Protein AF-0000000076676521 (afdb_homodimer)

Sequence (396 aa):
MEYSNSKPRSLLILFATIFLIISSCRADPDPLQDFCVANLQATDITVDGFPCKPTSSVVSDDFFFSGLSAPGNTNNMFGSNITQANVANFPGLNTLGLSMNRVDLVPGGVNPLHSHPRATELGFILQGEVLVGFVSTANAFYSKTVKAGESFVIRGAGSLPVQRRDGECGGDHGVRQPAAGRRVGAVHAVRVDAGDPEMEYSNSKPRSLLILFATIFLIISSCRADPDPLQDFCVANLQATDITVDGFPCKPTSSVVSDDFFFSGLSAPGNTNNMFGSNITQANVANFPGLNTLGLSMNRVDLVPGGVNPLHSHPRATELGFILQGEVLVGFVSTANAFYSKTVKAGESFVIRGAGSLPVQRRDGECGGDHGVRQPAAGRRVGAVHAVRVDAGDPE

Radius of gyration: 33.85 Å; Cα contacts (8 Å, |Δi|>4): 825; chains: 2; bounding box: 49×158×134 Å

pLDDT: mean 70.62, std 22.83, range [26.89, 97.0]

Organism: Ananas comosus (NCBI:txid4615)

InterPro domains:
  IPR001929 Germin [cd02241] (28-154)
  IPR006045 Cupin 1 [PF00190] (67-154)
  IPR006045 Cupin 1 [SM00835] (66-191)
  IPR011051 RmlC-like cupin domain superfamily [SSF51182] (28-154)
  IPR014710 RmlC-like jelly roll fold [G3DSA:2.60.120.10] (27-168)
  IPR019780 Germin, manganese binding site [PS00725] (109-122)

Secondary structure (DSSP, 8-state):
---------------------------------S---B-TT-S--BTTBPPBPPGGG--GGGGEE-TTSSPPP--STTSEEEEEE-TTT-GGGTTTTEEEEEEEE-TT-EE-----TTEEEEEEEEESEEEEEEE-TT--EEEEEEETT-EEEE--TT-EEEEE-------------------EEEEEEEEE-TT---/---------------------------------S---B-TT-S--BTTBPPBPPGGG--GGGGEE-TTSSPPP--STTSEEEEEE-TTT-GGGTTTTEEEEEEEE-TT-EE-----TTEEEEEEEEESEEEEEEE-TT--EEEEEEETT-EEEE--SS-EEEEE-------------------EEEEEEEEEPTT---

Foldseek 3Di:
DCPPPDDPDPPPPPPPPPPPPPPPPPVPPPPPDPAFFADLPDPCADPQWHGGDDPVPDDPVLQDDCQQVDADDLPDPQQKDKDKADCNRRRRCTPVQKIKIKMKHFAFHKDFWDADQFKKKKKAKQAAKKKKWKAAPVRDIDIDIDHHGDMDMDGRNGITMMIGHHHDPPDDDDDDDPPPRDIIMMMIMMGGPPPRDD/DPPPDDDDDPPPPPPPPPPPPPPPPPVPPPPPPPAFFADLVDPPADPQWHGGDDPVPDDPVLQDDCQQVDADDLPDPQQKDKDWADCNRRRRCTPVQKIKIKMKHFAFHKDFWDADQFKKKKKAKQAAKKKKWKAAPVRDIDIDIDHHGDMDMDGRNGITMMIGHHHDPPDDDDDDDPPPRDIIMMMIMMGGPPPRDD

Nearest PDB structures (foldseek):
  2ete-assembly1_A  TM=8.880E-01  e=3.440E-17  Hordeum vulgare
  2et7-assembly1_A  TM=8.934E-01  e=5.717E-17  Hordeum vulgare
  2et1-assembly1_A  TM=8.924E-01  e=5.717E-17  Hordeum vulgare
  6orm-assembly1_A  TM=8.742E-01  e=4.360E-16  Thevetia peruviana
  5fli-assembly1_L  TM=8.099E-01  e=3.247E-07  Streptomyces sp. FLA

Structure (mmCIF, N/CA/C/O backbone):
data_AF-0000000076676521-model_v1
#
loop_
_entity.id
_entity.type
_entity.pdbx_description
1 polymer 'Germin-like protein 3-8'
#
loop_
_atom_site.group_PDB
_atom_site.id
_atom_site.type_symbol
_atom_site.label_atom_id
_atom_site.label_alt_id
_atom_site.label_comp_id
_atom_site.label_asym_id
_atom_site.label_entity_id
_atom_site.label_seq_id
_atom_site.pdbx_PDB_ins_code
_atom_site.Cartn_x
_atom_site.Cartn_y
_atom_site.Cartn_z
_atom_site.occupancy
_atom_site.B_iso_or_equiv
_atom_site.auth_seq_id
_atom_site.auth_comp_id
_atom_site.auth_asym_id
_atom_site.auth_atom_id
_atom_site.pdbx_PDB_model_num
ATOM 1 N N . MET A 1 1 ? -9.367 108.312 -18.391 1 30.14 1 MET A N 1
ATOM 2 C CA . MET A 1 1 ? -8.562 107.188 -17.828 1 30.14 1 MET A CA 1
ATOM 3 C C . MET A 1 1 ? -9.422 106 -17.531 1 30.14 1 MET A C 1
ATOM 5 O O . MET A 1 1 ? -10.359 106.062 -16.734 1 30.14 1 MET A O 1
ATOM 9 N N . GLU A 1 2 ? -9.578 105 -18.516 1 33.34 2 GLU A N 1
ATOM 10 C CA . GLU A 1 2 ? -10.336 103.812 -18.891 1 33.34 2 GLU A CA 1
ATOM 11 C C . GLU A 1 2 ? -9.984 102.625 -18 1 33.34 2 GLU A C 1
ATOM 13 O O . GLU A 1 2 ? -8.922 102.062 -18.141 1 33.34 2 GLU A O 1
ATOM 18 N N . TYR A 1 3 ? -10 102.75 -16.719 1 34.28 3 TYR A N 1
ATOM 19 C CA . TYR A 1 3 ? -9.523 101.625 -15.938 1 34.28 3 TYR A CA 1
ATOM 20 C C . TYR A 1 3 ? -10.414 100.438 -16.141 1 34.28 3 TYR A C 1
ATOM 22 O O . TYR A 1 3 ? -11.602 100.438 -15.828 1 34.28 3 TYR A O 1
ATOM 30 N N . SER A 1 4 ? -10.203 99.562 -17.234 1 36.09 4 SER A N 1
ATOM 31 C CA . SER A 1 4 ? -10.742 98.312 -17.672 1 36.09 4 SER A CA 1
ATOM 32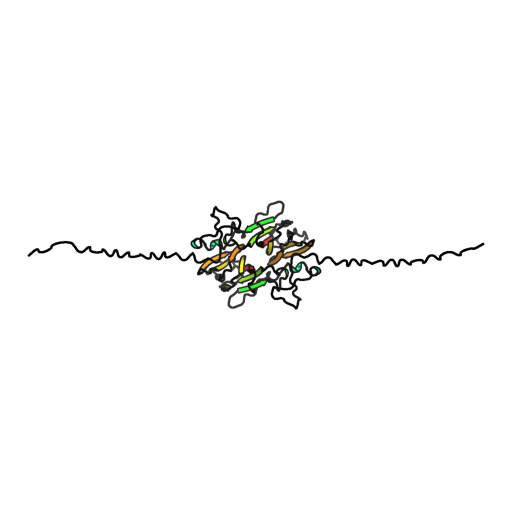 C C . SER A 1 4 ? -10.539 97.188 -16.609 1 36.09 4 SER A C 1
ATOM 34 O O . SER A 1 4 ? -9.398 96.938 -16.219 1 36.09 4 SER A O 1
ATOM 36 N N . ASN A 1 5 ? -11.367 97.188 -15.555 1 36.03 5 ASN A N 1
ATOM 37 C CA . ASN A 1 5 ? -11.43 96.188 -14.5 1 36.03 5 ASN A CA 1
ATOM 38 C C . ASN A 1 5 ? -11.484 94.75 -15.078 1 36.03 5 ASN A C 1
ATOM 40 O O . ASN A 1 5 ? -12.445 94.375 -15.758 1 36.03 5 ASN A O 1
ATOM 44 N N . SER A 1 6 ? -10.344 94.125 -15.352 1 35.88 6 SER A N 1
ATOM 45 C CA . SER A 1 6 ? -10.016 92.812 -15.852 1 35.88 6 SER A CA 1
ATOM 46 C C . SER A 1 6 ? -10.805 91.75 -15.109 1 35.88 6 SER A C 1
ATOM 48 O O . SER A 1 6 ? -11.344 92 -14.031 1 35.88 6 SER A O 1
ATOM 50 N N . LYS A 1 7 ? -10.586 90.375 -15.406 1 37.25 7 LYS A N 1
ATOM 51 C CA . LYS A 1 7 ? -11.039 89 -15.727 1 37.25 7 LYS A CA 1
ATOM 52 C C . LYS A 1 7 ? -11.102 88.125 -14.477 1 37.25 7 LYS A C 1
ATOM 54 O O . LYS A 1 7 ? -10.078 87.875 -13.836 1 37.25 7 LYS A O 1
ATOM 59 N N . PRO A 1 8 ? -12.141 88.25 -13.555 1 39 8 PRO A N 1
ATOM 60 C CA . PRO A 1 8 ? -11.906 87.25 -12.5 1 39 8 PRO A CA 1
ATOM 61 C C . PRO A 1 8 ? -11.672 85.875 -13.039 1 39 8 PRO A C 1
ATOM 63 O O . PRO A 1 8 ? -12.18 85.5 -14.109 1 39 8 PRO A O 1
ATOM 66 N N . ARG A 1 9 ? -10.516 85.188 -12.789 1 35.47 9 ARG A N 1
ATOM 67 C CA . ARG A 1 9 ? -9.977 83.875 -12.992 1 35.47 9 ARG A CA 1
ATOM 68 C C . ARG A 1 9 ? -10.922 82.812 -12.438 1 35.47 9 ARG A C 1
ATOM 70 O O . ARG A 1 9 ? -11.305 82.812 -11.266 1 35.47 9 ARG A O 1
ATOM 77 N N . SER A 1 10 ? -11.875 82.25 -13.281 1 41.12 10 SER A N 1
ATOM 78 C CA . SER A 1 10 ? -12.641 81.062 -13.047 1 41.12 10 SER A CA 1
ATOM 79 C C . SER A 1 10 ? -11.766 79.938 -12.453 1 41.12 10 SER A C 1
ATOM 81 O O . SER A 1 10 ? -10.758 79.562 -13.047 1 41.12 10 SER A O 1
ATOM 83 N N . LEU A 1 11 ? -11.578 79.938 -11.125 1 38.28 11 LEU A N 1
ATOM 84 C CA . LEU A 1 11 ? -10.953 78.812 -10.414 1 38.28 11 LEU A CA 1
ATOM 85 C C . LEU A 1 11 ? -11.594 77.5 -10.828 1 38.28 11 LEU A C 1
ATOM 87 O O . LEU A 1 11 ? -12.781 77.25 -10.578 1 38.28 11 LEU A O 1
ATOM 91 N N . LEU A 1 12 ? -11.281 77 -12 1 36.78 12 LEU A N 1
ATOM 92 C CA . LEU A 1 12 ? -11.609 75.625 -12.367 1 36.78 12 LEU A CA 1
ATOM 93 C C . LEU A 1 12 ? -11.203 74.625 -11.266 1 36.78 12 LEU A C 1
ATOM 95 O O . LEU A 1 12 ? -10.031 74.562 -10.875 1 36.78 12 LEU A O 1
ATOM 99 N N . ILE A 1 13 ? -12.102 74.5 -10.289 1 38.94 13 ILE A N 1
ATOM 100 C CA . ILE A 1 13 ? -11.953 73.438 -9.297 1 38.94 13 ILE A CA 1
ATOM 101 C C . ILE A 1 13 ? -11.68 72.062 -10 1 38.94 13 ILE A C 1
ATOM 103 O O . ILE A 1 13 ? -12.492 71.625 -10.797 1 38.94 13 ILE A O 1
ATOM 107 N N . LEU A 1 14 ? -10.43 71.812 -10.359 1 37.5 14 LEU A N 1
ATOM 108 C CA . LEU A 1 14 ? -10 70.5 -10.758 1 37.5 14 LEU A CA 1
ATOM 109 C C . LEU A 1 14 ? -10.43 69.438 -9.727 1 37.5 14 LEU A C 1
ATOM 111 O O . LEU A 1 14 ? -10.008 69.5 -8.57 1 37.5 14 LEU A O 1
ATOM 115 N N . PHE A 1 15 ? -11.75 69.188 -9.797 1 39.19 15 PHE A N 1
ATOM 116 C CA . PHE A 1 15 ? -12.148 68 -9.055 1 39.19 15 PHE A CA 1
ATOM 117 C C . PHE A 1 15 ? -11.211 66.812 -9.344 1 39.19 15 PHE A C 1
ATOM 119 O O . PHE A 1 15 ? -11.125 66.375 -10.484 1 39.19 15 PHE A O 1
ATOM 126 N N . ALA A 1 16 ? -10.039 66.812 -8.727 1 37.28 16 ALA A N 1
ATOM 127 C CA . ALA A 1 16 ? -9.195 65.625 -8.758 1 37.28 16 ALA A CA 1
ATOM 128 C C . ALA A 1 16 ? -9.977 64.438 -8.352 1 37.28 16 ALA A C 1
ATOM 130 O O . ALA A 1 16 ? -10.406 64.312 -7.199 1 37.28 16 ALA A O 1
ATOM 131 N N . THR A 1 17 ? -10.844 63.875 -9.258 1 41.84 17 THR A N 1
ATOM 132 C CA . THR A 1 17 ? -11.375 62.531 -9.016 1 41.84 17 THR A CA 1
ATOM 133 C C . THR A 1 17 ? -10.25 61.594 -8.641 1 41.84 17 THR A C 1
ATOM 135 O O . THR A 1 17 ? -9.352 61.312 -9.445 1 41.84 17 THR A O 1
ATOM 138 N N . ILE A 1 18 ? -9.797 61.656 -7.422 1 40.28 18 ILE A N 1
ATOM 139 C CA . ILE A 1 18 ? -8.938 60.562 -6.957 1 40.28 18 ILE A CA 1
ATOM 140 C C . ILE A 1 18 ? -9.609 59.219 -7.227 1 40.28 18 ILE A C 1
ATOM 142 O O . ILE A 1 18 ? -10.664 58.938 -6.664 1 40.28 18 ILE A O 1
ATOM 146 N N . PHE A 1 19 ? -9.531 58.781 -8.508 1 38.88 19 PHE A N 1
ATOM 147 C CA . PHE A 1 19 ? -9.844 57.375 -8.742 1 38.88 19 PHE A CA 1
ATOM 148 C C . PHE A 1 19 ? -9.109 56.5 -7.75 1 38.88 19 PHE A C 1
ATOM 150 O O . PHE A 1 19 ? -7.879 56.375 -7.801 1 38.88 19 PHE A O 1
ATOM 157 N N . LEU A 1 20 ? -9.617 56.5 -6.539 1 36.62 20 LEU A N 1
ATOM 158 C CA . LEU A 1 20 ? -9.172 55.406 -5.676 1 36.62 20 LEU A CA 1
ATOM 159 C C . LEU A 1 20 ? -9.203 54.094 -6.426 1 36.62 20 LEU A C 1
ATOM 161 O O . LEU A 1 20 ? -10.273 53.594 -6.797 1 36.62 20 LEU A O 1
ATOM 165 N N . ILE A 1 21 ? -8.203 53.844 -7.242 1 39.69 21 ILE A N 1
ATOM 166 C CA . ILE A 1 21 ? -7.961 52.469 -7.672 1 39.69 21 ILE A CA 1
ATOM 167 C C . ILE A 1 21 ? -8.031 51.531 -6.465 1 39.69 21 ILE A C 1
ATOM 169 O O . ILE A 1 21 ? -7.16 51.562 -5.598 1 39.69 21 ILE A O 1
ATOM 173 N N . ILE A 1 22 ? -9.219 51.406 -5.879 1 37.47 22 ILE A N 1
ATOM 174 C CA . ILE A 1 22 ? -9.312 50.219 -5.035 1 37.47 22 ILE A CA 1
ATOM 175 C C . ILE A 1 22 ? -8.719 49.031 -5.766 1 37.47 22 ILE A C 1
ATOM 177 O O . ILE A 1 22 ? -9.258 48.594 -6.785 1 37.47 22 ILE A O 1
ATOM 181 N N . SER A 1 23 ? -7.414 48.969 -5.898 1 34.75 23 SER A N 1
ATOM 182 C CA . SER A 1 23 ? -6.883 47.656 -6.203 1 34.75 23 SER A CA 1
ATOM 183 C C . SER A 1 23 ? -7.602 46.562 -5.402 1 34.75 23 SER A C 1
ATOM 185 O O . SER A 1 23 ? -7.57 46.562 -4.172 1 34.75 23 SER A O 1
ATOM 187 N N . SER A 1 24 ? -8.758 46.188 -5.832 1 34.31 24 SER A N 1
ATOM 188 C CA . SER A 1 24 ? -9.18 44.875 -5.293 1 34.31 24 SER A CA 1
ATOM 189 C C . SER A 1 24 ? -7.98 43.969 -5.078 1 34.31 24 SER A C 1
ATOM 191 O O . SER A 1 24 ? -7.277 43.625 -6.027 1 34.31 24 SER A O 1
ATOM 193 N N . CYS A 1 25 ? -7.191 44.219 -4.094 1 34.88 25 CYS A N 1
ATOM 194 C CA . CYS A 1 25 ? -6.398 43.062 -3.672 1 34.88 25 CYS A CA 1
ATOM 195 C C . CYS A 1 25 ? -7.152 41.75 -3.92 1 34.88 25 CYS A C 1
ATOM 197 O O . CYS A 1 25 ? -8.016 41.375 -3.129 1 34.88 25 CYS A O 1
ATOM 199 N N . ARG A 1 26 ? -7.594 41.594 -5.156 1 33.78 26 ARG A N 1
ATOM 200 C CA . ARG A 1 26 ? -7.949 40.219 -5.363 1 33.78 26 ARG A CA 1
ATOM 201 C C . ARG A 1 26 ? -7.031 39.281 -4.562 1 33.78 26 ARG A C 1
ATOM 203 O O . ARG A 1 26 ? -5.809 39.344 -4.703 1 33.78 26 ARG A O 1
ATOM 210 N N . ALA A 1 27 ? -7.387 39.031 -3.268 1 36.19 27 ALA A N 1
ATOM 211 C CA . ALA A 1 27 ? -6.82 37.844 -2.65 1 36.19 27 ALA A CA 1
ATOM 212 C C . ALA A 1 27 ? -6.391 36.812 -3.709 1 36.19 27 ALA A C 1
ATOM 214 O O . ALA A 1 27 ? -7.137 36.531 -4.652 1 36.19 27 ALA A O 1
ATOM 215 N N . ASP A 1 28 ? -5.164 36.844 -4.012 1 36.25 28 ASP A N 1
ATOM 216 C CA . ASP A 1 28 ? -4.578 35.812 -4.863 1 36.25 28 ASP A CA 1
ATOM 217 C C . ASP A 1 28 ? -5.328 34.5 -4.719 1 36.25 28 ASP A C 1
ATOM 219 O O . ASP A 1 28 ? -5.762 34.156 -3.619 1 36.25 28 ASP A O 1
ATOM 223 N N . PRO A 1 29 ? -6.098 34.031 -5.742 1 39.97 29 PRO A N 1
ATOM 224 C CA . PRO A 1 29 ? -6.707 32.719 -5.555 1 39.97 29 PRO A CA 1
ATOM 225 C C . PRO A 1 29 ? -5.895 31.828 -4.625 1 39.97 29 PRO A C 1
ATOM 227 O O . PRO A 1 29 ? -4.688 32.031 -4.457 1 39.97 29 PRO A O 1
ATOM 230 N N . ASP A 1 30 ? -6.465 31.344 -3.557 1 41.88 30 ASP A N 1
ATOM 231 C CA . ASP A 1 30 ? -5.809 30.375 -2.684 1 41.88 30 ASP A CA 1
ATOM 232 C C . ASP A 1 30 ? -4.668 29.672 -3.41 1 41.88 30 ASP A C 1
ATOM 234 O O . ASP A 1 30 ? -4.801 29.297 -4.582 1 41.88 30 ASP A O 1
ATOM 238 N N . PRO A 1 31 ? -3.465 29.953 -3.129 1 45.88 31 PRO A N 1
ATOM 239 C CA . PRO A 1 31 ? -2.418 29.188 -3.809 1 45.88 31 PRO A CA 1
ATOM 240 C C . PRO A 1 31 ? -2.861 27.781 -4.164 1 45.88 31 PRO A C 1
ATOM 242 O O . PRO A 1 31 ? -3.617 27.156 -3.414 1 45.88 31 PRO A O 1
ATOM 245 N N . LEU A 1 32 ? -3.18 27.453 -5.387 1 53.28 32 LEU A N 1
ATOM 246 C CA . LEU A 1 32 ? -3.656 26.203 -5.961 1 53.28 32 LEU A CA 1
ATOM 247 C C . LEU A 1 32 ? -2.988 25.016 -5.285 1 53.28 32 LEU A C 1
ATOM 249 O O . LEU A 1 32 ? -1.759 24.906 -5.266 1 53.28 32 LEU A O 1
ATOM 253 N N . GLN A 1 33 ? -3.445 24.719 -4.125 1 61 33 GLN A N 1
ATOM 254 C CA . GLN A 1 33 ? -2.977 23.484 -3.504 1 61 33 GLN A CA 1
ATOM 255 C C . GLN A 1 33 ? -3.008 22.328 -4.496 1 61 33 GLN A C 1
ATOM 257 O O . GLN A 1 33 ? -3.979 22.156 -5.238 1 61 33 GLN A O 1
ATOM 262 N N . ASP A 1 34 ? -1.955 21.75 -4.633 1 73.31 34 ASP A N 1
ATOM 263 C CA . ASP A 1 34 ? -1.72 20.719 -5.629 1 73.31 34 ASP A CA 1
ATOM 264 C C . ASP A 1 34 ? -2.455 19.422 -5.258 1 73.31 34 ASP A C 1
ATOM 266 O O . ASP A 1 34 ? -2.395 18.438 -5.992 1 73.31 34 ASP A O 1
ATOM 270 N N . PHE A 1 35 ? -3.17 19.562 -4.02 1 81.75 35 PHE A N 1
ATOM 271 C CA . PHE A 1 35 ? -3.953 18.359 -3.729 1 81.75 35 PHE A CA 1
ATOM 272 C C . PHE A 1 35 ? -5.363 18.734 -3.285 1 81.75 35 PHE A C 1
ATOM 274 O O . PHE A 1 35 ? -5.605 19.859 -2.854 1 81.75 35 PHE A O 1
ATOM 281 N N . CYS A 1 36 ? -6.301 17.812 -3.479 1 88 36 CYS A N 1
ATOM 282 C CA . CYS A 1 36 ? -7.699 17.969 -3.092 1 88 36 CYS A CA 1
ATOM 283 C C . CYS A 1 36 ? -8.062 17.016 -1.967 1 88 36 CYS A C 1
ATOM 285 O O . CYS A 1 36 ? -8.242 15.812 -2.201 1 88 36 CYS A O 1
ATOM 287 N N . VAL A 1 37 ? -8.109 17.547 -0.756 1 92.56 37 VAL A N 1
ATOM 288 C CA . VAL A 1 37 ? -8.594 16.766 0.378 1 92.56 37 VAL A CA 1
ATOM 289 C C . VAL A 1 37 ? -10.117 16.766 0.395 1 92.56 37 VAL A C 1
ATOM 291 O O . VAL A 1 37 ? -10.75 17.797 0.17 1 92.56 37 VAL A O 1
ATOM 294 N N . ALA A 1 38 ? -10.695 15.703 0.704 1 93.25 38 ALA A N 1
ATOM 295 C CA . ALA A 1 38 ? -12.148 15.555 0.626 1 93.25 38 ALA A CA 1
ATOM 296 C C . ALA A 1 38 ? -12.844 16.391 1.7 1 93.25 38 ALA A C 1
ATOM 298 O O . ALA A 1 38 ? -12.445 16.359 2.869 1 93.25 38 ALA A O 1
ATOM 299 N N . ASN A 1 39 ? -13.773 17.156 1.296 1 92.44 39 ASN A N 1
ATOM 300 C CA . ASN A 1 39 ? -14.695 17.781 2.234 1 92.44 39 ASN A CA 1
ATOM 301 C C . ASN A 1 39 ? -15.844 16.844 2.6 1 92.44 39 ASN A C 1
ATOM 303 O O . ASN A 1 39 ? -16.844 16.781 1.884 1 92.44 39 ASN A O 1
ATOM 307 N N . LEU A 1 40 ? -15.711 16.188 3.736 1 89.06 40 LEU A N 1
ATOM 308 C CA . LEU A 1 40 ? -16.672 15.156 4.121 1 89.06 40 LEU A CA 1
ATOM 309 C C . LEU A 1 40 ? -17.969 15.773 4.637 1 89.06 40 LEU A C 1
ATOM 311 O O . LEU A 1 40 ? -18.969 15.07 4.789 1 89.06 40 LEU A O 1
ATOM 315 N N . GLN A 1 41 ? -17.969 17.016 4.891 1 85.06 41 GLN A N 1
ATOM 316 C CA . GLN A 1 41 ? -19.156 17.703 5.387 1 85.06 41 GLN A CA 1
ATOM 317 C C . GLN A 1 41 ? -19.969 18.281 4.238 1 85.06 41 GLN A C 1
ATOM 319 O O . GLN A 1 41 ? -21.078 18.781 4.449 1 85.06 41 GLN A O 1
ATOM 324 N N . ALA A 1 42 ? -19.312 18.203 3.064 1 78.69 42 ALA A N 1
ATOM 325 C CA . ALA A 1 42 ? -20.016 18.797 1.92 1 78.69 42 ALA A CA 1
ATOM 326 C C . ALA A 1 42 ? -21.281 18.016 1.587 1 78.69 42 ALA A C 1
ATOM 328 O O . ALA A 1 42 ? -21.312 16.781 1.705 1 78.69 42 ALA A O 1
ATOM 329 N N . THR A 1 43 ? -22.406 18.594 1.55 1 68.06 43 THR A N 1
ATOM 330 C CA . THR A 1 43 ? -23.703 18 1.246 1 68.06 43 THR A CA 1
ATOM 331 C C . THR A 1 43 ? -23.875 17.812 -0.258 1 68.06 43 THR A C 1
ATOM 333 O O . THR A 1 43 ? -24.75 17.078 -0.701 1 68.06 43 THR A O 1
ATOM 336 N N . ASP A 1 44 ? -23.141 18.531 -1.062 1 59.69 44 ASP A N 1
ATOM 337 C CA . ASP A 1 44 ? -23.281 18.422 -2.512 1 59.69 44 ASP A CA 1
ATOM 338 C C . ASP A 1 44 ? -22.328 17.375 -3.076 1 59.69 44 ASP A C 1
ATOM 340 O O . ASP A 1 44 ? -21.141 17.641 -3.275 1 59.69 44 ASP A O 1
ATOM 344 N N . ILE A 1 45 ? -22.438 16.172 -2.734 1 58.31 45 ILE A N 1
ATOM 345 C CA . ILE A 1 45 ? -21.547 15.125 -3.225 1 58.31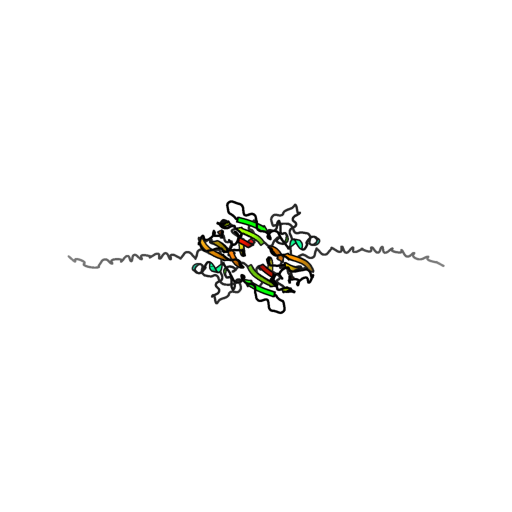 45 ILE A CA 1
ATOM 346 C C . ILE A 1 45 ? -21.594 15.078 -4.75 1 58.31 45 ILE A C 1
ATOM 348 O O . ILE A 1 45 ? -22.672 15.156 -5.344 1 58.31 45 ILE A O 1
ATOM 352 N N . THR A 1 46 ? -20.562 15.523 -5.352 1 56.16 46 THR A N 1
ATOM 353 C CA . THR A 1 46 ? -20.562 15.445 -6.805 1 56.16 46 THR A CA 1
ATOM 354 C C . THR A 1 46 ? -20.172 14.039 -7.266 1 56.16 46 THR A C 1
ATOM 356 O O . THR A 1 46 ? -19.672 13.242 -6.48 1 56.16 46 THR A O 1
ATOM 359 N N . VAL A 1 47 ? -20.469 13.625 -8.438 1 51.78 47 VAL A N 1
ATOM 360 C CA . VAL A 1 47 ? -20.344 12.352 -9.148 1 51.78 47 VAL A CA 1
ATOM 361 C C . VAL A 1 47 ? -18.922 11.828 -9.031 1 51.78 47 VAL A C 1
ATOM 363 O O . VAL A 1 47 ? -18.703 10.625 -8.93 1 51.78 47 VAL A O 1
ATOM 366 N N . ASP A 1 48 ? -17.844 12.789 -9.141 1 57.22 48 ASP A N 1
ATOM 367 C CA . ASP A 1 48 ? -16.484 12.297 -9.383 1 57.22 48 ASP A CA 1
ATOM 368 C C . ASP A 1 48 ? -15.672 12.281 -8.086 1 57.22 48 ASP A C 1
ATOM 370 O O . ASP A 1 48 ? -14.445 12.125 -8.117 1 57.22 48 ASP A O 1
ATOM 374 N N . GLY A 1 49 ? -16.328 12.359 -6.957 1 6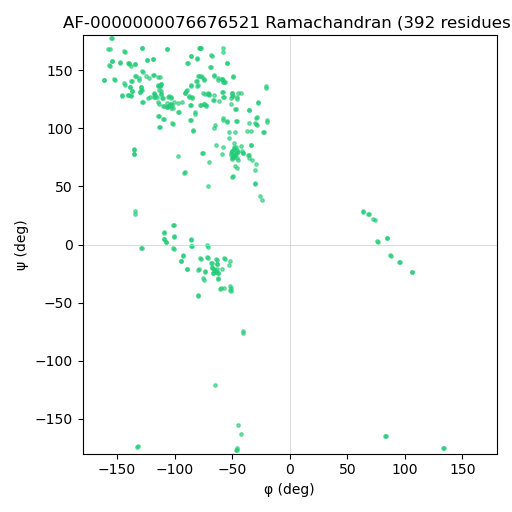7.69 49 GLY A N 1
ATOM 375 C CA . GLY A 1 49 ? -15.625 12.398 -5.684 1 67.69 49 GLY A CA 1
ATOM 376 C C . GLY A 1 49 ? -16.156 13.469 -4.746 1 67.69 49 GLY A C 1
ATOM 377 O O . GLY A 1 49 ? -17.203 14.062 -5 1 67.69 49 GLY A O 1
ATOM 378 N N . PHE A 1 50 ? -15.438 13.562 -3.625 1 84 50 PHE A N 1
ATOM 379 C CA . PHE A 1 50 ? -15.797 14.602 -2.662 1 84 50 PHE A CA 1
ATOM 380 C C . PHE A 1 50 ? -15.234 15.953 -3.092 1 84 50 PHE A C 1
ATOM 382 O O . PHE A 1 50 ? -14.164 16.016 -3.709 1 84 50 PHE A O 1
ATOM 389 N N . PRO A 1 51 ? -16.047 16.906 -2.957 1 88.19 51 PRO A N 1
ATOM 390 C CA . PRO A 1 51 ? -15.438 18.234 -3.15 1 88.19 51 PRO A CA 1
ATOM 391 C C . PRO A 1 51 ? -14.234 18.453 -2.244 1 88.19 51 PRO A C 1
ATOM 393 O O . PRO A 1 51 ? -14.094 17.797 -1.209 1 88.19 51 PRO A O 1
ATOM 396 N N . CYS A 1 52 ? -13.422 19.375 -2.773 1 89.38 52 CYS A N 1
ATOM 397 C CA . CYS A 1 52 ? -12.219 19.672 -2.008 1 89.38 52 CYS A CA 1
ATOM 398 C C . CYS A 1 52 ? -12.539 20.547 -0.805 1 89.38 52 CYS A C 1
ATOM 400 O O . CYS A 1 52 ? -13.344 21.484 -0.902 1 89.38 52 CYS A O 1
ATOM 402 N N . LYS A 1 53 ? -11.836 20.297 0.255 1 89.94 53 LYS A N 1
ATOM 403 C CA . LYS A 1 53 ? -11.781 21.234 1.376 1 89.94 53 LYS A CA 1
ATOM 404 C C . LYS A 1 53 ? -11.102 22.547 0.975 1 89.94 53 LYS A C 1
ATOM 406 O O . LYS A 1 53 ? -10.18 22.547 0.16 1 89.94 53 LYS A O 1
ATOM 411 N N . PRO A 1 54 ? -11.688 23.672 1.635 1 87.38 54 PRO A N 1
ATOM 412 C CA . PRO A 1 54 ? -10.844 24.844 1.509 1 87.38 54 PRO A CA 1
ATOM 413 C C . PRO A 1 54 ? -9.43 24.625 2.049 1 87.38 54 PRO A C 1
ATOM 415 O O . PRO A 1 54 ? -9.25 23.922 3.051 1 87.38 54 PRO A O 1
ATOM 418 N N . THR A 1 55 ? -8.484 25.156 1.329 1 85.62 55 THR A N 1
ATOM 419 C CA . THR A 1 55 ? -7.082 24.953 1.695 1 85.62 55 THR A CA 1
ATOM 420 C C . THR A 1 55 ? -6.855 25.297 3.164 1 85.62 55 THR A C 1
ATOM 422 O O . THR A 1 55 ? -6.059 24.656 3.842 1 85.62 55 THR A O 1
ATOM 425 N N . SER A 1 56 ? -7.52 26.312 3.65 1 88.38 56 SER A N 1
ATOM 426 C CA . SER A 1 56 ? -7.34 26.781 5.023 1 88.38 56 SER A CA 1
ATOM 427 C C . SER A 1 56 ? -7.863 25.75 6.027 1 88.38 56 SER A C 1
ATOM 429 O O . SER A 1 56 ? -7.523 25.812 7.211 1 88.38 56 SER A O 1
ATOM 431 N N . SER A 1 57 ? -8.633 24.844 5.559 1 92.12 57 SER A N 1
ATOM 432 C CA . SER A 1 57 ? -9.25 23.891 6.469 1 92.12 57 SER A CA 1
ATOM 433 C C . SER A 1 57 ? -8.508 22.562 6.449 1 92.12 57 SER A C 1
ATOM 435 O O . SER A 1 57 ? -8.852 21.641 7.199 1 92.12 57 SER A O 1
ATOM 437 N N . VAL A 1 58 ? -7.543 22.422 5.641 1 93.25 58 VAL A N 1
ATOM 438 C CA . VAL A 1 58 ? -6.758 21.203 5.57 1 93.25 58 VAL A CA 1
ATOM 439 C C . VAL A 1 58 ? -5.832 21.109 6.781 1 93.25 58 VAL A C 1
ATOM 441 O O . VAL A 1 58 ? -5.145 22.078 7.121 1 93.25 58 VAL A O 1
ATOM 444 N N . VAL A 1 59 ? -5.863 19.984 7.438 1 94.75 59 VAL A N 1
ATOM 445 C CA . VAL A 1 59 ? -5.031 19.766 8.617 1 94.75 59 VAL A CA 1
ATOM 446 C C . VAL A 1 59 ? -4.242 18.469 8.469 1 94.75 59 VAL A C 1
ATOM 448 O O . VAL A 1 59 ? -4.559 17.641 7.621 1 94.75 59 VAL A O 1
ATOM 451 N N . SER A 1 60 ? -3.285 18.25 9.344 1 95.31 60 SER A N 1
ATOM 452 C CA . SER A 1 60 ? -2.41 17.094 9.289 1 95.31 60 SER A CA 1
ATOM 453 C C . SER A 1 60 ? -3.211 15.797 9.398 1 95.31 60 SER A C 1
ATOM 455 O O . SER A 1 60 ? -2.908 14.812 8.711 1 95.31 60 SER A O 1
ATOM 457 N N . ASP A 1 61 ? -4.207 15.797 10.195 1 96.94 61 ASP A N 1
ATOM 458 C CA . ASP A 1 61 ? -4.961 14.57 10.453 1 96.94 61 ASP A CA 1
ATOM 459 C C . ASP A 1 61 ? -5.637 14.062 9.188 1 96.94 61 ASP A C 1
ATOM 461 O O . ASP A 1 61 ? -6.023 12.898 9.109 1 96.94 61 ASP A O 1
ATOM 465 N N . ASP A 1 62 ? -5.75 14.906 8.211 1 96.75 62 ASP A N 1
ATOM 466 C CA . ASP A 1 62 ? -6.375 14.516 6.945 1 96.75 62 ASP A CA 1
ATOM 467 C C . ASP A 1 62 ? -5.523 13.484 6.207 1 96.75 62 ASP A C 1
ATOM 469 O O . ASP A 1 62 ? -6.016 12.789 5.324 1 96.75 62 ASP A O 1
ATOM 473 N N . PHE A 1 63 ? -4.281 13.43 6.562 1 94.94 63 PHE A N 1
ATOM 474 C CA . PHE A 1 63 ? -3.342 12.625 5.793 1 94.94 63 PHE A CA 1
ATOM 475 C C . PHE A 1 63 ? -2.91 11.391 6.586 1 94.94 63 PHE A C 1
ATOM 477 O O . PHE A 1 63 ? -2.023 10.648 6.156 1 94.94 63 PHE A O 1
ATOM 484 N N . PHE A 1 64 ? -3.494 11.195 7.727 1 95.75 64 PHE A N 1
ATOM 485 C CA . PHE A 1 64 ? -3.176 10.078 8.602 1 95.75 64 PHE A CA 1
ATOM 486 C C . PHE A 1 64 ? -4.441 9.328 9 1 95.75 64 PHE A C 1
ATOM 488 O O . PHE A 1 64 ? -5.52 9.914 9.086 1 95.75 64 PHE A O 1
ATOM 495 N N . PHE A 1 65 ? -4.328 8.039 9.227 1 96.62 65 PHE A N 1
ATOM 496 C CA . PHE A 1 65 ? -5.48 7.191 9.516 1 96.62 65 PHE A CA 1
ATOM 497 C C . PHE A 1 65 ? -5.109 6.082 10.492 1 96.62 65 PHE A C 1
ATOM 499 O O . PHE A 1 65 ? -4.145 5.348 10.266 1 96.62 65 PHE A O 1
ATOM 506 N N . SER A 1 66 ? -5.848 5.941 11.531 1 96.44 66 SER A N 1
ATOM 507 C CA . SER A 1 66 ? -5.523 4.969 12.57 1 96.44 66 SER A CA 1
ATOM 508 C C . SER A 1 66 ? -6.477 3.779 12.539 1 96.44 66 SER A C 1
ATOM 510 O O . SER A 1 66 ? -6.348 2.852 13.336 1 96.44 66 SER A O 1
ATOM 512 N N . GLY A 1 67 ? -7.395 3.75 11.602 1 95.81 67 GLY A N 1
ATOM 513 C CA . GLY A 1 67 ? -8.477 2.777 11.617 1 95.81 67 GLY A CA 1
ATOM 514 C C . GLY A 1 67 ? -8.016 1.369 11.297 1 95.81 67 GLY A C 1
ATOM 515 O O . GLY A 1 67 ? -8.75 0.404 11.516 1 95.81 67 GLY A O 1
ATOM 516 N N . LEU A 1 68 ? -6.824 1.223 10.828 1 94.19 68 LEU A N 1
ATOM 517 C CA . LEU A 1 68 ? -6.344 -0.094 10.422 1 94.19 68 LEU A CA 1
ATOM 518 C C . LEU A 1 68 ? -5.461 -0.704 11.508 1 94.19 68 LEU A C 1
ATOM 520 O O . LEU A 1 68 ? -4.863 -1.763 11.305 1 94.19 68 LEU A O 1
ATOM 524 N N . SER A 1 69 ? -5.348 -0.101 12.656 1 92.38 69 SER A N 1
ATOM 525 C CA . SER A 1 69 ? -4.363 -0.456 13.672 1 92.38 69 SER A CA 1
ATOM 526 C C . SER A 1 69 ? -4.746 -1.745 14.391 1 92.38 69 SER A C 1
ATOM 528 O O . SER A 1 69 ? -3.877 -2.494 14.844 1 92.38 69 SER A O 1
ATOM 530 N N . ALA A 1 70 ? -6.039 -1.968 14.477 1 90.31 70 ALA A N 1
ATOM 531 C CA . ALA A 1 70 ? -6.5 -3.137 15.219 1 90.31 70 ALA A CA 1
ATOM 532 C C . ALA A 1 70 ? -7.148 -4.16 14.289 1 90.31 70 ALA A C 1
ATOM 534 O O . ALA A 1 70 ? -7.797 -3.791 13.305 1 90.31 70 ALA A O 1
ATOM 535 N N . PRO A 1 71 ? -6.891 -5.453 14.664 1 89.44 71 PRO A N 1
ATOM 536 C CA . PRO A 1 71 ? -7.602 -6.461 13.875 1 89.44 71 PRO A CA 1
ATOM 537 C C . PRO A 1 71 ? -9.117 -6.293 13.93 1 89.44 71 PRO A C 1
ATOM 539 O O . PRO A 1 71 ? -9.664 -5.902 14.961 1 89.44 71 PRO A O 1
ATOM 542 N N . GLY A 1 72 ? -9.734 -6.535 12.812 1 90.62 72 GLY A N 1
ATOM 543 C CA . GLY A 1 72 ? -11.188 -6.496 12.758 1 90.62 72 GLY A CA 1
ATOM 544 C C . GLY A 1 72 ? -11.836 -7.73 13.359 1 90.62 72 GLY A C 1
ATOM 545 O O . GLY A 1 72 ? -11.164 -8.719 13.648 1 90.62 72 GLY A O 1
ATOM 546 N N . ASN A 1 73 ? -13.117 -7.617 13.523 1 91.75 73 ASN A N 1
ATOM 547 C CA . ASN A 1 73 ? -13.898 -8.727 14.062 1 91.75 73 ASN A CA 1
ATOM 548 C C . ASN A 1 73 ? -14.055 -9.852 13.039 1 91.75 73 ASN A C 1
ATOM 550 O O . ASN A 1 73 ? -14.68 -9.664 11.992 1 91.75 73 ASN A O 1
ATOM 554 N N . THR A 1 74 ? -13.547 -11.023 13.414 1 89.56 74 THR A N 1
ATOM 555 C CA . THR A 1 74 ? -13.555 -12.133 12.461 1 89.56 74 THR A CA 1
ATOM 556 C C . THR A 1 74 ? -14.562 -13.195 12.891 1 89.56 74 THR A C 1
ATOM 558 O O . THR A 1 74 ? -14.516 -14.336 12.414 1 89.56 74 THR A O 1
ATOM 561 N N . ASN A 1 75 ? -15.359 -12.844 13.859 1 91.69 75 ASN A N 1
ATOM 562 C CA . ASN A 1 75 ? -16.391 -13.781 14.312 1 91.69 75 ASN A CA 1
ATOM 563 C C . ASN A 1 75 ? -17.547 -13.836 13.336 1 91.69 75 ASN A C 1
ATOM 565 O O . ASN A 1 75 ? -18.594 -13.227 13.57 1 91.69 75 ASN A O 1
ATOM 569 N N . ASN A 1 76 ? -17.469 -14.516 12.258 1 90.38 76 ASN A N 1
ATOM 570 C CA . ASN A 1 76 ? -18.469 -14.719 11.211 1 90.38 76 ASN A CA 1
ATOM 571 C C . ASN A 1 76 ? -18.219 -16.016 10.445 1 90.38 76 ASN A C 1
ATOM 573 O O . ASN A 1 76 ? -17.281 -16.75 10.75 1 90.38 76 ASN A O 1
ATOM 577 N N . MET A 1 77 ? -19.031 -16.359 9.523 1 89.44 77 MET A N 1
ATOM 578 C CA . MET A 1 77 ? -19 -17.656 8.844 1 89.44 77 MET A CA 1
ATOM 579 C C . MET A 1 77 ? -17.734 -17.797 8.016 1 89.44 77 MET A C 1
ATOM 581 O O . MET A 1 77 ? -17.266 -18.906 7.762 1 89.44 77 MET A O 1
ATOM 585 N N . PHE A 1 78 ? -17.078 -16.766 7.566 1 88.69 78 PHE A N 1
ATOM 586 C CA . PHE A 1 78 ? -15.906 -16.812 6.695 1 88.69 78 PHE A CA 1
ATOM 587 C C . PHE A 1 78 ? -14.625 -16.75 7.516 1 88.69 78 PHE A C 1
ATOM 589 O O . PHE A 1 78 ? -13.539 -17.047 6.996 1 88.69 78 PHE A O 1
ATOM 596 N N . GLY A 1 79 ? -14.727 -16.375 8.844 1 89.44 79 GLY A N 1
ATOM 597 C CA . GLY A 1 79 ? -13.531 -16.234 9.656 1 89.44 79 GLY A CA 1
ATOM 598 C C . GLY A 1 79 ? -12.602 -15.133 9.172 1 89.44 79 GLY A C 1
ATOM 599 O O . GLY A 1 79 ? -11.383 -15.273 9.25 1 89.44 79 GLY A O 1
ATOM 600 N N . SER A 1 80 ? -13.211 -14.109 8.508 1 88.75 80 SER A N 1
ATOM 601 C CA . SER A 1 80 ? -12.398 -13.039 7.934 1 88.75 80 SER A CA 1
ATOM 602 C C . SER A 1 80 ? -13.062 -11.68 8.133 1 88.75 80 SER A C 1
ATOM 604 O O . SER A 1 80 ? -14.258 -11.594 8.438 1 88.75 80 SER A O 1
ATOM 606 N N . ASN A 1 81 ? -12.273 -10.68 8.125 1 91.25 81 ASN A N 1
ATOM 607 C CA . ASN A 1 81 ? -12.742 -9.297 8.156 1 91.25 81 ASN A CA 1
ATOM 608 C C . ASN A 1 81 ? -11.867 -8.391 7.293 1 91.25 81 ASN A C 1
ATOM 610 O O . ASN A 1 81 ? -10.648 -8.531 7.285 1 91.25 81 ASN A O 1
ATOM 614 N N . ILE A 1 82 ? -12.508 -7.531 6.57 1 90.75 82 ILE A N 1
ATOM 615 C CA . ILE A 1 82 ? -11.812 -6.496 5.812 1 90.75 82 ILE A CA 1
ATOM 616 C C . ILE A 1 82 ? -12.148 -5.121 6.387 1 90.75 82 ILE A C 1
ATOM 618 O O . ILE A 1 82 ? -13.312 -4.703 6.375 1 90.75 82 ILE A O 1
ATOM 622 N N . THR A 1 83 ? -11.211 -4.488 7 1 92.12 83 THR A N 1
ATOM 623 C CA . THR A 1 83 ? -11.328 -3.098 7.43 1 92.12 83 THR A CA 1
ATOM 624 C C . THR A 1 83 ? -10.812 -2.152 6.348 1 92.12 83 THR A C 1
ATOM 626 O O . THR A 1 83 ? -9.695 -2.316 5.852 1 92.12 83 THR A O 1
ATOM 629 N N . GLN A 1 84 ? -11.609 -1.114 6.008 1 92.75 84 GLN A N 1
ATOM 630 C CA . GLN A 1 84 ? -11.281 -0.313 4.832 1 92.75 84 GLN A CA 1
ATOM 631 C C . GLN A 1 84 ? -10.875 1.104 5.227 1 92.75 84 GLN A C 1
ATOM 633 O O . GLN A 1 84 ? -11.461 1.69 6.141 1 92.75 84 GLN A O 1
ATOM 638 N N . ALA A 1 85 ? -9.859 1.559 4.617 1 93.06 85 ALA A N 1
ATOM 639 C CA . ALA A 1 85 ? -9.508 2.977 4.559 1 93.06 85 ALA A CA 1
ATOM 640 C C . ALA A 1 85 ? -9.727 3.535 3.154 1 93.06 85 ALA A C 1
ATOM 642 O O . ALA A 1 85 ? -9 3.182 2.221 1 93.06 85 ALA A O 1
ATOM 643 N N . ASN A 1 86 ? -10.742 4.348 2.959 1 90.62 86 ASN A N 1
ATOM 644 C CA . ASN A 1 86 ? -11.047 5.004 1.692 1 90.62 86 ASN A CA 1
ATOM 645 C C . ASN A 1 86 ? -11.32 6.492 1.884 1 90.62 86 ASN A C 1
ATOM 647 O O . ASN A 1 86 ? -11.164 7.02 2.984 1 90.62 86 ASN A O 1
ATOM 651 N N . VAL A 1 87 ? -11.719 7.117 0.847 1 90.19 87 VAL A N 1
ATOM 652 C CA . VAL A 1 87 ? -11.836 8.57 0.864 1 90.19 87 VAL A CA 1
ATOM 653 C C . VAL A 1 87 ? -12.867 8.992 1.909 1 90.19 87 VAL A C 1
ATOM 655 O O . VAL A 1 87 ? -12.75 10.07 2.504 1 90.19 87 VAL A O 1
ATOM 658 N N . ALA A 1 88 ? -13.812 8.18 2.281 1 91.62 88 ALA A N 1
ATOM 659 C CA . ALA A 1 88 ? -14.898 8.523 3.203 1 91.62 88 ALA A CA 1
ATOM 660 C C . ALA A 1 88 ? -14.383 8.617 4.637 1 91.62 88 ALA A C 1
ATOM 662 O O . ALA A 1 88 ? -14.992 9.281 5.477 1 91.62 88 ALA A O 1
ATOM 663 N N . ASN A 1 89 ? -13.312 7.996 5.004 1 94.56 89 ASN A N 1
ATOM 664 C CA . ASN A 1 89 ? -12.781 8.039 6.363 1 94.56 89 ASN A CA 1
ATOM 665 C C . ASN A 1 89 ? -11.305 8.422 6.379 1 94.56 89 ASN A C 1
ATOM 667 O O . ASN A 1 89 ? -10.711 8.57 7.449 1 94.56 89 ASN A O 1
ATOM 671 N N . PHE A 1 90 ? -10.773 8.57 5.305 1 95.19 90 PHE A N 1
ATOM 672 C CA . PHE A 1 90 ? -9.406 9 5.074 1 95.19 90 PHE A CA 1
ATOM 673 C C . PHE A 1 90 ? -9.344 10.047 3.963 1 95.19 90 PHE A C 1
ATOM 675 O O . PHE A 1 90 ? -8.891 9.758 2.854 1 95.19 90 PHE A O 1
ATOM 682 N N . PRO A 1 91 ? -9.68 11.25 4.25 1 95.12 91 PRO A N 1
ATOM 683 C CA . PRO A 1 91 ? -9.969 12.258 3.232 1 95.12 91 PRO A CA 1
ATOM 684 C C . PRO A 1 91 ? -8.758 12.602 2.373 1 95.12 91 PRO A C 1
ATOM 686 O O . PRO A 1 91 ? -8.906 13.047 1.232 1 95.12 91 PRO A O 1
ATOM 689 N N . GLY A 1 92 ? -7.559 12.375 2.863 1 93.06 92 GLY A N 1
ATOM 690 C CA . GLY A 1 92 ? -6.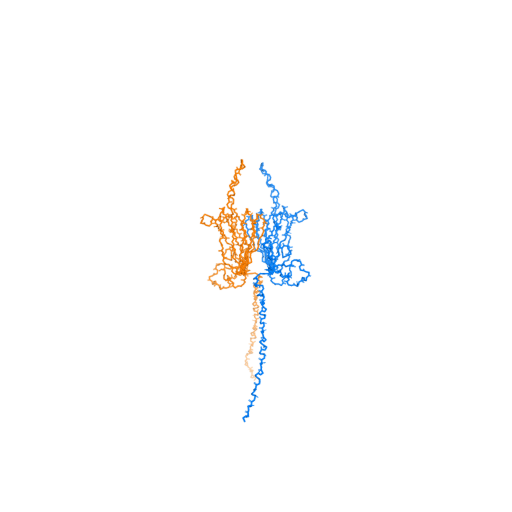352 12.641 2.096 1 93.06 92 GLY A CA 1
ATOM 691 C C . GLY A 1 92 ? -6.234 11.781 0.852 1 93.06 92 GLY A C 1
ATOM 692 O O . GLY A 1 92 ? -5.43 12.078 -0.035 1 93.06 92 GLY A O 1
ATOM 693 N N . LEU A 1 93 ? -7.043 10.758 0.74 1 90.62 93 LEU A N 1
ATOM 694 C CA . LEU A 1 93 ? -6.988 9.844 -0.394 1 90.62 93 LEU A CA 1
ATOM 695 C C . LEU A 1 93 ? -7.812 10.375 -1.562 1 90.62 93 LEU A C 1
ATOM 697 O O . LEU A 1 93 ? -7.812 9.789 -2.645 1 90.62 93 LEU A O 1
ATOM 701 N N . ASN A 1 94 ? -8.438 11.516 -1.364 1 89.62 94 ASN A N 1
ATOM 702 C CA . ASN A 1 94 ? -9.352 12.031 -2.379 1 89.62 94 ASN A CA 1
ATOM 703 C C . ASN A 1 94 ? -8.648 12.227 -3.719 1 89.62 94 ASN A C 1
ATOM 705 O O . ASN A 1 94 ? -7.508 12.695 -3.764 1 89.62 94 ASN A O 1
ATOM 709 N N . THR A 1 95 ? -9.281 11.711 -4.809 1 83.44 95 THR A N 1
ATOM 710 C CA . THR A 1 95 ? -8.922 11.891 -6.211 1 83.44 95 THR A CA 1
ATOM 711 C C . THR A 1 95 ? -7.715 11.023 -6.57 1 83.44 95 THR A C 1
ATOM 713 O O . THR A 1 95 ? -7.184 11.125 -7.676 1 83.44 95 THR A O 1
ATOM 716 N N . LEU A 1 96 ? -7.164 10.211 -5.699 1 81.75 96 LEU A N 1
ATOM 717 C CA . LEU A 1 96 ? -5.965 9.43 -5.977 1 81.75 96 LEU A CA 1
ATOM 718 C C . LEU A 1 96 ? -6.32 8.078 -6.586 1 81.75 96 LEU A C 1
ATOM 720 O O . LEU A 1 96 ? -5.461 7.406 -7.156 1 81.75 96 LEU A O 1
ATOM 724 N N . GLY A 1 97 ? -7.566 7.656 -6.371 1 81.44 97 GLY A N 1
ATOM 725 C CA . GLY A 1 97 ? -7.926 6.309 -6.785 1 81.44 97 GLY A CA 1
ATOM 726 C C . GLY A 1 97 ? -7.238 5.23 -5.969 1 81.44 97 GLY A C 1
ATOM 727 O O . GLY A 1 97 ? -6.922 4.16 -6.488 1 81.44 97 GLY A O 1
ATOM 728 N N . LEU A 1 98 ? -6.891 5.551 -4.801 1 84.62 98 LEU A N 1
ATOM 729 C CA . LEU A 1 98 ? -6.199 4.629 -3.908 1 84.62 98 LEU A CA 1
ATOM 730 C C . LEU A 1 98 ? -7.027 4.355 -2.656 1 84.62 98 LEU A C 1
ATOM 732 O O . LEU A 1 98 ? -7.77 5.23 -2.197 1 84.62 98 LEU A O 1
ATOM 736 N N . SER A 1 99 ? -6.961 3.242 -2.156 1 87.5 99 SER A N 1
ATOM 737 C CA . SER A 1 99 ? -7.488 2.844 -0.857 1 87.5 99 SER A CA 1
ATOM 738 C C . SER A 1 99 ? -6.578 1.827 -0.178 1 87.5 99 SER A C 1
ATOM 740 O O . SER A 1 99 ? -5.625 1.336 -0.787 1 87.5 99 SER A O 1
ATOM 742 N N . MET A 1 100 ? -6.797 1.616 1.069 1 89.94 100 MET A N 1
ATOM 743 C CA . MET A 1 100 ? -6.074 0.619 1.851 1 89.94 100 MET A CA 1
ATOM 744 C C . MET A 1 100 ? -7.035 -0.253 2.65 1 89.94 100 MET A C 1
ATOM 746 O O . MET A 1 100 ? -8.039 0.237 3.162 1 89.94 100 MET A O 1
ATOM 750 N N . ASN A 1 101 ? -6.648 -1.475 2.723 1 90.38 101 ASN A N 1
ATOM 751 C CA . ASN A 1 101 ? -7.453 -2.404 3.508 1 90.38 101 ASN A CA 1
ATOM 752 C C . ASN A 1 101 ? -6.586 -3.279 4.406 1 90.38 101 ASN A C 1
ATOM 754 O O . ASN A 1 101 ? -5.469 -3.645 4.035 1 90.38 101 ASN A O 1
ATOM 758 N N . ARG A 1 102 ? -7.148 -3.539 5.535 1 90.19 102 ARG A N 1
ATOM 759 C CA . ARG A 1 102 ? -6.594 -4.582 6.391 1 90.19 102 ARG A CA 1
ATOM 760 C C . ARG A 1 102 ? -7.453 -5.84 6.355 1 90.19 102 ARG A C 1
ATOM 762 O O . ARG A 1 102 ? -8.672 -5.77 6.516 1 90.19 102 ARG A O 1
ATOM 769 N N . VAL A 1 103 ? -6.855 -6.918 6.102 1 89.81 103 VAL A N 1
ATOM 770 C CA . VAL A 1 103 ? -7.547 -8.203 6.078 1 89.81 103 VAL A CA 1
ATOM 771 C C . VAL A 1 103 ? -7.098 -9.055 7.262 1 89.81 103 VAL A C 1
ATOM 773 O O . VAL A 1 103 ? -5.898 -9.266 7.461 1 89.81 103 VAL A O 1
ATOM 776 N N . ASP A 1 104 ? -8.023 -9.492 7.984 1 89.19 104 ASP A N 1
ATOM 777 C CA . ASP A 1 104 ? -7.777 -10.383 9.117 1 89.19 104 ASP A CA 1
ATOM 778 C C . ASP A 1 104 ? -8.469 -11.734 8.914 1 89.19 104 ASP A C 1
ATOM 780 O O . ASP A 1 104 ? -9.656 -11.781 8.578 1 89.19 104 ASP A O 1
ATOM 784 N N . LEU A 1 105 ? -7.711 -12.781 9.109 1 89.5 105 LEU A N 1
ATOM 785 C CA . LEU A 1 105 ? -8.203 -14.148 8.945 1 89.5 105 LEU A CA 1
ATOM 786 C C . LEU A 1 105 ? -7.875 -14.992 10.18 1 89.5 105 LEU A C 1
ATOM 788 O O . LEU A 1 105 ? -6.75 -14.953 10.68 1 89.5 105 LEU A O 1
ATOM 792 N N . VAL A 1 106 ? -8.82 -15.727 10.688 1 85.31 106 VAL A N 1
ATOM 793 C CA . VAL A 1 106 ? -8.555 -16.766 11.68 1 85.31 106 VAL A CA 1
ATOM 794 C C . VAL A 1 106 ? -8.172 -18.062 10.977 1 85.31 106 VAL A C 1
ATOM 796 O O . VAL A 1 106 ? -8.305 -18.188 9.758 1 85.31 106 VAL A O 1
ATOM 799 N N . PRO A 1 107 ? -7.562 -18.969 11.695 1 83.56 107 PRO A N 1
ATOM 800 C CA . PRO A 1 107 ? -7.316 -20.25 11.047 1 83.56 107 PRO A CA 1
ATOM 801 C C . PRO A 1 107 ? -8.57 -20.828 10.383 1 83.56 107 PRO A C 1
ATOM 803 O O . PRO A 1 107 ? -9.633 -20.875 10.992 1 83.56 107 PRO A O 1
ATOM 806 N N . GLY A 1 108 ? -8.398 -21.156 9.141 1 83.31 108 GLY A N 1
ATOM 807 C CA . GLY A 1 108 ? -9.523 -21.625 8.359 1 83.31 108 GLY A CA 1
ATOM 808 C C . GLY A 1 108 ? -10.312 -20.516 7.699 1 83.31 108 GLY A C 1
ATOM 809 O O . GLY A 1 108 ? -11.203 -20.766 6.887 1 83.31 108 GLY A O 1
ATOM 810 N N . GLY A 1 109 ? -9.992 -19.328 8.055 1 85.69 109 GLY A N 1
ATOM 811 C CA . GLY A 1 109 ? -10.695 -18.188 7.492 1 85.69 109 GLY A CA 1
ATOM 812 C C . GLY A 1 109 ? -10.398 -17.969 6.02 1 85.69 109 GLY A C 1
ATOM 813 O O . GLY A 1 109 ? -9.344 -18.359 5.531 1 85.69 109 GLY A O 1
ATOM 814 N N . VAL A 1 110 ? -11.414 -17.344 5.332 1 86.12 110 VAL A N 1
ATOM 815 C CA . VAL A 1 110 ? -11.258 -17.125 3.896 1 86.12 110 VAL A CA 1
ATOM 816 C C . VAL A 1 110 ? -11.805 -15.758 3.516 1 86.12 110 VAL A C 1
ATOM 818 O O . VAL A 1 110 ? -12.859 -15.344 4.008 1 86.12 110 VAL A O 1
ATOM 821 N N . ASN A 1 111 ? -11.055 -15.016 2.857 1 83.12 111 ASN A N 1
ATOM 822 C CA . ASN A 1 111 ? -11.586 -13.93 2.035 1 83.12 111 ASN A CA 1
ATOM 823 C C . ASN A 1 111 ? -11.984 -14.422 0.646 1 83.12 111 ASN A C 1
ATOM 825 O O . ASN A 1 111 ? -11.117 -14.711 -0.184 1 83.12 111 ASN A O 1
ATOM 829 N N . PRO A 1 112 ? -13.219 -14.484 0.465 1 76 112 PRO A N 1
ATOM 830 C CA . PRO A 1 112 ? -13.656 -15.188 -0.745 1 76 112 PRO A CA 1
ATOM 831 C C . PRO A 1 112 ? -13.297 -14.438 -2.023 1 76 112 PRO A C 1
ATOM 833 O O . PRO A 1 112 ? -13.016 -13.234 -1.981 1 76 112 PRO A O 1
ATOM 836 N N . LEU A 1 113 ? -13.391 -15.281 -3.006 1 71.81 113 LEU A N 1
ATOM 837 C CA . LEU A 1 113 ? -13.188 -14.727 -4.34 1 71.81 113 LEU A CA 1
ATOM 838 C C . LEU A 1 113 ? -14.18 -13.602 -4.617 1 71.81 113 LEU A C 1
ATOM 840 O O . LEU A 1 113 ? -15.359 -13.703 -4.27 1 71.81 113 LEU A O 1
ATOM 844 N N . HIS A 1 114 ? -13.664 -12.477 -5.008 1 70.56 114 HIS A N 1
ATOM 845 C CA . HIS A 1 114 ? -14.516 -11.344 -5.359 1 70.56 114 HIS A CA 1
ATOM 846 C C . HIS A 1 114 ? -14.008 -10.633 -6.609 1 70.56 114 HIS A C 1
ATOM 848 O O . HIS A 1 114 ? -12.914 -10.938 -7.094 1 70.56 114 HIS A O 1
ATOM 854 N N . SER A 1 115 ? -14.938 -10 -7.285 1 63.56 115 SER A N 1
ATOM 855 C CA . SER A 1 115 ? -14.578 -9.367 -8.547 1 63.56 115 SER A CA 1
ATOM 856 C C . SER A 1 115 ? -14.297 -7.875 -8.367 1 63.56 115 SER A C 1
ATOM 858 O O . SER A 1 115 ? -14.992 -7.203 -7.594 1 63.56 115 SER A O 1
ATOM 860 N N . HIS A 1 116 ? -13.141 -7.488 -8.719 1 64.5 116 HIS A N 1
ATOM 861 C CA . HIS A 1 116 ? -12.891 -6.062 -8.883 1 64.5 116 HIS A CA 1
ATOM 862 C C . HIS A 1 116 ? -12.102 -5.789 -10.164 1 64.5 116 HIS A C 1
ATOM 864 O O . HIS A 1 116 ? -10.867 -5.77 -10.148 1 64.5 116 HIS A O 1
ATOM 870 N N . PRO A 1 117 ? -12.797 -5.738 -11.328 1 58.12 117 PRO A N 1
ATOM 871 C CA . PRO A 1 117 ? -12.172 -5.77 -12.648 1 58.12 117 PRO A CA 1
ATOM 872 C C . PRO A 1 117 ? -11.156 -4.648 -12.852 1 58.12 117 PRO A C 1
ATOM 874 O O . PRO A 1 117 ? -10.266 -4.766 -13.695 1 58.12 117 PRO A O 1
ATOM 877 N N . ARG A 1 118 ? -11.109 -3.666 -11.977 1 65.62 118 ARG A N 1
ATOM 878 C CA . ARG A 1 118 ? -10.188 -2.6 -12.352 1 65.62 118 ARG A CA 1
ATOM 879 C C . ARG A 1 118 ? -9.328 -2.182 -11.156 1 65.62 118 ARG A C 1
ATOM 881 O O . ARG A 1 118 ? -8.859 -1.043 -11.094 1 65.62 118 ARG A O 1
ATOM 888 N N . ALA A 1 119 ? -9.211 -3.182 -10.406 1 75.81 119 ALA A N 1
ATOM 889 C CA . ALA A 1 119 ? -8.438 -2.797 -9.227 1 75.81 119 ALA A CA 1
ATOM 890 C C . ALA A 1 119 ? -7.199 -3.678 -9.07 1 75.81 119 ALA A C 1
ATOM 892 O O . ALA A 1 119 ? -7.266 -4.891 -9.281 1 75.81 119 ALA A O 1
ATOM 893 N N . THR A 1 120 ? -6.09 -3.059 -8.977 1 83.56 120 THR A N 1
ATOM 894 C CA . THR A 1 120 ? -4.859 -3.754 -8.609 1 83.56 120 THR A CA 1
ATOM 895 C C . THR A 1 120 ? -4.676 -3.771 -7.094 1 83.56 120 THR A C 1
ATOM 897 O O . THR A 1 120 ? -4.906 -2.764 -6.426 1 83.56 120 THR A O 1
ATOM 900 N N . GLU A 1 121 ? -4.371 -4.883 -6.582 1 86.69 121 GLU A N 1
ATOM 901 C CA . GLU A 1 121 ? -4.102 -5.016 -5.152 1 86.69 121 GLU A CA 1
ATOM 902 C C . GLU A 1 121 ? -2.625 -5.293 -4.895 1 86.69 121 GLU A C 1
ATOM 904 O O . GLU A 1 121 ? -2.061 -6.238 -5.449 1 86.69 121 GLU A O 1
ATOM 909 N N . LEU A 1 122 ? -2.041 -4.453 -4.223 1 90.56 122 LEU A N 1
ATOM 910 C CA . LEU A 1 122 ? -0.688 -4.648 -3.711 1 90.56 122 LEU A CA 1
ATOM 911 C C . LEU A 1 122 ? -0.707 -4.91 -2.207 1 90.56 122 LEU A C 1
ATOM 913 O O . LEU A 1 122 ? -1.118 -4.047 -1.429 1 90.56 122 LEU A O 1
ATOM 917 N N . GLY A 1 123 ? -0.23 -6.105 -1.82 1 90.75 123 GLY A N 1
ATOM 918 C CA . GLY A 1 123 ? -0.417 -6.508 -0.435 1 90.75 123 GLY A CA 1
ATOM 919 C C . GLY A 1 123 ? 0.884 -6.848 0.268 1 90.75 123 GLY A C 1
ATOM 920 O O . GLY A 1 123 ? 1.894 -7.125 -0.383 1 90.75 123 GLY A O 1
ATOM 921 N N . PHE A 1 124 ? 0.847 -6.789 1.556 1 90.88 124 PHE A N 1
ATOM 922 C CA . PHE A 1 124 ? 1.915 -7.113 2.494 1 90.88 124 PHE A CA 1
ATOM 923 C C . PHE A 1 124 ? 1.37 -7.895 3.684 1 90.88 124 PHE A C 1
ATOM 925 O O . PHE A 1 124 ? 0.398 -7.473 4.316 1 90.88 124 PHE A O 1
ATOM 932 N N . ILE A 1 125 ? 2 -9.016 3.973 1 88.19 125 ILE A N 1
ATOM 933 C CA . ILE A 1 125 ? 1.531 -9.844 5.078 1 88.19 125 ILE A CA 1
ATOM 934 C C . ILE A 1 125 ? 2.156 -9.359 6.387 1 88.19 125 ILE A C 1
ATOM 936 O O . ILE A 1 125 ? 3.381 -9.336 6.523 1 88.19 125 ILE A O 1
ATOM 940 N N . LEU A 1 126 ? 1.271 -8.961 7.301 1 87.75 126 LEU A N 1
ATOM 941 C CA . LEU A 1 126 ? 1.72 -8.414 8.578 1 87.75 126 LEU A CA 1
ATOM 942 C C . LEU A 1 126 ? 2.127 -9.531 9.531 1 87.75 126 LEU A C 1
ATOM 944 O O . LEU A 1 126 ? 3.121 -9.406 10.25 1 87.75 126 LEU A O 1
ATOM 948 N N . GLN A 1 127 ? 1.307 -10.523 9.531 1 85.38 127 GLN A N 1
ATOM 949 C CA . GLN A 1 127 ? 1.481 -11.625 10.477 1 85.38 127 GLN A CA 1
ATOM 950 C C . GLN A 1 127 ? 0.911 -12.922 9.914 1 85.38 127 GLN A C 1
ATOM 952 O O . GLN A 1 127 ? -0.131 -12.922 9.258 1 85.38 127 GLN A O 1
ATOM 957 N N . GLY A 1 128 ? 1.648 -14.008 10.219 1 83.88 128 GLY A N 1
ATOM 958 C CA . GLY A 1 128 ? 1.156 -15.32 9.852 1 83.88 128 GLY A CA 1
ATOM 959 C C . GLY A 1 128 ? 1.453 -15.688 8.406 1 83.88 128 GLY A C 1
ATOM 960 O O . GLY A 1 128 ? 2.43 -15.211 7.828 1 83.88 128 GLY A O 1
ATOM 961 N N . GLU A 1 129 ? 0.729 -16.734 8 1 85.25 129 GLU A N 1
ATOM 962 C CA . GLU A 1 129 ? 0.856 -17.281 6.656 1 85.25 129 GLU A CA 1
ATOM 963 C C . GLU A 1 129 ? -0.508 -17.422 5.984 1 85.25 129 GLU A C 1
ATOM 965 O O . GLU A 1 129 ? -1.476 -17.844 6.621 1 85.25 129 GLU A O 1
ATOM 970 N N . VAL A 1 130 ? -0.551 -17.016 4.75 1 86.38 130 VAL A N 1
ATOM 971 C CA . VAL A 1 130 ? -1.819 -17 4.027 1 86.38 130 VAL A CA 1
ATOM 972 C C . VAL A 1 130 ? -1.603 -17.5 2.598 1 86.38 130 VAL A C 1
ATOM 974 O O . VAL A 1 130 ? -0.616 -17.125 1.952 1 86.38 130 VAL A O 1
ATOM 977 N N . LEU A 1 131 ? -2.506 -18.344 2.201 1 88.25 131 LEU A N 1
ATOM 978 C CA . LEU A 1 131 ? -2.553 -18.656 0.778 1 88.25 131 LEU A CA 1
ATOM 979 C C . LEU A 1 131 ? -3.227 -17.531 -0.006 1 88.25 131 LEU A C 1
ATOM 981 O O . LEU A 1 131 ? -4.383 -17.203 0.254 1 88.25 131 LEU A O 1
ATOM 985 N N . VAL A 1 132 ? -2.5 -16.969 -0.923 1 89.62 132 VAL A N 1
ATOM 986 C CA . VAL A 1 132 ? -3.023 -15.922 -1.798 1 89.62 132 VAL A CA 1
ATOM 987 C C . VAL A 1 132 ? -3.053 -16.422 -3.24 1 89.62 132 VAL A C 1
ATOM 989 O O . VAL A 1 132 ? -2.102 -17.047 -3.705 1 89.62 132 VAL A O 1
ATOM 992 N N . GLY A 1 133 ? -4.145 -16.125 -3.922 1 87.5 133 GLY A N 1
ATOM 993 C CA . GLY A 1 133 ? -4.227 -16.516 -5.32 1 87.5 133 GLY A CA 1
ATOM 994 C C . GLY A 1 133 ? -5.223 -15.695 -6.113 1 87.5 133 GLY A C 1
ATOM 995 O O . GLY A 1 133 ? -5.984 -14.914 -5.539 1 87.5 133 GLY A O 1
ATOM 996 N N . PHE A 1 134 ? -5.156 -15.859 -7.441 1 86.56 134 PHE A N 1
ATOM 997 C CA . PHE A 1 134 ? -6.137 -15.242 -8.336 1 86.56 134 PHE A CA 1
ATOM 998 C C . PHE A 1 134 ? -6.211 -16 -9.656 1 86.56 134 PHE A C 1
ATOM 1000 O O . PHE A 1 134 ? -5.27 -16.703 -10.031 1 86.56 134 PHE A O 1
ATOM 1007 N N . VAL A 1 135 ? -7.34 -15.883 -10.25 1 84.62 135 VAL A N 1
ATOM 1008 C CA . VAL A 1 135 ? -7.562 -16.469 -11.57 1 84.62 135 VAL A CA 1
ATOM 1009 C C . VAL A 1 135 ? -7.516 -15.367 -12.633 1 84.62 135 VAL A C 1
ATOM 1011 O O . VAL A 1 135 ? -8.195 -14.344 -12.508 1 84.62 135 VAL A O 1
ATOM 1014 N N . SER A 1 136 ? -6.68 -15.609 -13.602 1 82.06 136 SER A N 1
ATOM 1015 C CA . SER A 1 136 ? -6.582 -14.617 -14.672 1 82.06 136 SER A CA 1
ATOM 1016 C C . SER A 1 136 ? -7.746 -14.742 -15.648 1 82.06 136 SER A C 1
ATOM 1018 O O . SER A 1 136 ? -8.516 -15.703 -15.586 1 82.06 136 SER A O 1
ATOM 1020 N N . THR A 1 137 ? -7.84 -13.734 -16.516 1 77.69 137 THR A N 1
ATOM 1021 C CA . THR A 1 137 ? -8.898 -13.758 -17.531 1 77.69 137 THR A CA 1
ATOM 1022 C C . THR A 1 137 ? -8.688 -14.906 -18.5 1 77.69 137 THR A C 1
ATOM 1024 O O . THR A 1 137 ? -9.625 -15.336 -19.172 1 77.69 137 THR A O 1
ATOM 1027 N N . ALA A 1 138 ? -7.484 -15.438 -18.641 1 78.69 138 ALA A N 1
ATOM 1028 C CA . ALA A 1 138 ? -7.176 -16.594 -19.469 1 78.69 138 ALA A CA 1
ATOM 1029 C C . ALA A 1 138 ? -7.414 -17.891 -18.703 1 78.69 138 ALA A C 1
ATOM 1031 O O . ALA A 1 138 ? -7.004 -18.969 -19.156 1 78.69 138 ALA A O 1
ATOM 1032 N N . ASN A 1 139 ? -7.938 -17.703 -17.5 1 82.06 139 ASN A N 1
ATOM 1033 C CA . ASN A 1 139 ? -8.32 -18.828 -16.656 1 82.06 139 ASN A CA 1
ATOM 1034 C C . ASN A 1 139 ? -7.105 -19.547 -16.094 1 82.06 139 ASN A C 1
ATOM 1036 O O . ASN A 1 139 ? -7.152 -20.75 -15.836 1 82.06 139 ASN A O 1
ATOM 1040 N N . ALA A 1 140 ? -6.043 -18.906 -16.047 1 87.06 140 ALA A N 1
ATOM 1041 C CA . ALA A 1 140 ? -4.879 -19.422 -15.336 1 87.06 140 ALA A CA 1
ATOM 1042 C C . ALA A 1 140 ? -4.938 -19.062 -13.852 1 87.06 140 ALA A C 1
ATOM 1044 O O . ALA A 1 140 ? -5.344 -17.953 -13.484 1 87.06 140 ALA A O 1
ATOM 1045 N N . PHE A 1 141 ? -4.594 -20.062 -13.008 1 88.56 141 PHE A N 1
ATOM 1046 C CA . PHE A 1 141 ? -4.598 -19.859 -11.562 1 88.56 141 PHE A CA 1
ATOM 1047 C C . PHE A 1 141 ? -3.178 -19.656 -11.039 1 88.56 141 PHE A C 1
ATOM 1049 O O . PHE A 1 141 ? -2.318 -20.516 -11.227 1 88.56 141 PHE A O 1
ATOM 1056 N N . TYR A 1 142 ? -2.924 -18.547 -10.453 1 91.69 142 TYR A N 1
ATOM 1057 C CA . TYR A 1 142 ? -1.658 -18.234 -9.805 1 91.69 142 TYR A CA 1
ATOM 1058 C C . TYR A 1 142 ? -1.83 -18.141 -8.297 1 91.69 142 TYR A C 1
ATOM 1060 O O . TYR A 1 142 ? -2.75 -17.484 -7.809 1 91.69 142 TYR A O 1
ATOM 1068 N N . SER A 1 143 ? -0.992 -18.828 -7.562 1 92 143 SER A N 1
ATOM 1069 C CA . SER A 1 143 ? -1.132 -18.812 -6.109 1 92 143 SER A CA 1
ATOM 1070 C C . SER A 1 143 ? 0.195 -19.109 -5.422 1 92 143 SER A C 1
ATOM 1072 O O . SER A 1 143 ? 1.094 -19.703 -6.023 1 92 143 SER A O 1
ATOM 1074 N N . LYS A 1 144 ? 0.277 -18.703 -4.246 1 93.88 144 LYS A N 1
ATOM 1075 C CA . LYS A 1 144 ? 1.418 -18.969 -3.371 1 93.88 144 LYS A CA 1
ATOM 1076 C C . LYS A 1 144 ? 1.05 -18.766 -1.906 1 93.88 144 LYS A C 1
ATOM 1078 O O . LYS A 1 144 ? 0.229 -17.906 -1.586 1 93.88 144 LYS A O 1
ATOM 1083 N N . THR A 1 145 ? 1.571 -19.609 -1.072 1 90.81 145 THR A N 1
ATOM 1084 C CA . THR A 1 145 ? 1.525 -19.312 0.356 1 90.81 145 THR A CA 1
ATOM 1085 C C . THR A 1 145 ? 2.531 -18.234 0.719 1 90.81 145 THR A C 1
ATOM 1087 O O . THR A 1 145 ? 3.727 -18.375 0.452 1 90.81 145 THR A O 1
ATOM 1090 N N . VAL A 1 146 ? 2.055 -17.203 1.241 1 91.38 146 VAL A N 1
ATOM 1091 C CA . VAL A 1 146 ? 2.859 -16.031 1.549 1 91.38 146 VAL A CA 1
ATOM 1092 C C . VAL A 1 146 ? 2.973 -15.859 3.062 1 91.38 146 VAL A C 1
ATOM 1094 O O . VAL A 1 146 ? 1.99 -16.031 3.787 1 91.38 146 VAL A O 1
ATOM 1097 N N . LYS A 1 147 ? 4.168 -15.516 3.518 1 89.56 147 LYS A N 1
ATOM 1098 C CA . LYS A 1 147 ? 4.445 -15.391 4.945 1 89.56 147 LYS A CA 1
ATOM 1099 C C . LYS A 1 147 ? 4.582 -13.93 5.352 1 89.56 147 LYS A C 1
ATOM 1101 O O . LYS A 1 147 ? 4.672 -13.047 4.496 1 89.56 147 LYS A O 1
ATOM 1106 N N . ALA A 1 148 ? 4.586 -13.773 6.727 1 88.31 148 ALA A N 1
ATOM 1107 C CA . ALA A 1 148 ? 4.754 -12.422 7.262 1 88.31 148 ALA A CA 1
ATOM 1108 C C . ALA A 1 148 ? 5.953 -11.727 6.633 1 88.31 148 ALA A C 1
ATOM 1110 O O . ALA A 1 148 ? 7.035 -12.32 6.523 1 88.31 148 ALA A O 1
ATOM 1111 N N . GLY A 1 149 ? 5.73 -10.484 6.145 1 90.81 149 GLY A N 1
ATOM 1112 C CA . GLY A 1 149 ? 6.809 -9.703 5.555 1 90.81 149 GLY A CA 1
ATOM 1113 C C . GLY A 1 149 ? 6.875 -9.828 4.047 1 90.81 149 GLY A C 1
ATOM 1114 O O . GLY A 1 149 ? 7.562 -9.047 3.385 1 90.81 149 GLY A O 1
ATOM 1115 N N . GLU A 1 150 ? 6.227 -10.781 3.496 1 93 150 GLU A N 1
ATOM 1116 C CA . GLU A 1 150 ? 6.23 -10.945 2.045 1 93 150 GLU A CA 1
ATOM 1117 C C . GLU A 1 150 ? 5.102 -10.156 1.396 1 93 150 GLU A C 1
ATOM 1119 O O . GLU A 1 150 ? 4.129 -9.781 2.061 1 93 150 GLU A O 1
ATOM 1124 N N . SER A 1 151 ? 5.328 -9.844 0.09 1 94.5 151 SER A N 1
ATOM 1125 C CA . SER A 1 151 ? 4.395 -9.008 -0.659 1 94.5 151 SER A CA 1
ATOM 1126 C C . SER A 1 151 ? 3.814 -9.766 -1.852 1 94.5 151 SER A C 1
ATOM 1128 O O . SER A 1 151 ? 4.367 -10.781 -2.275 1 94.5 151 SER A O 1
ATOM 1130 N N . PHE A 1 152 ? 2.689 -9.297 -2.348 1 92.81 152 PHE A N 1
ATOM 1131 C CA . PHE A 1 152 ? 2.057 -9.852 -3.537 1 92.81 152 PHE A CA 1
ATOM 1132 C C . PHE A 1 152 ? 1.335 -8.766 -4.328 1 92.81 152 PHE A C 1
ATOM 1134 O O . PHE A 1 152 ? 1.032 -7.699 -3.791 1 92.81 152 PHE A O 1
ATOM 1141 N N . VAL A 1 153 ? 1.137 -9 -5.586 1 92.31 153 VAL A N 1
ATOM 1142 C CA . VAL A 1 153 ? 0.337 -8.117 -6.434 1 92.31 153 VAL A CA 1
ATOM 1143 C C . VAL A 1 153 ? -0.722 -8.938 -7.172 1 92.31 153 VAL A C 1
ATOM 1145 O O . VAL A 1 153 ? -0.421 -9.992 -7.738 1 92.31 153 VAL A O 1
ATOM 1148 N N . ILE A 1 154 ? -1.901 -8.57 -6.977 1 88.06 154 ILE A N 1
ATOM 1149 C CA . ILE A 1 154 ? -3.012 -9.133 -7.738 1 88.06 154 ILE A CA 1
ATOM 1150 C C . ILE A 1 154 ? -3.498 -8.125 -8.773 1 88.06 154 ILE A C 1
ATOM 1152 O O . ILE A 1 154 ? -3.93 -7.023 -8.422 1 88.06 154 ILE A O 1
ATOM 1156 N N . ARG A 1 155 ? -3.406 -8.531 -9.914 1 80.19 155 ARG A N 1
ATOM 1157 C CA . ARG A 1 155 ? -3.727 -7.637 -11.023 1 80.19 155 ARG A CA 1
ATOM 1158 C C . ARG A 1 155 ? -5.223 -7.645 -11.32 1 80.19 155 ARG A C 1
ATOM 1160 O O . ARG A 1 155 ? -5.867 -8.695 -11.25 1 80.19 155 ARG A O 1
ATOM 1167 N N . GLY A 1 156 ? -5.98 -6.586 -11.383 1 66.88 156 GLY A N 1
ATOM 1168 C CA . GLY A 1 156 ? -7.418 -6.414 -11.531 1 66.88 156 GLY A CA 1
ATOM 1169 C C . GLY A 1 156 ? -7.953 -6.961 -12.836 1 66.88 156 GLY A C 1
ATOM 1170 O O . GLY A 1 156 ? -9.117 -7.371 -12.914 1 66.88 156 GLY A O 1
ATOM 1171 N N . ALA A 1 157 ? -7.25 -6.992 -13.883 1 59.03 157 ALA A N 1
ATOM 1172 C CA . ALA A 1 157 ? -7.828 -7.25 -15.195 1 59.03 157 ALA A CA 1
ATOM 1173 C C . ALA A 1 157 ? -8.727 -8.484 -15.172 1 59.03 157 ALA A C 1
ATOM 1175 O O . ALA A 1 157 ? -8.5 -9.438 -15.914 1 59.03 157 ALA A O 1
ATOM 1176 N N . GLY A 1 158 ? -9.75 -8.281 -14.227 1 57.62 158 GLY A N 1
ATOM 1177 C CA . GLY A 1 158 ? -10.688 -9.391 -14.227 1 57.62 158 GLY A CA 1
ATOM 1178 C C . GLY A 1 158 ? -10.242 -10.547 -13.352 1 57.62 158 GLY A C 1
ATOM 1179 O O . GLY A 1 158 ? -10.891 -11.594 -13.32 1 57.62 158 GLY A O 1
ATOM 1180 N N . SER A 1 159 ? -9.195 -10.367 -12.656 1 64.62 159 SER A N 1
ATOM 1181 C CA . SER A 1 159 ? -8.727 -11.438 -11.781 1 64.62 159 SER A CA 1
ATOM 1182 C C . SER A 1 159 ? -9.609 -11.562 -10.539 1 64.62 159 SER A C 1
ATOM 1184 O O . SER A 1 159 ? -10.227 -10.586 -10.109 1 64.62 159 SER A O 1
ATOM 1186 N N . LEU A 1 160 ? -9.805 -12.797 -10.156 1 64.38 160 LEU A N 1
ATOM 1187 C CA . LEU A 1 160 ? -10.555 -13.133 -8.953 1 64.38 160 LEU A CA 1
ATOM 1188 C C . LEU A 1 160 ? -9.617 -13.508 -7.812 1 64.38 160 LEU A C 1
ATOM 1190 O O . LEU A 1 160 ? -9.078 -14.617 -7.781 1 64.38 160 LEU A O 1
ATOM 1194 N N . PRO A 1 161 ? -9.453 -12.586 -6.863 1 73.94 161 PRO A N 1
ATOM 1195 C CA . PRO A 1 161 ? -8.523 -12.852 -5.758 1 73.94 161 PRO A CA 1
ATOM 1196 C C . PRO A 1 161 ? -9.133 -13.758 -4.688 1 73.94 161 PRO A C 1
ATOM 1198 O O . PRO A 1 161 ? -10.359 -13.805 -4.539 1 73.94 161 PRO A O 1
ATOM 1201 N N . VAL A 1 162 ? -8.359 -14.578 -4.109 1 74.12 162 VAL A N 1
ATOM 1202 C CA . VAL A 1 162 ? -8.742 -15.375 -2.945 1 74.12 162 VAL A CA 1
ATOM 1203 C C . VAL A 1 162 ? -7.594 -15.383 -1.933 1 74.12 162 VAL A C 1
ATOM 1205 O O . VAL A 1 162 ? -6.422 -15.359 -2.312 1 74.12 162 VAL A O 1
ATOM 1208 N N . GLN A 1 163 ? -7.965 -15.297 -0.704 1 77.62 163 GLN A N 1
ATOM 1209 C CA . GLN A 1 163 ? -7.027 -15.484 0.398 1 77.62 163 GLN A CA 1
ATOM 1210 C C . GLN A 1 163 ? -7.57 -16.469 1.423 1 77.62 163 GLN A C 1
ATOM 1212 O O . GLN A 1 163 ? -8.75 -16.422 1.771 1 77.62 163 GLN A O 1
ATOM 1217 N N . ARG A 1 164 ? -6.699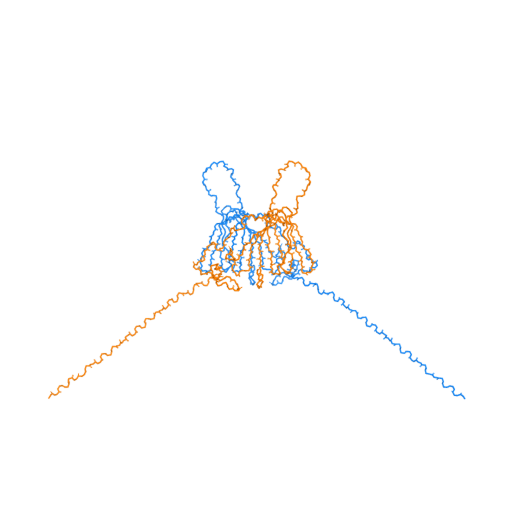 -17.453 1.798 1 76.25 164 ARG A N 1
ATOM 1218 C CA . ARG A 1 164 ? -7.121 -18.469 2.762 1 76.25 164 ARG A CA 1
ATOM 1219 C C . ARG A 1 164 ? -6.02 -18.734 3.779 1 76.25 164 ARG A C 1
ATOM 1221 O O . ARG A 1 164 ? -4.84 -18.812 3.424 1 76.25 164 ARG A O 1
ATOM 1228 N N . ARG A 1 165 ? -6.438 -18.734 4.996 1 78.56 165 ARG A N 1
ATOM 1229 C CA . ARG A 1 165 ? -5.516 -19.219 6.023 1 78.56 165 ARG A CA 1
ATOM 1230 C C . ARG A 1 165 ? -5.766 -20.688 6.352 1 78.56 165 ARG A C 1
ATOM 1232 O O . ARG A 1 165 ? -6.867 -21.062 6.762 1 78.56 165 ARG A O 1
ATOM 1239 N N . ASP A 1 166 ? -4.664 -21.547 5.965 1 67.69 166 ASP A N 1
ATOM 1240 C CA . ASP A 1 166 ? -4.816 -22.984 6.23 1 67.69 166 ASP A CA 1
ATOM 1241 C C . ASP A 1 166 ? -4.949 -23.25 7.73 1 67.69 166 ASP A C 1
ATOM 1243 O O . ASP A 1 166 ? -4.418 -22.5 8.547 1 67.69 166 ASP A O 1
ATOM 1247 N N . GLY A 1 167 ? -5.773 -24.172 8.117 1 53.31 167 GLY A N 1
ATOM 1248 C CA . GLY A 1 167 ? -5.98 -24.594 9.492 1 53.31 167 GLY A CA 1
ATOM 1249 C C . GLY A 1 167 ? -4.711 -25.078 10.164 1 53.31 167 GLY A C 1
ATOM 1250 O O . GLY A 1 167 ? -3.676 -25.234 9.516 1 53.31 167 GLY A O 1
ATOM 1251 N N . GLU A 1 168 ? -4.598 -25.328 11.523 1 43.38 168 GLU A N 1
ATOM 1252 C CA . GLU A 1 168 ? -3.561 -25.969 12.32 1 43.38 168 GLU A CA 1
ATOM 1253 C C . GLU A 1 168 ? -3.119 -27.281 11.672 1 43.38 168 GLU A C 1
ATOM 1255 O O . GLU A 1 168 ? -3.951 -28.062 11.195 1 43.38 168 GLU A O 1
ATOM 1260 N N . CYS A 1 169 ? -1.955 -27.344 11.078 1 36.16 169 CYS A N 1
ATOM 1261 C CA . CYS A 1 169 ? -1.425 -28.703 10.945 1 36.16 169 CYS A CA 1
ATOM 1262 C C . CYS A 1 169 ? -1.542 -29.469 12.258 1 36.16 169 CYS A C 1
ATOM 1264 O O . CYS A 1 169 ? -1.232 -28.922 13.328 1 36.16 169 CYS A O 1
ATOM 1266 N N . GLY A 1 170 ? -2.293 -30.641 12.555 1 31.72 170 GLY A N 1
ATOM 1267 C CA . GLY A 1 170 ? -2.318 -31.609 13.633 1 31.72 170 GLY A CA 1
ATOM 1268 C C . GLY A 1 170 ? -0.954 -32.188 13.93 1 31.72 170 GLY A C 1
ATOM 1269 O O . GLY A 1 170 ? -0.854 -33.281 14.523 1 31.72 170 GLY A O 1
ATOM 1270 N N . GLY A 1 171 ? 0.308 -32.312 13.453 1 30.84 171 GLY A N 1
ATOM 1271 C CA . GLY A 1 171 ? 1.237 -33.219 14.094 1 30.84 171 GLY A CA 1
ATOM 1272 C C . GLY A 1 171 ? 1.319 -33.062 15.594 1 30.84 171 GLY A C 1
ATOM 1273 O O . GLY A 1 171 ? 0.961 -31.984 16.109 1 30.84 171 GLY A O 1
ATOM 1274 N N . ASP A 1 172 ? 1.529 -34.344 16.547 1 27.95 172 ASP A N 1
ATOM 1275 C CA . ASP A 1 172 ? 1.705 -34.75 17.938 1 27.95 172 ASP A CA 1
ATOM 1276 C C . ASP A 1 172 ? 2.627 -33.812 18.688 1 27.95 172 ASP A C 1
ATOM 1278 O O . ASP A 1 172 ? 2.602 -33.75 19.922 1 27.95 172 ASP A O 1
ATOM 1282 N N . HIS A 1 173 ? 4.012 -33.875 18.438 1 28.78 173 HIS A N 1
ATOM 1283 C CA . HIS A 1 173 ? 4.887 -33.906 19.609 1 28.78 173 HIS A CA 1
ATOM 1284 C C . HIS A 1 173 ? 4.48 -32.875 20.641 1 28.78 173 HIS A C 1
ATOM 1286 O O . HIS A 1 173 ? 3.766 -31.906 20.297 1 28.78 173 HIS A O 1
ATOM 1292 N N . GLY A 1 174 ? 5.438 -32.75 21.906 1 27.97 174 GLY A N 1
ATOM 1293 C CA . GLY A 1 174 ? 5.457 -32.156 23.25 1 27.97 174 GLY A CA 1
ATOM 1294 C C . GLY A 1 174 ? 4.898 -30.766 23.312 1 27.97 174 GLY A C 1
ATOM 1295 O O . GLY A 1 174 ? 4.656 -30.141 22.266 1 27.97 174 GLY A O 1
ATOM 1296 N N . VAL A 1 175 ? 5.344 -30.062 24.625 1 26.89 175 VAL A N 1
ATOM 1297 C CA . VAL A 1 175 ? 4.824 -29.016 25.5 1 26.89 175 VAL A CA 1
ATOM 1298 C C . VAL A 1 175 ? 4.652 -27.719 24.719 1 26.89 175 VAL A C 1
ATOM 1300 O O . VAL A 1 175 ? 4.355 -26.672 25.297 1 26.89 175 VAL A O 1
ATOM 1303 N N . ARG A 1 176 ? 5.375 -27.641 23.625 1 27.81 176 ARG A N 1
ATOM 1304 C CA . ARG A 1 176 ? 5.621 -26.203 23.562 1 27.81 176 ARG A CA 1
ATOM 1305 C C . ARG A 1 176 ? 4.312 -25.422 23.422 1 27.81 176 ARG A C 1
ATOM 1307 O O . ARG A 1 176 ? 3.332 -25.938 22.891 1 27.81 176 ARG A O 1
ATOM 1314 N N . GLN A 1 177 ? 4.082 -24.516 24.344 1 27.62 177 GLN A N 1
ATOM 1315 C CA . GLN A 1 177 ? 2.975 -23.594 24.578 1 27.62 177 GLN A CA 1
ATOM 1316 C C . GLN A 1 177 ? 2.318 -23.188 23.266 1 27.62 177 GLN A C 1
ATOM 1318 O O . GLN A 1 177 ? 3.004 -22.797 22.312 1 27.62 177 GLN A O 1
ATOM 1323 N N . PRO A 1 178 ? 1.092 -23.766 22.984 1 29.98 178 PRO A N 1
ATOM 1324 C CA . PRO A 1 178 ? 0.185 -23.547 21.859 1 29.98 178 PRO A CA 1
ATOM 1325 C C . PRO A 1 178 ? 0.272 -22.125 21.281 1 29.98 178 PRO A C 1
ATOM 1327 O O . PRO A 1 178 ? 0.053 -21.156 22.016 1 29.98 178 PRO A O 1
ATOM 1330 N N . ALA A 1 179 ? 1.291 -21.859 20.703 1 30.94 179 ALA A N 1
ATOM 1331 C CA . ALA A 1 179 ? 1.419 -20.469 20.25 1 30.94 179 ALA A CA 1
ATOM 1332 C C . ALA A 1 179 ? 0.063 -19.906 19.844 1 30.94 179 ALA A C 1
ATOM 1334 O O . ALA A 1 179 ? -0.711 -20.562 19.141 1 30.94 179 ALA A O 1
ATOM 1335 N N . ALA A 1 180 ? -0.725 -19.188 20.531 1 31.72 180 ALA A N 1
ATOM 1336 C CA . ALA A 1 180 ? -2.047 -18.594 20.391 1 31.72 180 ALA A CA 1
ATOM 1337 C C . ALA A 1 180 ? -2.451 -18.484 18.938 1 31.72 180 ALA A C 1
ATOM 1339 O O . ALA A 1 180 ? -1.595 -18.453 18.047 1 31.72 180 ALA A O 1
ATOM 1340 N N . GLY A 1 181 ? -3.807 -18.828 18.453 1 40.28 181 GLY A N 1
ATOM 1341 C CA . GLY A 1 181 ? -4.723 -18.719 17.328 1 40.28 181 GLY A CA 1
ATOM 1342 C C . GLY A 1 181 ? -4.41 -17.547 16.422 1 40.28 181 GLY A C 1
ATOM 1343 O O . GLY A 1 181 ? -5.062 -16.516 16.5 1 40.28 181 GLY A O 1
ATOM 1344 N N . ARG A 1 182 ? -3.307 -17.188 16.141 1 49.38 182 ARG A N 1
ATOM 1345 C CA . ARG A 1 182 ? -2.791 -15.875 15.758 1 49.38 182 ARG A CA 1
ATOM 1346 C C . ARG A 1 182 ? -3.357 -15.43 14.414 1 49.38 182 ARG A C 1
ATOM 1348 O O . ARG A 1 182 ? -3.348 -16.203 13.445 1 49.38 182 ARG A O 1
ATOM 1355 N N . ARG A 1 183 ? -4.32 -14.609 14.375 1 52.38 183 ARG A N 1
ATOM 1356 C CA . ARG A 1 183 ? -4.918 -13.836 13.289 1 52.38 183 ARG A CA 1
ATOM 1357 C C . ARG A 1 183 ? -3.859 -13.383 12.289 1 52.38 183 ARG A C 1
ATOM 1359 O O . ARG A 1 183 ? -2.729 -13.078 12.672 1 52.38 183 ARG A O 1
ATOM 1366 N N . VAL A 1 184 ? -4.07 -13.969 11.047 1 60.25 184 VAL A N 1
ATOM 1367 C CA . VAL A 1 184 ? -3.264 -13.367 9.992 1 60.25 184 VAL A CA 1
ATOM 1368 C C . VAL A 1 184 ? -3.779 -11.961 9.68 1 60.25 184 VAL A C 1
ATOM 1370 O O . VAL A 1 184 ? -4.992 -11.734 9.672 1 60.25 184 VAL A O 1
ATOM 1373 N N . GLY A 1 185 ? -2.854 -11.047 9.656 1 63.72 185 GLY A N 1
ATOM 1374 C CA . GLY A 1 185 ? -3.148 -9.703 9.188 1 63.72 185 GLY A CA 1
ATOM 1375 C C . GLY A 1 185 ? -2.371 -9.32 7.945 1 63.72 185 GLY A C 1
ATOM 1376 O O . GLY A 1 185 ? -1.219 -9.727 7.777 1 63.72 185 GLY A O 1
ATOM 1377 N N . ALA A 1 186 ? -3.141 -8.805 6.883 1 65.06 186 ALA A N 1
ATOM 1378 C CA . ALA A 1 186 ? -2.516 -8.25 5.688 1 65.06 186 ALA A CA 1
ATOM 1379 C C . ALA A 1 186 ? -3.006 -6.824 5.426 1 65.06 186 ALA A C 1
ATOM 1381 O O . ALA A 1 186 ? -4.121 -6.465 5.812 1 65.06 186 ALA A O 1
ATOM 1382 N N . VAL A 1 187 ? -2.088 -6.059 4.93 1 70.88 187 VAL A N 1
ATOM 1383 C CA . VAL A 1 187 ? -2.506 -4.746 4.449 1 70.88 187 VAL A CA 1
ATOM 1384 C C . VAL A 1 187 ? -2.336 -4.668 2.936 1 70.88 187 VAL A C 1
ATOM 1386 O O . VAL A 1 187 ? -1.36 -5.188 2.387 1 70.88 187 VAL A O 1
ATOM 1389 N N . HIS A 1 188 ? -3.389 -4.16 2.314 1 78.56 188 HIS A N 1
ATOM 1390 C CA . HIS A 1 188 ? -3.445 -4.023 0.864 1 78.56 188 HIS A CA 1
ATOM 1391 C C . HIS A 1 188 ? -3.572 -2.561 0.452 1 78.56 188 HIS A C 1
ATOM 1393 O O . HIS A 1 188 ? -4.441 -1.843 0.954 1 78.56 188 HIS A O 1
ATOM 1399 N N . ALA A 1 189 ? -2.693 -2.176 -0.391 1 80.38 189 ALA A N 1
ATOM 1400 C CA . ALA A 1 189 ? -3.01 -0.979 -1.168 1 80.38 189 ALA A CA 1
ATOM 1401 C C . ALA A 1 189 ? -3.781 -1.337 -2.436 1 80.38 189 ALA A C 1
ATOM 1403 O O . ALA A 1 189 ? -3.418 -2.277 -3.146 1 80.38 189 ALA A O 1
ATOM 1404 N N . VAL A 1 190 ? -4.898 -0.677 -2.604 1 72.06 190 VAL A N 1
ATOM 1405 C CA . VAL A 1 190 ? -5.742 -0.951 -3.76 1 72.06 190 VAL A CA 1
ATOM 1406 C C . VAL A 1 190 ? -5.785 0.274 -4.672 1 72.06 190 VAL A C 1
ATOM 1408 O O . VAL A 1 190 ? -6.039 1.39 -4.211 1 72.06 190 VAL A O 1
ATOM 1411 N N . ARG A 1 191 ? -5.414 0.083 -5.855 1 73.62 191 ARG A N 1
ATOM 1412 C CA . ARG A 1 191 ? -5.527 1.14 -6.855 1 73.62 191 ARG A CA 1
ATOM 1413 C C . ARG A 1 191 ? -6.668 0.855 -7.828 1 73.62 191 ARG 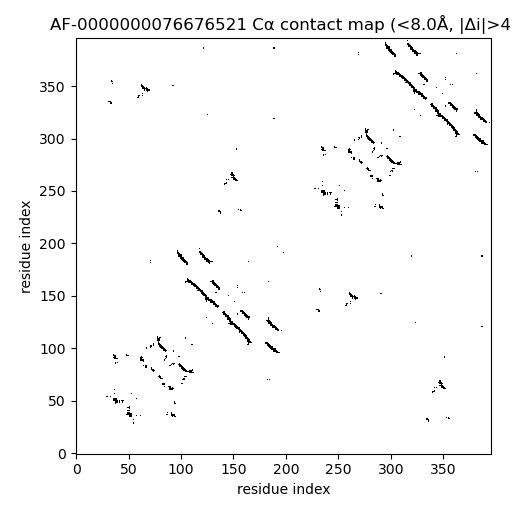A C 1
ATOM 1415 O O . ARG A 1 191 ? -6.73 -0.225 -8.414 1 73.62 191 ARG A O 1
ATOM 1422 N N . VAL A 1 192 ? -7.523 1.779 -7.848 1 59.06 192 VAL A N 1
ATOM 1423 C CA . VAL A 1 192 ? -8.625 1.653 -8.805 1 59.06 192 VAL A CA 1
ATOM 1424 C C . VAL A 1 192 ? -8.375 2.562 -10 1 59.06 192 VAL A C 1
ATOM 1426 O O . VAL A 1 192 ? -7.938 3.705 -9.844 1 59.06 192 VAL A O 1
ATOM 1429 N N . ASP A 1 193 ? -8.25 1.9 -11.125 1 54.38 193 ASP A N 1
ATOM 1430 C CA . ASP A 1 193 ? -8.102 2.697 -12.336 1 54.38 193 ASP A CA 1
ATOM 1431 C C . ASP A 1 193 ? -9.289 3.639 -12.523 1 54.38 193 ASP A C 1
ATOM 1433 O O . ASP A 1 193 ? -10.391 3.352 -12.062 1 54.38 193 ASP A O 1
ATOM 1437 N N . ALA A 1 194 ? -8.953 4.789 -12.977 1 48.16 194 ALA A N 1
ATOM 1438 C CA . ALA A 1 194 ? -9.977 5.797 -13.266 1 48.16 194 ALA A CA 1
ATOM 1439 C C . ALA A 1 194 ? -11.156 5.184 -14.008 1 48.16 194 ALA A C 1
ATOM 1441 O O . ALA A 1 194 ? -10.984 4.312 -14.859 1 48.16 194 ALA A O 1
ATOM 1442 N N . GLY A 1 195 ? -12.453 5.465 -13.5 1 41.97 195 GLY A N 1
ATOM 1443 C CA . GLY A 1 195 ? -13.711 5.078 -14.102 1 41.97 195 GLY A CA 1
ATOM 1444 C C . GLY A 1 195 ? -14.406 3.945 -13.367 1 41.97 195 GLY A C 1
ATOM 1445 O O . GLY A 1 195 ? -15.516 3.549 -13.734 1 41.97 195 GLY A O 1
ATOM 1446 N N . ASP A 1 196 ? -13.688 3.203 -12.672 1 40.28 196 ASP A N 1
ATOM 1447 C CA . ASP A 1 196 ? -14.391 2.111 -12.008 1 40.28 196 ASP A CA 1
ATOM 1448 C C . ASP A 1 196 ? -15.055 2.588 -10.719 1 40.28 196 ASP A C 1
ATOM 1450 O O . ASP A 1 196 ? -14.438 3.303 -9.93 1 40.28 196 ASP A O 1
ATOM 1454 N N . PRO A 1 197 ? -16.359 2.6 -10.703 1 39.16 197 PRO A N 1
ATOM 1455 C CA . PRO A 1 197 ? -17.062 2.961 -9.469 1 39.16 197 PRO A CA 1
ATOM 1456 C C . PRO A 1 197 ? -16.641 2.113 -8.273 1 39.16 197 PRO A C 1
ATOM 1458 O O . PRO A 1 197 ? -16.312 0.933 -8.43 1 39.16 197 PRO A O 1
ATOM 1461 N N . GLU A 1 198 ? -15.883 2.559 -7.297 1 37.69 198 GLU A N 1
ATOM 1462 C CA . GLU A 1 198 ? -15.688 1.798 -6.066 1 37.69 198 GLU A CA 1
ATOM 1463 C C . GLU A 1 198 ? -17 1.174 -5.586 1 37.69 198 GLU A C 1
ATOM 1465 O O . GLU A 1 198 ? -18.078 1.728 -5.809 1 37.69 198 GLU A O 1
ATOM 1470 N N . MET B 1 1 ? -11.398 -50.625 -97.625 1 31.61 1 MET B N 1
ATOM 1471 C CA . MET B 1 1 ? -11.945 -50.625 -96.25 1 31.61 1 MET B CA 1
ATOM 1472 C C . MET B 1 1 ? -10.922 -50.125 -95.25 1 31.61 1 MET B C 1
ATOM 1474 O O . MET B 1 1 ? -10.016 -50.875 -94.875 1 31.61 1 MET B O 1
ATOM 1478 N N . GLU B 1 2 ? -10.477 -48.875 -95.375 1 32.88 2 GLU B N 1
ATOM 1479 C CA . GLU B 1 2 ? -9.43 -48.031 -94.812 1 32.88 2 GLU B CA 1
ATOM 1480 C C . GLU B 1 2 ? -9.703 -47.688 -93.375 1 32.88 2 GLU B C 1
ATOM 1482 O O . GLU B 1 2 ? -10.68 -47 -93.062 1 32.88 2 GLU B O 1
ATOM 1487 N N . TYR B 1 3 ? -9.57 -48.719 -92.5 1 38.12 3 TYR B N 1
ATOM 1488 C CA . TYR B 1 3 ? -9.758 -48.656 -91.062 1 38.12 3 TYR B CA 1
ATOM 1489 C C . TYR B 1 3 ? -8.812 -47.625 -90.438 1 38.12 3 TYR B C 1
ATOM 1491 O O . TYR B 1 3 ? -7.59 -47.75 -90.562 1 38.12 3 TYR B O 1
ATOM 1499 N N . SER B 1 4 ? -9.203 -46.281 -90.438 1 36.88 4 SER B N 1
ATOM 1500 C CA . SER B 1 4 ? -8.578 -45.094 -89.875 1 36.88 4 SER B CA 1
ATOM 1501 C C . SER B 1 4 ? -8.266 -45.312 -88.375 1 36.88 4 SER B C 1
ATOM 1503 O O . SER B 1 4 ? 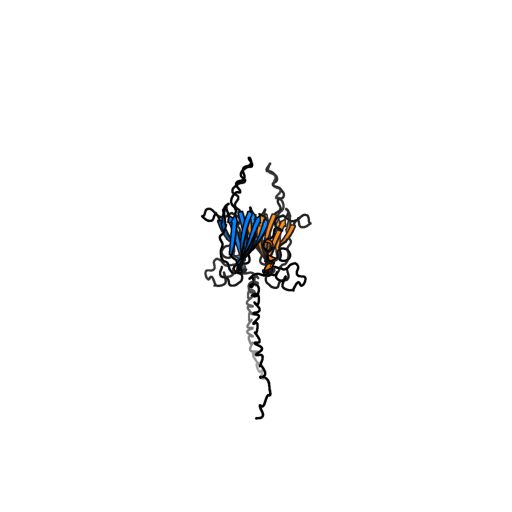-9.164 -45.562 -87.562 1 36.88 4 SER B O 1
ATOM 1505 N N . ASN B 1 5 ? -7.086 -45.688 -88 1 32.22 5 ASN B N 1
ATOM 1506 C CA . ASN B 1 5 ? -6.406 -46.062 -86.75 1 32.22 5 ASN B CA 1
ATOM 1507 C C . ASN B 1 5 ? -6.5 -44.938 -85.688 1 32.22 5 ASN B C 1
ATOM 1509 O O . ASN B 1 5 ? -6.18 -45.156 -84.5 1 32.22 5 ASN B O 1
ATOM 1513 N N . SER B 1 6 ? -6.418 -43.625 -86.125 1 33.91 6 SER B N 1
ATOM 1514 C CA . SER B 1 6 ? -5.406 -42.906 -85.375 1 33.91 6 SER B CA 1
ATOM 1515 C C . SER B 1 6 ? -5.797 -42.781 -83.875 1 33.91 6 SER B C 1
ATOM 1517 O O . SER B 1 6 ? -5.008 -43.125 -83 1 33.91 6 SER B O 1
ATOM 1519 N N . LYS B 1 7 ? -5.934 -41.438 -83.25 1 36.97 7 LYS B N 1
ATOM 1520 C CA . LYS B 1 7 ? -5.168 -40.75 -82.188 1 36.97 7 LYS B CA 1
ATOM 1521 C C . LYS B 1 7 ? -5.801 -40.969 -80.812 1 36.97 7 LYS B C 1
ATOM 1523 O O . LYS B 1 7 ? -7.023 -40.906 -80.688 1 36.97 7 LYS B O 1
ATOM 1528 N N . PRO B 1 8 ? -4.938 -41.531 -79.938 1 40.06 8 PRO B N 1
ATOM 1529 C CA . PRO B 1 8 ? -5.281 -41.812 -78.562 1 40.06 8 PRO B CA 1
ATOM 1530 C C . PRO B 1 8 ? -5.879 -40.625 -77.812 1 40.06 8 PRO B C 1
ATOM 1532 O O . PRO B 1 8 ? -5.641 -39.469 -78.188 1 40.06 8 PRO B O 1
ATOM 1535 N N . ARG B 1 9 ? -7.07 -40.781 -77.188 1 36.44 9 ARG B N 1
ATOM 1536 C CA . ARG B 1 9 ? -7.832 -39.938 -76.312 1 36.44 9 ARG B CA 1
ATOM 1537 C C . ARG B 1 9 ? -6.93 -39.344 -75.188 1 36.44 9 ARG B C 1
ATOM 1539 O O . ARG B 1 9 ? -6.164 -40.094 -74.562 1 36.44 9 ARG B O 1
ATOM 1546 N N . SER B 1 10 ? -6.422 -38.062 -75.375 1 40.56 10 SER B N 1
ATOM 1547 C CA . SER B 1 10 ? -5.789 -37.219 -74.375 1 40.56 10 SER B CA 1
ATOM 1548 C C . SER B 1 10 ? -6.504 -37.281 -73.062 1 40.56 10 SER B C 1
ATOM 1550 O O . SER B 1 10 ? -7.688 -36.969 -72.938 1 40.56 10 SER B O 1
ATOM 1552 N N . LEU B 1 11 ? -6.219 -38.344 -72.312 1 39.28 11 LEU B N 1
ATOM 1553 C CA . LEU B 1 11 ? -6.648 -38.406 -70.875 1 39.28 11 LEU B CA 1
ATOM 1554 C C . LEU B 1 11 ? -6.344 -37.125 -70.188 1 39.28 11 LEU B C 1
ATOM 1556 O O . LEU B 1 11 ? -5.18 -36.719 -70.062 1 39.28 11 LEU B O 1
ATOM 1560 N N . LEU B 1 12 ? -7.191 -36.094 -70.375 1 37.22 12 LEU B N 1
ATOM 1561 C CA . LEU B 1 12 ? -7.117 -34.875 -69.5 1 37.22 12 LEU B CA 1
ATOM 1562 C C . LEU B 1 12 ? -7.027 -35.25 -68.062 1 37.22 12 LEU B C 1
ATOM 1564 O O . LEU B 1 12 ? -7.922 -35.906 -67.5 1 37.22 12 LEU B O 1
ATOM 1568 N N . ILE B 1 13 ? -5.789 -35.531 -67.625 1 39.47 13 ILE B N 1
ATOM 1569 C CA . ILE B 1 13 ? -5.484 -35.656 -66.188 1 39.47 13 ILE B CA 1
ATOM 1570 C C . ILE B 1 13 ? -6.059 -34.469 -65.438 1 39.47 13 ILE B C 1
ATOM 1572 O O . ILE B 1 13 ? -5.711 -33.312 -65.688 1 39.47 13 ILE B O 1
ATOM 1576 N N . LEU B 1 14 ? -7.355 -34.562 -65.125 1 38.84 14 LEU B N 1
ATOM 1577 C CA . LEU B 1 14 ? -7.895 -33.625 -64.125 1 38.84 14 LEU B CA 1
ATOM 1578 C C . LEU B 1 14 ? -7.023 -33.562 -62.875 1 38.84 14 LEU B C 1
ATOM 1580 O O . LEU B 1 14 ? -6.887 -34.594 -62.156 1 38.84 14 LEU B O 1
ATOM 1584 N N . PHE B 1 15 ? -5.895 -32.875 -63.031 1 39.38 15 PHE B N 1
ATOM 1585 C CA . PHE B 1 15 ? -5.145 -32.594 -61.812 1 39.38 15 PHE B CA 1
ATOM 1586 C C . PHE B 1 15 ? -6.059 -32 -60.75 1 39.38 15 PHE B C 1
ATOM 1588 O O . PHE B 1 15 ? -6.637 -30.922 -60.938 1 39.38 15 PHE B O 1
ATOM 1595 N N . ALA B 1 16 ? -6.82 -32.875 -60.062 1 39 16 ALA B N 1
ATOM 1596 C CA . ALA B 1 16 ? -7.508 -32.438 -58.844 1 39 16 ALA B CA 1
ATOM 1597 C C . ALA B 1 16 ? -6.555 -31.688 -57.906 1 39 16 ALA B C 1
ATOM 1599 O O . ALA B 1 16 ? -5.617 -32.281 -57.375 1 39 16 ALA B O 1
ATOM 1600 N N . THR B 1 17 ? -6.246 -30.422 -58.219 1 41.59 17 THR B N 1
ATOM 1601 C CA . THR B 1 17 ? -5.559 -29.609 -57.25 1 41.59 17 THR B CA 1
ATOM 1602 C C . THR B 1 17 ? -6.266 -29.688 -55.875 1 41.59 17 THR B C 1
ATOM 1604 O O . THR B 1 17 ? -7.41 -29.25 -55.75 1 41.59 17 THR B O 1
ATOM 1607 N N . ILE B 1 18 ? -6.098 -30.781 -55.188 1 41.94 18 ILE B N 1
ATOM 1608 C CA . ILE B 1 18 ? -6.516 -30.75 -53.812 1 41.94 18 ILE B CA 1
ATOM 1609 C C . ILE B 1 18 ? -5.922 -29.516 -53.125 1 41.94 18 ILE B C 1
ATOM 1611 O O . ILE B 1 18 ? -4.703 -29.406 -52.969 1 41.94 18 ILE B O 1
ATOM 1615 N N . PHE B 1 19 ? -6.574 -28.375 -53.344 1 39.22 19 PHE B N 1
ATOM 1616 C CA . PHE B 1 19 ? -6.254 -27.25 -52.469 1 39.22 19 PHE B CA 1
ATOM 1617 C C . PHE B 1 19 ? -6.312 -27.656 -51 1 39.22 19 PHE B C 1
ATOM 1619 O O . PHE B 1 19 ? -7.391 -27.922 -50.469 1 39.22 19 PHE B O 1
ATOM 1626 N N . LEU B 1 20 ? -5.285 -28.391 -50.594 1 37.72 20 LEU B N 1
ATOM 1627 C CA . LEU B 1 20 ? -5.117 -28.5 -49.156 1 37.72 20 LEU B CA 1
ATOM 1628 C C . LEU B 1 20 ? -5.262 -27.125 -48.5 1 37.72 20 LEU B C 1
ATOM 1630 O O . LEU B 1 20 ? -4.434 -26.234 -48.719 1 37.72 20 LEU B O 1
ATOM 1634 N N . ILE B 1 21 ? -6.488 -26.688 -48.281 1 40.84 21 ILE B N 1
ATOM 1635 C CA . ILE B 1 21 ? -6.695 -25.594 -47.344 1 40.84 21 ILE B CA 1
ATOM 1636 C C . ILE B 1 21 ? -5.922 -25.891 -46.062 1 40.84 21 ILE B C 1
ATOM 1638 O O . ILE B 1 21 ? -6.277 -26.781 -45.312 1 40.84 21 ILE B O 1
ATOM 1642 N N . ILE B 1 22 ? -4.59 -25.875 -46.156 1 38.19 22 ILE B N 1
ATOM 1643 C CA . ILE B 1 22 ? -3.918 -25.75 -44.875 1 38.19 22 ILE B CA 1
ATOM 1644 C C . ILE B 1 22 ? -4.59 -24.656 -44.062 1 38.19 22 ILE B C 1
ATOM 1646 O O . ILE B 1 22 ? -4.543 -23.484 -44.406 1 38.19 22 ILE B O 1
ATOM 1650 N N . SER B 1 23 ? -5.77 -24.938 -43.531 1 35.44 23 SER B N 1
ATOM 1651 C CA . SER B 1 23 ? -6.156 -24.062 -42.406 1 35.44 23 SER B CA 1
ATOM 1652 C C . SER B 1 23 ? -4.973 -23.781 -41.5 1 35.44 23 SER B C 1
ATOM 1654 O O . SER B 1 23 ? -4.422 -24.703 -40.875 1 35.44 23 SER B O 1
ATOM 1656 N N . SER B 1 24 ? -4.121 -22.891 -41.875 1 34.78 24 SER B N 1
ATOM 1657 C CA . SER B 1 24 ? -3.277 -22.391 -40.812 1 34.78 24 SER B CA 1
ATOM 1658 C C . SER B 1 24 ? -4.047 -22.297 -39.5 1 34.78 24 SER B C 1
ATOM 1660 O O . SER B 1 24 ? -5.039 -21.562 -39.406 1 34.78 24 SER B O 1
ATOM 1662 N N . CYS B 1 25 ? -4.332 -23.375 -38.844 1 35.22 25 CYS B N 1
ATOM 1663 C CA . CYS B 1 25 ? -4.605 -23.188 -37.438 1 35.22 25 CYS B CA 1
ATOM 1664 C C . CYS B 1 25 ? -3.814 -22 -36.875 1 35.22 25 CYS B C 1
ATOM 1666 O O . CYS B 1 25 ? -2.631 -22.125 -36.562 1 35.22 25 CYS B O 1
ATOM 1668 N N . ARG B 1 26 ? -3.967 -20.875 -37.562 1 33.88 26 ARG B N 1
ATOM 1669 C CA . ARG B 1 26 ? -3.477 -19.766 -36.781 1 33.88 26 ARG B CA 1
ATOM 1670 C C . ARG B 1 26 ? -3.725 -20.016 -35.281 1 33.88 26 ARG B C 1
ATOM 1672 O O . ARG B 1 26 ? -4.863 -20.234 -34.875 1 33.88 26 ARG B O 1
ATOM 1679 N N . ALA B 1 27 ? -2.789 -20.75 -34.562 1 36.22 27 ALA B N 1
ATOM 1680 C CA . ALA B 1 27 ? -2.764 -20.609 -33.125 1 36.22 27 ALA B CA 1
ATOM 1681 C C . ALA B 1 27 ? -3.398 -19.281 -32.688 1 36.22 27 ALA B C 1
ATOM 1683 O O . ALA B 1 27 ? -3.107 -18.234 -33.281 1 36.22 27 ALA B O 1
ATOM 1684 N N . ASP B 1 28 ? -4.605 -19.359 -32.344 1 36.41 28 ASP B N 1
ATOM 1685 C CA . ASP B 1 28 ? -5.281 -18.219 -31.75 1 36.41 28 ASP B CA 1
ATOM 1686 C C . ASP B 1 28 ? -4.293 -17.344 -30.984 1 36.41 28 ASP B C 1
ATOM 1688 O O . ASP B 1 28 ? -3.359 -17.844 -30.359 1 36.41 28 ASP B O 1
ATOM 1692 N N . PRO B 1 29 ? -3.967 -16.109 -31.5 1 39.97 29 PRO B N 1
ATOM 1693 C CA . PRO B 1 29 ? -3.074 -15.289 -30.672 1 39.97 29 PRO B CA 1
ATOM 1694 C C . PRO B 1 29 ? -3.203 -15.602 -29.172 1 39.97 29 PRO B C 1
ATOM 1696 O O . PRO B 1 29 ? -4.234 -16.109 -28.734 1 39.97 29 PRO B O 1
ATOM 1699 N N . ASP B 1 30 ? -2.145 -15.984 -28.516 1 42.03 30 ASP B N 1
ATOM 1700 C CA . ASP B 1 30 ? -2.135 -16.172 -27.078 1 42.03 30 ASP B CA 1
ATOM 1701 C C . ASP B 1 30 ? -3.285 -15.422 -26.406 1 42.03 30 ASP B C 1
ATOM 1703 O O . ASP B 1 30 ? -3.58 -14.281 -26.781 1 42.03 30 ASP B O 1
ATOM 1707 N N . PRO B 1 31 ? -4.285 -16.062 -25.984 1 45.88 31 PRO B N 1
ATOM 1708 C CA . PRO B 1 31 ? -5.324 -15.289 -25.297 1 45.88 31 PRO B CA 1
ATOM 1709 C C . PRO B 1 31 ? -4.781 -14.047 -24.609 1 45.88 31 PRO B C 1
ATOM 1711 O O . PRO B 1 31 ? -3.662 -14.07 -24.078 1 45.88 31 PRO B O 1
ATOM 1714 N N . LEU B 1 32 ? -4.941 -12.859 -25.125 1 53.16 32 LEU B N 1
ATOM 1715 C CA . LEU B 1 32 ? -4.496 -11.547 -24.656 1 53.16 32 LEU B CA 1
ATOM 1716 C C . LEU B 1 32 ? -4.543 -11.461 -23.141 1 53.16 32 LEU B C 1
ATOM 1718 O O . LEU B 1 32 ? -5.59 -11.68 -22.531 1 53.16 32 LEU B O 1
ATOM 1722 N N . GLN B 1 33 ? -3.574 -12.055 -22.547 1 61.03 33 GLN B N 1
ATOM 1723 C CA . GLN B 1 33 ? -3.461 -11.875 -21.094 1 61.03 33 GLN B CA 1
ATOM 1724 C C . GLN B 1 33 ? -3.629 -10.406 -20.719 1 61.03 33 GLN B C 1
ATOM 1726 O O . GLN B 1 33 ? -3.086 -9.516 -21.375 1 61.03 33 GLN B O 1
ATOM 1731 N N . ASP B 1 34 ? -4.469 -10.195 -19.875 1 73.06 34 ASP B N 1
ATOM 1732 C CA . ASP B 1 34 ? -4.891 -8.867 -19.453 1 73.06 34 ASP B CA 1
ATOM 1733 C C . ASP B 1 34 ? -3.797 -8.18 -18.641 1 73.06 34 ASP B C 1
ATOM 1735 O O . ASP B 1 34 ? -3.951 -7.023 -18.234 1 73.06 34 ASP B O 1
ATOM 1739 N N . PHE B 1 35 ? -2.645 -9.023 -18.453 1 81.69 35 PHE B N 1
ATOM 1740 C CA . PHE B 1 35 ? -1.568 -8.328 -17.766 1 81.69 35 PHE B CA 1
ATOM 1741 C C . PHE B 1 35 ? -0.229 -8.578 -18.453 1 81.69 35 PHE B C 1
ATOM 1743 O O . PHE B 1 35 ? -0.08 -9.555 -19.188 1 81.69 35 PHE B O 1
ATOM 1750 N N . CYS B 1 36 ? 0.69 -7.668 -18.266 1 88.12 36 CYS B N 1
ATOM 1751 C CA . CYS B 1 36 ? 2.043 -7.75 -18.812 1 88.12 36 CYS B CA 1
ATOM 1752 C C . CYS B 1 36 ? 3.068 -7.902 -17.703 1 88.12 36 CYS B C 1
ATOM 1754 O O . CYS B 1 36 ? 3.391 -6.938 -17 1 88.12 36 CYS B O 1
ATOM 1756 N N . VAL B 1 37 ? 3.527 -9.133 -17.516 1 92.62 37 VAL B N 1
ATOM 1757 C CA . VAL B 1 37 ? 4.617 -9.383 -16.578 1 92.62 37 VAL B CA 1
ATOM 1758 C C . VAL B 1 37 ? 5.953 -9.062 -17.25 1 92.62 37 VAL B C 1
ATOM 1760 O O . VAL B 1 37 ? 6.176 -9.406 -18.406 1 92.62 37 VAL B O 1
ATOM 1763 N N . ALA B 1 38 ? 6.832 -8.492 -16.562 1 93.31 38 ALA B N 1
ATOM 1764 C CA . ALA B 1 38 ? 8.094 -8.023 -17.141 1 93.31 38 ALA B CA 1
ATOM 1765 C C . ALA B 1 38 ? 8.984 -9.203 -17.531 1 93.31 38 ALA B C 1
ATOM 1767 O O . ALA B 1 38 ? 9.164 -10.141 -16.75 1 93.31 38 ALA B O 1
ATOM 1768 N N . ASN B 1 39 ? 9.453 -9.172 -18.719 1 92.56 39 ASN B N 1
ATOM 1769 C CA . ASN B 1 39 ? 10.531 -10.062 -19.125 1 92.56 39 ASN B CA 1
ATOM 1770 C C . ASN B 1 39 ? 11.898 -9.492 -18.75 1 92.56 39 ASN B C 1
ATOM 1772 O O . ASN B 1 39 ? 12.477 -8.695 -19.5 1 92.56 39 ASN B O 1
ATOM 1776 N N . LEU B 1 40 ? 12.43 -9.969 -17.641 1 89.12 40 LEU B N 1
ATOM 1777 C CA . LEU B 1 40 ? 13.656 -9.398 -17.094 1 89.12 40 LEU B CA 1
ATOM 1778 C C . LEU B 1 40 ? 14.875 -9.883 -17.859 1 89.12 40 LEU B C 1
ATOM 1780 O O . LEU B 1 40 ? 15.969 -9.336 -17.703 1 89.12 40 LEU B O 1
ATOM 1784 N N . GLN B 1 41 ? 14.719 -10.844 -18.672 1 85.12 41 GLN B N 1
ATOM 1785 C CA . GLN B 1 41 ? 15.82 -11.383 -19.469 1 85.12 41 GLN B CA 1
ATOM 1786 C C . GLN B 1 41 ? 15.898 -10.703 -20.828 1 85.12 41 GLN B C 1
ATOM 1788 O O . GLN B 1 41 ? 16.844 -10.93 -21.594 1 85.12 41 GLN B O 1
ATOM 1793 N N . ALA B 1 42 ? 14.828 -9.922 -21.062 1 78.69 42 ALA B N 1
ATOM 1794 C CA . ALA B 1 42 ? 14.805 -9.273 -22.375 1 78.69 42 ALA B CA 1
ATOM 1795 C C . ALA B 1 42 ? 15.93 -8.258 -22.516 1 78.69 42 ALA B C 1
ATOM 1797 O O . ALA B 1 42 ? 16.281 -7.582 -21.547 1 78.69 42 ALA B O 1
ATOM 1798 N N . THR B 1 43 ? 16.734 -8.344 -23.469 1 68.19 43 THR B N 1
ATOM 1799 C CA . THR B 1 43 ? 17.875 -7.465 -23.734 1 68.19 43 THR B CA 1
ATOM 1800 C C . THR B 1 43 ? 17.391 -6.168 -24.391 1 68.19 43 THR B C 1
ATOM 1802 O O . THR B 1 43 ? 18.141 -5.184 -24.438 1 68.19 43 THR B O 1
ATOM 1805 N N . ASP B 1 44 ? 16.25 -6.16 -25 1 59.84 44 ASP B N 1
ATOM 1806 C CA . ASP B 1 44 ? 15.758 -4.961 -25.672 1 59.84 44 ASP B CA 1
ATOM 1807 C C . ASP B 1 44 ? 14.906 -4.113 -24.75 1 59.84 44 ASP B C 1
ATOM 1809 O O . ASP B 1 44 ? 13.719 -4.387 -24.562 1 59.84 44 ASP B O 1
ATOM 1813 N N . ILE B 1 45 ? 15.414 -3.621 -23.703 1 58.94 45 ILE B N 1
ATOM 1814 C CA . ILE B 1 45 ? 14.641 -2.803 -22.781 1 58.94 45 ILE B CA 1
ATOM 1815 C C . ILE B 1 45 ? 14.062 -1.595 -23.516 1 58.94 45 ILE B C 1
ATOM 1817 O O . ILE B 1 45 ? 14.75 -0.964 -24.312 1 58.94 45 ILE B O 1
ATOM 1821 N N . THR B 1 46 ? 12.781 -1.621 -23.703 1 56.53 46 THR B N 1
ATOM 1822 C CA . THR B 1 46 ? 12.18 -0.458 -24.344 1 56.53 46 THR B CA 1
ATOM 1823 C C . THR B 1 46 ? 11.961 0.665 -23.344 1 56.53 46 THR B C 1
ATOM 1825 O O . THR B 1 46 ? 12.023 0.441 -22.125 1 56.53 46 THR B O 1
ATOM 1828 N N . VAL B 1 47 ? 11.797 1.862 -23.719 1 52.06 47 VAL B N 1
ATOM 1829 C CA . VAL B 1 47 ? 11.648 3.148 -23.047 1 52.06 47 VAL B CA 1
ATOM 1830 C C . VAL B 1 47 ? 10.547 3.061 -22 1 52.06 47 VAL B C 1
ATOM 1832 O O . VAL B 1 47 ? 10.625 3.699 -20.938 1 52.06 47 VAL B O 1
ATOM 1835 N N . ASP B 1 48 ? 9.375 2.293 -22.328 1 57.22 48 ASP B N 1
ATOM 1836 C CA . ASP B 1 48 ? 8.18 2.453 -21.5 1 57.22 48 ASP B CA 1
ATOM 1837 C C . ASP B 1 48 ? 8.039 1.301 -20.516 1 57.22 48 ASP B C 1
ATOM 1839 O O . ASP B 1 48 ? 6.977 1.116 -19.922 1 57.22 48 ASP B O 1
ATOM 1843 N N . GLY B 1 49 ? 9.094 0.573 -20.312 1 68.06 49 GLY B N 1
ATOM 1844 C CA . GLY B 1 49 ? 9.031 -0.565 -19.406 1 68.06 49 GLY B CA 1
ATOM 1845 C C . GLY B 1 49 ? 9.656 -1.82 -19.969 1 68.06 49 GLY B C 1
ATOM 1846 O O . GLY B 1 49 ? 10.328 -1.767 -21 1 68.06 49 GLY B O 1
ATOM 1847 N N . PHE B 1 50 ? 9.516 -2.871 -19.203 1 84.19 50 PHE B N 1
ATOM 1848 C CA . PHE B 1 50 ? 10.016 -4.16 -19.656 1 84.19 50 PHE B CA 1
ATOM 1849 C C . PHE B 1 50 ? 9.039 -4.812 -20.625 1 84.19 50 PHE B C 1
ATOM 1851 O O . PHE B 1 50 ? 7.824 -4.633 -20.5 1 84.19 50 PHE B O 1
ATOM 1858 N N . PRO B 1 51 ? 9.602 -5.332 -21.641 1 88.19 51 PRO B N 1
ATOM 1859 C CA . PRO B 1 51 ? 8.695 -6.148 -22.453 1 88.19 51 PRO B CA 1
ATOM 1860 C C . PRO B 1 51 ? 7.996 -7.238 -21.641 1 88.19 51 PRO B C 1
ATOM 1862 O O . PRO B 1 51 ? 8.484 -7.633 -20.578 1 88.19 51 PRO B O 1
ATOM 1865 N N . CYS B 1 52 ? 6.859 -7.598 -22.234 1 89.44 52 CYS B N 1
ATOM 1866 C CA . CYS B 1 52 ? 6.082 -8.625 -21.531 1 89.44 52 CYS B CA 1
ATOM 1867 C C . CYS B 1 52 ? 6.699 -10 -21.734 1 89.44 52 CYS B C 1
ATOM 1869 O O . CYS B 1 52 ? 7.16 -10.328 -22.828 1 89.44 52 CYS B O 1
ATOM 1871 N N . LYS B 1 53 ? 6.613 -10.789 -20.719 1 90.06 53 LYS B N 1
ATOM 1872 C CA . LYS B 1 53 ? 6.863 -12.219 -20.844 1 90.06 53 LYS B CA 1
ATOM 1873 C C . LYS B 1 53 ? 5.805 -12.891 -21.734 1 90.06 53 LYS B C 1
ATOM 1875 O O . LYS B 1 53 ? 4.641 -12.477 -21.719 1 90.06 53 LYS B O 1
ATOM 1880 N N . PRO B 1 54 ? 6.344 -13.953 -22.5 1 87.25 54 PRO B N 1
ATOM 1881 C CA . PRO B 1 54 ? 5.285 -14.789 -23.062 1 87.25 54 PRO B CA 1
ATOM 1882 C C . PRO B 1 54 ? 4.348 -15.359 -22.016 1 87.25 54 PRO B C 1
ATOM 1884 O O . PRO B 1 54 ? 4.785 -15.711 -20.906 1 87.25 54 PRO B O 1
ATOM 1887 N N . THR B 1 55 ? 3.09 -15.367 -22.344 1 85.56 55 THR B N 1
ATOM 1888 C CA . THR B 1 55 ? 2.082 -15.82 -21.391 1 85.56 55 THR B CA 1
ATOM 1889 C C . THR B 1 55 ? 2.451 -17.188 -20.828 1 85.56 55 THR B C 1
ATOM 1891 O O . THR B 1 55 ? 2.201 -17.453 -19.641 1 85.56 55 THR B O 1
ATOM 1894 N N . SER B 1 56 ? 3.029 -18.031 -21.625 1 88.38 56 SER B N 1
ATOM 1895 C CA . SER B 1 56 ? 3.375 -19.375 -21.219 1 88.38 56 SER B CA 1
ATOM 1896 C C . SER B 1 56 ? 4.5 -19.375 -20.188 1 88.38 56 SER B C 1
ATOM 1898 O O . SER B 1 56 ? 4.711 -20.375 -19.484 1 88.38 56 SER B O 1
ATOM 1900 N N . SER B 1 57 ? 5.16 -18.297 -20.078 1 92.19 57 SER B N 1
ATOM 1901 C CA . SER B 1 57 ? 6.309 -18.25 -19.188 1 92.19 57 SER B CA 1
ATOM 1902 C C . SER B 1 57 ? 5.953 -17.562 -17.875 1 92.19 57 SER B C 1
ATOM 1904 O O . SER B 1 57 ? 6.781 -17.469 -16.969 1 92.19 57 SER B O 1
ATOM 1906 N N . VAL B 1 58 ? 4.777 -17.094 -17.75 1 93.25 58 VAL B N 1
ATOM 1907 C CA . VAL B 1 58 ? 4.34 -16.438 -16.516 1 93.25 58 VAL B CA 1
ATOM 1908 C C . VAL B 1 58 ? 4.086 -17.5 -15.445 1 93.25 58 VAL B C 1
ATOM 1910 O O . VAL B 1 58 ? 3.422 -18.5 -15.695 1 93.25 58 VAL B O 1
ATOM 1913 N N . VAL B 1 59 ? 4.66 -17.281 -14.281 1 94.75 59 VAL B N 1
ATOM 1914 C CA . VAL B 1 59 ? 4.504 -18.219 -13.18 1 94.75 59 VAL B CA 1
ATOM 1915 C C . VAL B 1 59 ? 4.039 -17.469 -11.93 1 94.75 59 VAL B C 1
ATOM 1917 O O . VAL B 1 59 ? 4.125 -16.234 -11.867 1 94.75 59 VAL B O 1
ATOM 1920 N N . SER B 1 60 ? 3.639 -18.188 -10.922 1 95.38 60 SER B N 1
ATOM 1921 C CA . SER B 1 60 ? 3.113 -17.609 -9.688 1 95.38 60 SER B CA 1
ATOM 1922 C C . SER B 1 60 ? 4.141 -16.703 -9.016 1 95.38 60 SER B C 1
ATOM 1924 O O . SER B 1 60 ? 3.795 -15.656 -8.484 1 95.38 60 SER B O 1
ATOM 1926 N N . ASP B 1 61 ? 5.363 -17.078 -9.062 1 97 61 ASP B N 1
ATOM 1927 C CA . ASP B 1 61 ? 6.406 -16.344 -8.352 1 97 61 ASP B CA 1
ATOM 1928 C C . ASP B 1 61 ? 6.547 -14.93 -8.898 1 97 61 ASP B C 1
ATOM 1930 O O . ASP B 1 61 ? 7.105 -14.055 -8.234 1 97 61 ASP B O 1
ATOM 1934 N N . ASP B 1 62 ? 6.02 -14.703 -10.062 1 96.81 62 ASP B N 1
ATOM 1935 C CA . ASP B 1 62 ? 6.094 -13.375 -10.664 1 96.81 62 ASP B CA 1
ATOM 1936 C C . ASP B 1 62 ? 5.254 -12.367 -9.883 1 96.81 62 ASP B C 1
ATOM 1938 O O . ASP B 1 62 ? 5.449 -11.156 -10.008 1 96.81 62 ASP B O 1
ATOM 1942 N N . PHE B 1 63 ? 4.34 -12.875 -9.117 1 94.94 63 PHE B N 1
ATOM 1943 C CA . PHE B 1 63 ? 3.363 -12.008 -8.477 1 94.94 63 PHE B CA 1
ATOM 1944 C C . PHE B 1 63 ? 3.611 -11.922 -6.973 1 94.94 63 PHE B C 1
ATOM 1946 O O . PHE B 1 63 ? 2.814 -11.336 -6.238 1 94.94 63 PHE B O 1
ATOM 1953 N N . PHE B 1 64 ? 4.664 -12.531 -6.523 1 95.81 64 PHE B N 1
ATOM 1954 C CA . PHE B 1 64 ? 5.023 -12.555 -5.109 1 95.81 64 PHE B CA 1
ATOM 1955 C C . PHE B 1 64 ? 6.465 -12.102 -4.91 1 95.81 64 PHE B C 1
ATOM 1957 O O . PHE B 1 64 ? 7.312 -12.305 -5.785 1 95.81 64 PHE B O 1
ATOM 1964 N N . PHE B 1 65 ? 6.762 -11.477 -3.797 1 96.62 65 PHE B N 1
ATOM 1965 C CA . PHE B 1 65 ? 8.078 -10.906 -3.535 1 96.62 65 PHE B CA 1
ATOM 1966 C C . PHE B 1 65 ? 8.43 -11.023 -2.059 1 96.62 65 PHE B C 1
ATOM 1968 O O . PHE B 1 65 ? 7.66 -10.609 -1.192 1 96.62 65 PHE B O 1
ATOM 1975 N N . SER B 1 66 ? 9.57 -11.555 -1.745 1 96.5 66 SER B N 1
ATOM 1976 C CA . SER B 1 66 ? 9.961 -11.797 -0.361 1 96.5 66 SER B CA 1
ATOM 1977 C C . SER B 1 66 ? 11.039 -10.812 0.088 1 96.5 66 SER B C 1
ATOM 1979 O O . SER B 1 66 ? 11.492 -10.859 1.233 1 96.5 66 SER B O 1
ATOM 1981 N N . GLY B 1 67 ? 11.43 -9.883 -0.766 1 95.81 67 GLY B N 1
ATOM 1982 C CA . GLY B 1 67 ? 12.586 -9.055 -0.505 1 95.81 67 GLY B CA 1
ATOM 1983 C C . GLY B 1 67 ? 12.359 -8.031 0.588 1 95.81 67 GLY B C 1
ATOM 1984 O O . GLY B 1 67 ? 13.305 -7.43 1.098 1 95.81 67 GLY B O 1
ATOM 1985 N N . LEU B 1 68 ? 11.148 -7.852 1 1 94.12 68 LEU B N 1
ATOM 1986 C CA . LEU B 1 68 ? 10.836 -6.832 1.998 1 94.12 68 LEU B CA 1
ATOM 1987 C C . LEU B 1 68 ? 10.68 -7.457 3.379 1 94.12 68 LEU B C 1
ATOM 1989 O O . LEU B 1 68 ? 10.289 -6.777 4.332 1 94.12 68 LEU B O 1
ATOM 1993 N N . SER B 1 69 ? 10.961 -8.711 3.553 1 92.31 69 SER B N 1
ATOM 1994 C CA . SER B 1 69 ? 10.625 -9.469 4.758 1 92.31 69 SER B CA 1
ATOM 1995 C C . SER B 1 69 ? 11.562 -9.117 5.91 1 92.31 69 SER B C 1
ATOM 1997 O O . SER B 1 69 ? 11.172 -9.188 7.078 1 92.31 69 SER B O 1
ATOM 1999 N N . ALA B 1 70 ? 12.766 -8.734 5.543 1 90.12 70 ALA B N 1
ATOM 2000 C CA . ALA B 1 70 ? 13.75 -8.453 6.586 1 90.12 70 ALA B CA 1
ATOM 2001 C C . ALA B 1 70 ? 14.133 -6.98 6.602 1 90.12 70 ALA B C 1
ATOM 2003 O O . ALA B 1 70 ? 14.18 -6.332 5.551 1 90.12 70 ALA B O 1
ATOM 2004 N N . PRO B 1 71 ? 14.367 -6.504 7.859 1 88.94 71 PRO B N 1
ATOM 2005 C CA . PRO B 1 71 ? 14.859 -5.129 7.906 1 88.94 71 PRO B CA 1
ATOM 2006 C C . PRO B 1 71 ? 16.172 -4.941 7.137 1 88.94 71 PRO B C 1
ATOM 2008 O O . PRO B 1 71 ? 17.016 -5.84 7.113 1 88.94 71 PRO B O 1
ATOM 2011 N N . GLY B 1 72 ? 16.266 -3.814 6.504 1 90.19 72 GLY B N 1
ATOM 2012 C CA . GLY B 1 72 ? 17.5 -3.477 5.805 1 90.19 72 GLY B CA 1
ATOM 2013 C C . GLY B 1 72 ? 18.594 -3.006 6.734 1 90.19 72 GLY B C 1
ATOM 2014 O O . GLY B 1 72 ? 18.359 -2.758 7.918 1 90.19 72 GLY B O 1
ATOM 2015 N N . ASN B 1 73 ? 19.766 -2.916 6.168 1 91.5 73 ASN B N 1
ATOM 2016 C CA . ASN B 1 73 ? 20.922 -2.449 6.922 1 91.5 73 ASN B CA 1
ATOM 2017 C C . ASN B 1 73 ? 20.844 -0.949 7.188 1 91.5 73 ASN B C 1
ATOM 2019 O O . ASN B 1 73 ? 20.875 -0.147 6.25 1 91.5 73 ASN B O 1
ATOM 2023 N N . THR B 1 74 ? 20.828 -0.594 8.477 1 89.19 74 THR B N 1
ATOM 2024 C CA . THR B 1 74 ? 20.672 0.811 8.828 1 89.19 74 THR B CA 1
ATOM 2025 C C . THR B 1 74 ? 21.969 1.384 9.391 1 89.19 74 THR B C 1
ATOM 2027 O O . THR B 1 74 ? 21.969 2.443 10.016 1 89.19 74 THR B O 1
ATOM 2030 N N . ASN B 1 75 ? 23 0.606 9.258 1 91.56 75 ASN B N 1
ATOM 2031 C CA . ASN B 1 75 ? 24.297 1.086 9.727 1 91.56 75 ASN B CA 1
ATOM 2032 C C . ASN B 1 75 ? 24.891 2.111 8.773 1 91.56 75 ASN B C 1
ATOM 2034 O O . ASN B 1 75 ? 25.766 1.781 7.969 1 91.56 75 ASN B O 1
ATOM 2038 N N . ASN B 1 76 ? 24.484 3.326 8.773 1 90.38 76 ASN B N 1
ATOM 2039 C CA . ASN B 1 76 ? 24.938 4.457 7.969 1 90.38 76 ASN B CA 1
ATOM 2040 C C . ASN B 1 76 ? 24.672 5.785 8.672 1 90.38 76 ASN B C 1
ATOM 2042 O O . ASN B 1 76 ? 24.156 5.812 9.781 1 90.38 76 ASN B O 1
ATOM 2046 N N . MET B 1 77 ? 25.047 6.867 8.109 1 89.44 77 MET B N 1
ATOM 2047 C CA . MET B 1 77 ? 25 8.18 8.758 1 89.44 77 MET B CA 1
ATOM 2048 C C . MET B 1 77 ? 23.547 8.602 9.008 1 89.44 77 MET B C 1
ATOM 2050 O O . MET B 1 77 ? 23.281 9.383 9.922 1 89.44 77 MET B O 1
ATOM 2054 N N . PHE B 1 78 ? 22.562 8.148 8.305 1 88.62 78 PHE B N 1
ATOM 2055 C CA . PHE B 1 78 ? 21.172 8.57 8.422 1 88.62 78 PHE B CA 1
ATOM 2056 C C . PHE B 1 78 ? 20.406 7.641 9.352 1 88.62 78 PHE B C 1
ATOM 2058 O O . PHE B 1 78 ? 19.297 7.965 9.789 1 88.62 78 PHE B O 1
ATOM 2065 N N . GLY B 1 79 ? 21 6.43 9.688 1 89.06 79 GLY B N 1
ATOM 2066 C CA . GLY B 1 79 ? 20.297 5.469 10.516 1 89.06 79 GLY B CA 1
ATOM 2067 C C . GLY B 1 79 ? 19.031 4.938 9.859 1 89.06 79 GLY B C 1
ATOM 2068 O O . GLY B 1 79 ? 18.031 4.691 10.539 1 89.06 79 GLY B O 1
ATOM 2069 N N . SER B 1 80 ? 19.031 4.91 8.492 1 88.44 80 SER B N 1
ATOM 2070 C CA . SER B 1 80 ? 17.844 4.492 7.762 1 88.44 80 SER B CA 1
ATOM 2071 C C . SER B 1 80 ? 18.219 3.635 6.555 1 88.44 80 SER B C 1
ATOM 2073 O O . SER B 1 80 ? 19.375 3.617 6.125 1 88.44 80 SER B O 1
ATOM 2075 N N . ASN B 1 81 ? 17.297 2.848 6.137 1 90.94 81 ASN B N 1
ATOM 2076 C CA . ASN B 1 81 ? 17.422 2.064 4.91 1 90.94 81 ASN B CA 1
ATOM 2077 C C . ASN B 1 81 ? 16.078 1.945 4.191 1 90.94 81 ASN B C 1
ATOM 2079 O O . ASN B 1 81 ? 15.039 1.77 4.828 1 90.94 81 ASN B O 1
ATOM 2083 N N . ILE B 1 82 ? 16.141 2.066 2.914 1 90.56 82 ILE B N 1
ATOM 2084 C CA . ILE B 1 82 ? 14.969 1.835 2.068 1 90.56 82 ILE B CA 1
ATOM 2085 C C . ILE B 1 82 ? 15.211 0.617 1.181 1 90.56 82 ILE B C 1
ATOM 2087 O O . ILE B 1 82 ? 16.125 0.617 0.349 1 90.56 82 ILE B O 1
ATOM 2091 N N . THR B 1 83 ? 14.523 -0.442 1.425 1 92 83 THR B N 1
ATOM 2092 C CA . THR B 1 83 ? 14.5 -1.606 0.547 1 92 83 THR B CA 1
ATOM 2093 C C . THR B 1 83 ? 13.367 -1.503 -0.466 1 92 83 THR B C 1
ATOM 2095 O O . THR B 1 83 ? 12.211 -1.275 -0.093 1 92 83 THR B O 1
ATOM 2098 N N . GLN B 1 84 ? 13.688 -1.723 -1.764 1 92.56 84 GLN B N 1
ATOM 2099 C CA . GLN B 1 84 ? 12.711 -1.416 -2.803 1 92.56 84 GLN B CA 1
ATOM 2100 C C . GLN B 1 84 ? 12.219 -2.689 -3.484 1 92.56 84 GLN B C 1
ATOM 2102 O O . GLN B 1 84 ? 12.992 -3.613 -3.723 1 92.56 84 GLN B O 1
ATOM 2107 N N . ALA B 1 85 ? 10.953 -2.734 -3.682 1 92.88 85 ALA B N 1
ATOM 2108 C CA . ALA B 1 85 ? 10.312 -3.654 -4.617 1 92.88 85 ALA B CA 1
ATOM 2109 C C . ALA B 1 85 ? 9.758 -2.906 -5.828 1 92.88 85 ALA B C 1
ATOM 2111 O O . ALA B 1 85 ? 8.797 -2.141 -5.703 1 92.88 85 ALA B O 1
ATOM 2112 N N . ASN B 1 86 ? 10.367 -3.053 -6.98 1 90.31 86 ASN B N 1
ATOM 2113 C CA . ASN B 1 86 ? 9.93 -2.449 -8.234 1 90.31 86 ASN B CA 1
ATOM 2114 C C . ASN B 1 86 ? 9.922 -3.465 -9.375 1 90.31 86 ASN B C 1
ATOM 2116 O O . ASN B 1 86 ? 10.156 -4.656 -9.156 1 90.31 86 ASN B O 1
ATOM 2120 N N . VAL B 1 87 ? 9.672 -3.006 -10.539 1 90.06 87 VAL B N 1
ATOM 2121 C CA . VAL B 1 87 ? 9.461 -3.906 -11.664 1 90.06 87 VAL B CA 1
ATOM 2122 C C . VAL B 1 87 ? 10.719 -4.723 -11.922 1 90.06 87 VAL B C 1
ATOM 2124 O O . VAL B 1 87 ? 10.648 -5.867 -12.367 1 90.06 87 VAL B O 1
ATOM 2127 N N . ALA B 1 88 ? 11.898 -4.273 -11.547 1 91.5 88 ALA B N 1
ATOM 2128 C CA . ALA B 1 88 ? 13.172 -4.938 -11.828 1 91.5 88 ALA B CA 1
ATOM 2129 C C . ALA B 1 88 ? 13.344 -6.18 -10.953 1 91.5 88 ALA B C 1
ATOM 2131 O O . ALA B 1 88 ? 14.094 -7.094 -11.305 1 91.5 88 ALA B O 1
ATOM 2132 N N . ASN B 1 89 ? 12.695 -6.309 -9.828 1 94.5 89 ASN B N 1
ATOM 2133 C CA . ASN B 1 89 ? 12.836 -7.469 -8.953 1 94.5 89 ASN B CA 1
ATOM 2134 C C . ASN B 1 89 ? 11.469 -8.047 -8.578 1 94.5 89 ASN B C 1
ATOM 2136 O O . ASN B 1 89 ? 11.398 -9.078 -7.906 1 94.5 89 ASN B O 1
ATOM 2140 N N . PHE B 1 90 ? 10.5 -7.445 -8.992 1 95.06 90 PHE B N 1
ATOM 2141 C CA . PHE B 1 90 ? 9.109 -7.852 -8.82 1 95.06 90 PHE B CA 1
ATOM 2142 C C . PHE B 1 90 ? 8.336 -7.691 -10.125 1 95.06 90 PHE B C 1
ATOM 2144 O O . PHE B 1 90 ? 7.508 -6.785 -10.25 1 95.06 90 PHE B O 1
ATOM 2151 N N . PRO B 1 91 ? 8.492 -8.578 -11.023 1 95.19 91 PRO B N 1
ATOM 2152 C CA . PRO B 1 91 ? 8.07 -8.391 -12.414 1 95.19 91 PRO B CA 1
ATOM 2153 C C . PRO B 1 91 ? 6.562 -8.227 -12.562 1 95.19 91 PRO B C 1
ATOM 2155 O O . PRO B 1 91 ? 6.09 -7.621 -13.523 1 95.19 91 PRO B O 1
ATOM 2158 N N . GLY B 1 92 ? 5.785 -8.719 -11.625 1 93.12 92 GLY B N 1
ATOM 2159 C CA . GLY B 1 92 ? 4.336 -8.578 -11.672 1 93.12 92 GLY B CA 1
ATOM 2160 C C . GLY B 1 92 ? 3.875 -7.133 -11.594 1 93.12 92 GLY B C 1
ATOM 2161 O O . GLY B 1 92 ? 2.719 -6.828 -11.898 1 93.12 92 GLY B O 1
ATOM 2162 N N . LEU B 1 93 ? 4.762 -6.234 -11.234 1 90.5 93 LEU B N 1
ATOM 2163 C CA . LEU B 1 93 ? 4.414 -4.824 -11.086 1 90.5 93 LEU B CA 1
ATOM 2164 C C . LEU B 1 93 ? 4.496 -4.102 -12.43 1 90.5 93 LEU B C 1
ATOM 2166 O O . LEU B 1 93 ? 4.152 -2.922 -12.523 1 90.5 93 LEU B O 1
ATOM 2170 N N . ASN B 1 94 ? 4.871 -4.816 -13.469 1 89.62 94 ASN B N 1
ATOM 2171 C CA . ASN B 1 94 ? 5.102 -4.18 -14.758 1 89.62 94 ASN B CA 1
ATOM 2172 C C . ASN B 1 94 ? 3.852 -3.459 -15.258 1 89.62 94 ASN B C 1
ATOM 2174 O O . ASN B 1 94 ? 2.74 -3.977 -15.141 1 89.62 94 ASN B O 1
ATOM 2178 N N . THR B 1 95 ? 4.027 -2.186 -15.688 1 83.19 95 THR B N 1
ATOM 2179 C CA . THR B 1 95 ? 3.049 -1.329 -16.359 1 83.19 95 THR B CA 1
ATOM 2180 C C . THR B 1 95 ? 2.031 -0.794 -15.352 1 83.19 95 THR B C 1
ATOM 2182 O O . THR B 1 95 ? 1.058 -0.143 -15.734 1 83.19 95 THR B O 1
ATOM 2185 N N . LEU B 1 96 ? 2.123 -1.053 -14.078 1 81.56 96 LEU B N 1
ATOM 2186 C CA . LEU B 1 96 ? 1.13 -0.626 -13.102 1 81.56 96 LEU B CA 1
ATOM 2187 C C . LEU B 1 96 ? 1.467 0.756 -12.547 1 81.56 96 LEU B C 1
ATOM 2189 O O . LEU B 1 96 ? 0.616 1.415 -11.945 1 81.56 96 LEU B O 1
ATOM 2193 N N . GLY B 1 97 ? 2.742 1.132 -12.672 1 81.25 97 GLY B N 1
ATOM 2194 C CA . GLY B 1 97 ? 3.164 2.367 -12.031 1 81.25 97 GLY B CA 1
ATOM 2195 C C . GLY B 1 97 ? 3.168 2.281 -10.516 1 81.25 97 GLY B C 1
ATOM 2196 O O . GLY B 1 97 ? 2.895 3.271 -9.836 1 81.25 97 GLY B O 1
ATOM 2197 N N . LEU B 1 98 ? 3.318 1.129 -10.016 1 84.31 98 LEU B N 1
ATOM 2198 C CA . LEU B 1 98 ? 3.32 0.889 -8.578 1 84.31 98 LEU B CA 1
ATOM 2199 C C . LEU B 1 98 ? 4.656 0.308 -8.125 1 84.31 98 LEU B C 1
ATOM 2201 O O . LEU B 1 98 ? 5.309 -0.419 -8.875 1 84.31 98 LEU B O 1
ATOM 2205 N N . SER B 1 99 ? 5.07 0.626 -7.02 1 87.38 99 SER B N 1
ATOM 2206 C CA . SER B 1 99 ? 6.195 0.024 -6.312 1 87.38 99 SER B CA 1
ATOM 2207 C C . SER B 1 99 ? 5.93 -0.053 -4.812 1 87.38 99 SER B C 1
ATOM 2209 O O . SER B 1 99 ? 4.938 0.494 -4.324 1 87.38 99 SER B O 1
ATOM 2211 N N . MET B 1 100 ? 6.719 -0.813 -4.121 1 89.81 100 MET B N 1
ATOM 2212 C CA . MET B 1 100 ? 6.656 -0.938 -2.666 1 89.81 100 MET B CA 1
ATOM 2213 C C . MET B 1 100 ? 8.039 -0.776 -2.043 1 89.81 100 MET B C 1
ATOM 2215 O O . MET B 1 100 ? 9.031 -1.247 -2.598 1 89.81 100 MET B O 1
ATOM 2219 N N . ASN B 1 101 ? 8 -0.124 -0.935 1 90.25 101 ASN B N 1
ATOM 2220 C CA . ASN B 1 101 ? 9.25 0.048 -0.206 1 90.25 101 ASN B CA 1
ATOM 2221 C C . ASN B 1 101 ? 9.086 -0.268 1.278 1 90.25 101 ASN B C 1
ATOM 2223 O O . ASN B 1 101 ? 8.031 -0.008 1.857 1 90.25 101 ASN B O 1
ATOM 2227 N N . ARG B 1 102 ? 10.133 -0.823 1.795 1 90 102 ARG B N 1
ATOM 2228 C CA . ARG B 1 102 ? 10.258 -0.933 3.244 1 90 102 ARG B CA 1
ATOM 2229 C C . ARG B 1 102 ? 11.266 0.076 3.785 1 90 102 ARG B C 1
ATOM 2231 O O . ARG B 1 102 ? 12.383 0.179 3.273 1 90 102 ARG B O 1
ATOM 2238 N N . VAL B 1 103 ? 10.867 0.822 4.719 1 89.5 103 VAL B N 1
ATOM 2239 C CA . VAL B 1 103 ? 11.742 1.8 5.355 1 89.5 103 VAL B CA 1
ATOM 2240 C C . VAL B 1 103 ? 12.062 1.353 6.781 1 89.5 103 VAL B C 1
ATOM 2242 O O . VAL B 1 103 ? 11.156 1.077 7.57 1 89.5 103 VAL B O 1
ATOM 2245 N N . ASP B 1 104 ? 13.297 1.284 7.055 1 88.88 104 ASP B N 1
ATOM 2246 C CA . ASP B 1 104 ? 13.781 0.944 8.391 1 88.88 104 ASP B CA 1
ATOM 2247 C C . ASP B 1 104 ? 14.586 2.094 8.992 1 88.88 104 ASP B C 1
ATOM 2249 O O . ASP B 1 104 ? 15.477 2.643 8.336 1 88.88 104 ASP B O 1
ATOM 2253 N N . LEU B 1 105 ? 14.227 2.445 10.203 1 88.88 105 LEU B N 1
ATOM 2254 C CA . LEU B 1 105 ? 14.891 3.525 10.93 1 88.88 105 LEU B CA 1
ATOM 2255 C C . LEU B 1 105 ? 15.328 3.062 12.32 1 88.88 105 LEU B C 1
ATOM 2257 O O . LEU B 1 105 ? 14.555 2.418 13.031 1 88.88 105 LEU B O 1
ATOM 2261 N N . VAL B 1 106 ? 16.531 3.344 12.719 1 84.81 106 VAL B N 1
ATOM 2262 C CA . VAL B 1 106 ? 16.969 3.188 14.102 1 84.81 106 VAL B CA 1
ATOM 2263 C C . VAL B 1 106 ? 16.609 4.441 14.898 1 84.81 106 VAL B C 1
ATOM 2265 O O . VAL B 1 106 ? 16.203 5.457 14.328 1 84.81 106 VAL B O 1
ATOM 2268 N N . PRO B 1 107 ? 16.594 4.328 16.203 1 83.12 107 PRO B N 1
ATOM 2269 C CA . PRO B 1 107 ? 16.375 5.57 16.953 1 83.12 107 PRO B CA 1
ATOM 2270 C C . PRO B 1 107 ? 17.281 6.703 16.5 1 83.12 107 PRO B C 1
ATOM 2272 O O . PRO B 1 107 ? 18.5 6.508 16.375 1 83.12 107 PRO B O 1
ATOM 2275 N N . GLY B 1 108 ? 16.672 7.793 16.203 1 82.75 108 GLY B N 1
ATOM 2276 C CA . GLY B 1 108 ? 17.422 8.93 15.672 1 82.75 108 GLY B CA 1
ATOM 2277 C C . GLY B 1 108 ? 17.562 8.898 14.164 1 82.75 108 GLY B C 1
ATOM 2278 O O . GLY B 1 108 ? 18.031 9.859 13.562 1 82.75 108 GLY B O 1
ATOM 2279 N N . GLY B 1 109 ? 17.188 7.809 13.586 1 85 109 GLY B N 1
ATOM 2280 C CA . GLY B 1 109 ? 17.297 7.676 12.141 1 85 109 GLY B CA 1
ATOM 2281 C C . GLY B 1 109 ? 16.344 8.578 11.383 1 85 109 GLY B C 1
ATOM 2282 O O . GLY B 1 109 ? 15.289 8.953 11.898 1 85 109 GLY B O 1
ATOM 2283 N N . VAL B 1 110 ? 16.781 8.922 10.133 1 86 110 VAL B N 1
ATOM 2284 C CA . VAL B 1 110 ? 15.969 9.828 9.328 1 86 110 VAL B CA 1
ATOM 2285 C C . VAL B 1 110 ? 15.977 9.375 7.871 1 86 110 VAL B C 1
ATOM 2287 O O . VAL B 1 110 ? 17.016 8.984 7.34 1 86 110 VAL B O 1
ATOM 2290 N N . ASN B 1 111 ? 14.859 9.25 7.316 1 83.31 111 ASN B N 1
ATOM 2291 C CA . ASN B 1 111 ? 14.719 9.305 5.867 1 83.31 111 ASN B CA 1
ATOM 2292 C C . ASN B 1 111 ? 14.562 10.742 5.375 1 83.31 111 ASN B C 1
ATOM 2294 O O . ASN B 1 111 ? 13.516 11.359 5.566 1 83.31 111 ASN B O 1
ATOM 2298 N N . PRO B 1 112 ? 15.578 11.195 4.789 1 76.38 112 PRO B N 1
ATOM 2299 C CA . PRO B 1 112 ? 15.586 12.633 4.523 1 76.38 112 PRO B CA 1
ATOM 2300 C C . PRO B 1 112 ? 14.531 13.047 3.496 1 76.38 112 PRO B C 1
ATOM 2302 O O . PRO B 1 112 ? 14.031 12.211 2.746 1 76.38 112 PRO B O 1
ATOM 2305 N N . LEU B 1 113 ? 14.367 14.32 3.605 1 72.56 113 LEU B N 1
ATOM 2306 C CA . LEU B 1 113 ? 13.484 14.945 2.625 1 72.56 113 LEU B CA 1
ATOM 2307 C C . LEU B 1 113 ? 13.969 14.664 1.204 1 72.56 113 LEU B C 1
ATOM 2309 O O . LEU B 1 113 ? 15.164 14.711 0.931 1 72.56 113 LEU B O 1
ATOM 2313 N N . HIS B 1 114 ? 13.086 14.164 0.397 1 71.5 114 HIS B N 1
ATOM 2314 C CA . HIS B 1 114 ? 13.414 13.906 -1 1 71.5 114 HIS B CA 1
ATOM 2315 C C . HIS B 1 114 ? 12.258 14.281 -1.918 1 71.5 114 HIS B C 1
ATOM 2317 O O . HIS B 1 114 ? 11.164 14.609 -1.445 1 71.5 114 HIS B O 1
ATOM 2323 N N . SER B 1 115 ? 12.609 14.547 -3.156 1 64.06 115 SER B N 1
ATOM 2324 C CA . SER B 1 115 ? 11.594 15.016 -4.094 1 64.06 115 SER B CA 1
ATOM 2325 C C . SER B 1 115 ? 11.109 13.875 -4.992 1 64.06 115 SER B C 1
ATOM 2327 O O . SER B 1 115 ? 11.906 13.039 -5.422 1 64.06 115 SER B O 1
ATOM 2329 N N . HIS B 1 116 ? 9.859 13.633 -4.961 1 64.94 116 HIS B N 1
ATOM 2330 C CA . HIS B 1 116 ? 9.258 12.805 -6 1 64.94 116 HIS B CA 1
ATOM 2331 C C . HIS B 1 116 ? 7.957 13.414 -6.508 1 64.94 116 HIS B C 1
ATOM 2333 O O . HIS B 1 116 ? 6.883 13.141 -5.961 1 64.94 116 HIS B O 1
ATOM 2339 N N . PRO B 1 117 ? 8.047 14.383 -7.438 1 58.06 117 PRO B N 1
ATOM 2340 C CA . PRO B 1 117 ? 6.934 15.25 -7.82 1 58.06 117 PRO B CA 1
ATOM 2341 C C . PRO B 1 117 ? 5.711 14.477 -8.297 1 58.06 117 PRO B C 1
ATOM 23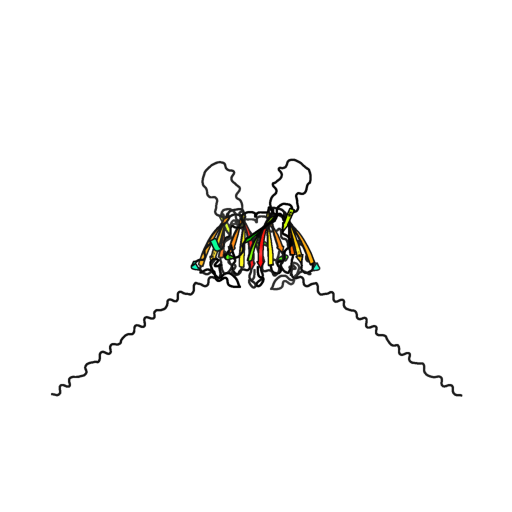43 O O . PRO B 1 117 ? 4.594 15 -8.281 1 58.06 117 PRO B O 1
ATOM 2346 N N . ARG B 1 118 ? 5.844 13.195 -8.555 1 65.25 118 ARG B N 1
ATOM 2347 C CA . ARG B 1 118 ? 4.645 12.594 -9.125 1 65.25 118 ARG B CA 1
ATOM 2348 C C . ARG B 1 118 ? 4.316 11.266 -8.461 1 65.25 118 ARG B C 1
ATOM 2350 O O . ARG B 1 118 ? 3.67 10.406 -9.062 1 65.25 118 ARG B O 1
ATOM 2357 N N . ALA B 1 119 ? 4.789 11.297 -7.301 1 75.25 119 ALA B N 1
ATOM 2358 C CA . ALA B 1 119 ? 4.539 10.008 -6.656 1 75.25 119 ALA B CA 1
ATOM 2359 C C . ALA B 1 119 ? 3.727 10.18 -5.379 1 75.25 119 ALA B C 1
ATOM 2361 O O . ALA B 1 119 ? 3.961 11.117 -4.609 1 75.25 119 ALA B O 1
ATOM 2362 N N . THR B 1 120 ? 2.674 9.469 -5.293 1 83.44 120 THR B N 1
ATOM 2363 C CA . THR B 1 120 ? 1.921 9.367 -4.051 1 83.44 120 THR B CA 1
ATOM 2364 C C . THR B 1 120 ? 2.436 8.203 -3.203 1 83.44 120 THR B C 1
ATOM 2366 O O . THR B 1 120 ? 2.707 7.121 -3.725 1 83.44 120 THR B O 1
ATOM 2369 N N . GLU B 1 121 ? 2.654 8.461 -2.002 1 86.44 121 GLU B N 1
ATOM 2370 C CA . GLU B 1 121 ? 3.084 7.418 -1.075 1 86.44 121 GLU B CA 1
ATOM 2371 C C . GLU B 1 121 ? 1.974 7.066 -0.087 1 86.44 121 GLU B C 1
ATOM 2373 O O . GLU B 1 121 ? 1.445 7.945 0.598 1 86.44 121 GLU B O 1
ATOM 2378 N N . LEU B 1 122 ? 1.583 5.898 -0.118 1 90.5 122 LEU B N 1
ATOM 2379 C CA . LEU B 1 122 ? 0.678 5.34 0.878 1 90.5 122 LEU B CA 1
ATOM 2380 C C . LEU B 1 122 ? 1.419 4.387 1.811 1 90.5 122 LEU B C 1
ATOM 2382 O O . LEU B 1 122 ? 1.942 3.361 1.369 1 90.5 122 LEU B O 1
ATOM 2386 N N . GLY B 1 123 ? 1.428 4.746 3.1 1 90.56 123 GLY B N 1
ATOM 2387 C CA . GLY B 1 123 ? 2.289 4.004 4.004 1 90.56 123 GLY B CA 1
ATOM 2388 C C . GLY B 1 123 ? 1.543 3.402 5.18 1 90.56 123 GLY B C 1
ATOM 2389 O O . GLY B 1 123 ? 0.44 3.844 5.512 1 90.56 123 GLY B O 1
ATOM 2390 N N . PHE B 1 124 ? 2.127 2.4 5.766 1 90.94 124 PHE B N 1
ATOM 2391 C CA . PHE B 1 124 ? 1.684 1.669 6.945 1 90.94 124 PHE B CA 1
ATOM 2392 C C . PHE B 1 124 ? 2.855 1.386 7.879 1 90.94 124 PHE B C 1
ATOM 2394 O O . PHE B 1 124 ? 3.885 0.86 7.449 1 90.94 124 PHE B O 1
ATOM 2401 N N . ILE B 1 125 ? 2.674 1.749 9.133 1 87.81 125 ILE B N 1
ATOM 2402 C CA . ILE B 1 125 ? 3.756 1.545 10.094 1 87.81 125 ILE B CA 1
ATOM 2403 C C . ILE B 1 125 ? 3.688 0.127 10.656 1 87.81 125 ILE B C 1
ATOM 2405 O O . ILE B 1 125 ? 2.678 -0.267 11.242 1 87.81 125 ILE B O 1
ATOM 2409 N N . LEU B 1 126 ? 4.781 -0.618 10.422 1 87.62 126 LEU B N 1
ATOM 2410 C CA . LEU B 1 126 ? 4.836 -2.012 10.844 1 87.62 126 LEU B CA 1
ATOM 2411 C C . LEU B 1 126 ? 5.148 -2.115 12.336 1 87.62 126 LEU B C 1
ATOM 2413 O O . LEU B 1 126 ? 4.57 -2.949 13.031 1 87.62 126 LEU B O 1
ATOM 2417 N N . GLN B 1 127 ? 6.094 -1.319 12.719 1 85.19 127 GLN B N 1
ATOM 2418 C CA . GLN B 1 127 ? 6.598 -1.375 14.086 1 85.19 127 GLN B CA 1
ATOM 2419 C C . GLN B 1 127 ? 7.129 -0.016 14.531 1 85.19 127 GLN B C 1
ATOM 2421 O O . GLN B 1 127 ? 7.754 0.701 13.75 1 85.19 127 GLN B O 1
ATOM 2426 N N . GLY B 1 128 ? 6.84 0.282 15.82 1 83.5 128 GLY B N 1
ATOM 2427 C CA . GLY B 1 128 ? 7.395 1.489 16.406 1 83.5 128 GLY B CA 1
ATOM 2428 C C . GLY B 1 128 ? 6.582 2.732 16.094 1 83.5 128 GLY B C 1
ATOM 2429 O O . GLY B 1 128 ? 5.371 2.652 15.891 1 83.5 128 GLY B O 1
ATOM 2430 N N . GLU B 1 129 ? 7.27 3.844 16.359 1 85 129 GLU B N 1
ATOM 2431 C CA . GLU B 1 129 ? 6.684 5.164 16.156 1 85 129 GLU B CA 1
ATOM 2432 C C . GLU B 1 129 ? 7.605 6.055 15.328 1 85 129 GLU B C 1
ATOM 2434 O O . GLU B 1 129 ? 8.82 6.059 15.531 1 85 129 GLU B O 1
ATOM 2439 N N . VAL B 1 130 ? 7.008 6.734 14.383 1 86.06 130 VAL B N 1
ATOM 2440 C CA . VAL B 1 130 ? 7.789 7.551 13.461 1 86.06 130 VAL B CA 1
ATOM 2441 C C . VAL B 1 130 ? 7.078 8.875 13.211 1 86.06 130 VAL B C 1
ATOM 2443 O O . VAL B 1 130 ? 5.855 8.914 13.055 1 86.06 130 VAL B O 1
ATOM 2446 N N . LEU B 1 131 ? 7.875 9.906 13.25 1 87.94 131 LEU B N 1
ATOM 2447 C CA . LEU B 1 131 ? 7.355 11.18 12.758 1 87.94 131 LEU B CA 1
ATOM 2448 C C . LEU B 1 131 ? 7.352 11.219 11.234 1 87.94 131 LEU B C 1
ATOM 2450 O O . LEU B 1 131 ? 8.406 11.07 10.602 1 87.94 131 LEU B O 1
ATOM 2454 N N . VAL B 1 132 ? 6.184 11.383 10.672 1 89.44 132 VAL B N 1
ATOM 2455 C CA . VAL B 1 132 ? 6.027 11.5 9.227 1 89.44 132 VAL B CA 1
ATOM 2456 C C . VAL B 1 132 ? 5.523 12.898 8.875 1 89.44 132 VAL B C 1
ATOM 2458 O O . VAL B 1 132 ? 4.629 13.43 9.539 1 89.44 132 VAL B O 1
ATOM 2461 N N . GLY B 1 133 ? 6.117 13.477 7.848 1 87.38 133 GLY B N 1
ATOM 2462 C CA . GLY B 1 133 ? 5.656 14.789 7.406 1 87.38 133 GLY B CA 1
ATOM 2463 C C . GLY B 1 133 ? 5.984 15.078 5.957 1 87.38 133 GLY B C 1
ATOM 2464 O O . GLY B 1 133 ? 6.73 14.328 5.32 1 87.38 133 GLY B O 1
ATOM 2465 N N . PHE B 1 134 ? 5.375 16.156 5.438 1 86.75 134 PHE B N 1
ATOM 2466 C CA . PHE B 1 134 ? 5.699 16.656 4.105 1 86.75 134 PHE B CA 1
ATOM 2467 C C . PHE B 1 134 ? 5.355 18.141 3.99 1 86.75 134 PHE B C 1
ATOM 2469 O O . PHE B 1 134 ? 4.523 18.641 4.746 1 86.75 134 PHE B O 1
ATOM 2476 N N . VAL B 1 135 ? 6.055 18.766 3.111 1 84.75 135 VAL B N 1
ATOM 2477 C CA . VAL B 1 135 ? 5.793 20.172 2.793 1 84.75 135 VAL B CA 1
ATOM 2478 C C . VAL B 1 135 ? 5.039 20.266 1.467 1 84.75 135 VAL B C 1
ATOM 2480 O O . VAL B 1 135 ? 5.465 19.688 0.463 1 84.75 135 VAL B O 1
ATOM 2483 N N . SER B 1 136 ? 3.936 20.938 1.53 1 82.19 136 SER B N 1
ATOM 2484 C CA . SER B 1 136 ? 3.16 21.094 0.304 1 82.19 136 SER B CA 1
ATOM 2485 C C . SER B 1 136 ? 3.768 22.172 -0.599 1 82.19 136 SER B C 1
ATOM 2487 O O . SER B 1 136 ? 4.68 22.891 -0.189 1 82.19 136 SER B O 1
ATOM 2489 N N . THR B 1 137 ? 3.242 22.203 -1.828 1 78 137 THR B N 1
ATOM 2490 C CA . THR B 1 137 ? 3.719 23.203 -2.777 1 78 137 THR B CA 1
ATOM 2491 C C . THR B 1 137 ? 3.355 24.609 -2.311 1 78 137 THR B C 1
ATOM 2493 O O . THR B 1 137 ? 3.969 25.578 -2.738 1 78 137 THR B O 1
ATOM 2496 N N . ALA B 1 138 ? 2.369 24.766 -1.453 1 78.75 138 ALA B N 1
ATOM 2497 C CA . ALA B 1 138 ? 1.988 26.047 -0.864 1 78.75 138 ALA B CA 1
ATOM 2498 C C . ALA B 1 138 ? 2.82 26.359 0.379 1 78.75 138 ALA B C 1
ATOM 2500 O O . ALA B 1 138 ? 2.506 27.281 1.138 1 78.75 138 ALA B O 1
ATOM 2501 N N . ASN B 1 139 ? 3.76 25.453 0.609 1 82.12 139 ASN B N 1
ATOM 2502 C CA . ASN B 1 139 ? 4.715 25.625 1.696 1 82.12 139 ASN B CA 1
ATOM 2503 C C . ASN B 1 139 ? 4.07 25.375 3.057 1 82.12 139 ASN B C 1
ATOM 2505 O O . ASN B 1 139 ? 4.484 25.953 4.059 1 82.12 139 ASN B O 1
ATOM 2509 N N . ALA B 1 140 ? 3.027 24.703 3.068 1 87.12 140 ALA B N 1
ATOM 2510 C CA . ALA B 1 140 ? 2.449 24.234 4.328 1 87.12 140 ALA B CA 1
ATOM 2511 C C . ALA B 1 140 ? 3.074 22.906 4.766 1 87.12 140 ALA B C 1
ATOM 2513 O O . ALA B 1 140 ? 3.34 22.047 3.938 1 87.12 140 ALA B O 1
ATOM 2514 N N . PHE B 1 141 ? 3.365 22.828 6.074 1 88.62 141 PHE B N 1
ATOM 2515 C CA . PHE B 1 141 ? 3.957 21.609 6.629 1 88.62 141 PHE B CA 1
ATOM 2516 C C . PHE B 1 141 ? 2.91 20.797 7.371 1 88.62 141 PHE B C 1
ATOM 2518 O O . PHE B 1 141 ? 2.273 21.281 8.305 1 88.62 141 PHE B O 1
ATOM 2525 N N . TYR B 1 142 ? 2.699 19.594 6.949 1 91.62 142 TYR B N 1
ATOM 2526 C CA . TYR B 1 142 ? 1.815 18.641 7.59 1 91.62 142 TYR B CA 1
ATOM 2527 C C . TYR B 1 142 ? 2.611 17.484 8.195 1 91.62 142 TYR B C 1
ATOM 2529 O O . TYR B 1 142 ? 3.479 16.906 7.535 1 91.62 142 TYR B O 1
ATOM 2537 N N . SER B 1 143 ? 2.357 17.188 9.453 1 92 143 SER B N 1
ATOM 2538 C CA . SER B 1 143 ? 3.113 16.125 10.094 1 92 143 SER B CA 1
ATOM 2539 C C . SER B 1 143 ? 2.326 15.5 11.242 1 92 143 SER B C 1
ATOM 2541 O O . SER B 1 143 ? 1.409 16.125 11.781 1 92 143 SER B O 1
ATOM 2543 N N . LYS B 1 144 ? 2.695 14.336 11.555 1 93.75 144 LYS B N 1
ATOM 2544 C CA . LYS B 1 144 ? 2.145 13.594 12.688 1 93.75 144 LYS B CA 1
ATOM 2545 C C . LYS B 1 144 ? 3.064 12.445 13.086 1 93.75 144 LYS B C 1
ATOM 2547 O O . LYS B 1 144 ? 3.73 11.844 12.242 1 93.75 144 LYS B O 1
ATOM 2552 N N . THR B 1 145 ? 3.16 12.242 14.375 1 90.56 145 THR B N 1
ATOM 2553 C CA . THR B 1 145 ? 3.768 11 14.844 1 90.56 145 THR B CA 1
ATOM 2554 C C . THR B 1 145 ? 2.812 9.828 14.656 1 90.56 145 THR B C 1
ATOM 2556 O O . THR B 1 145 ? 1.686 9.852 15.148 1 90.56 145 THR B O 1
ATOM 2559 N N . VAL B 1 146 ? 3.236 8.898 13.93 1 91.19 146 VAL B N 1
ATOM 2560 C CA . VAL B 1 146 ? 2.412 7.754 13.555 1 91.19 146 VAL B CA 1
ATOM 2561 C C . VAL B 1 146 ? 2.945 6.492 14.234 1 91.19 146 VAL B C 1
ATOM 2563 O O . VAL B 1 146 ? 4.16 6.277 14.289 1 91.19 146 VAL B O 1
ATOM 2566 N N . LYS B 1 147 ? 2.031 5.68 14.734 1 89.31 147 LYS B N 1
ATOM 2567 C CA . LYS B 1 147 ? 2.391 4.473 15.469 1 89.31 147 LYS B CA 1
ATOM 2568 C C . LYS B 1 147 ? 2.129 3.221 14.641 1 89.31 147 LYS B C 1
ATOM 2570 O O . LYS B 1 147 ? 1.482 3.287 13.594 1 89.31 147 LYS B O 1
ATOM 2575 N N . ALA B 1 148 ? 2.701 2.092 15.211 1 88 148 ALA B N 1
ATOM 2576 C CA . ALA B 1 148 ? 2.5 0.811 14.547 1 88 148 ALA B CA 1
ATOM 2577 C C . ALA B 1 148 ? 1.022 0.58 14.234 1 88 148 ALA B C 1
ATOM 2579 O O . ALA B 1 148 ? 0.163 0.792 15.094 1 88 148 ALA B O 1
ATOM 2580 N N . GLY B 1 149 ? 0.74 0.211 12.969 1 90.69 149 GLY B N 1
ATOM 2581 C CA . GLY B 1 149 ? -0.628 -0.078 12.562 1 90.69 149 GLY B CA 1
ATOM 2582 C C . GLY B 1 149 ? -1.329 1.112 11.938 1 90.69 149 GLY B C 1
ATOM 2583 O O . GLY B 1 149 ? -2.391 0.963 11.328 1 90.69 149 GLY B O 1
ATOM 2584 N N . GLU B 1 150 ? -0.801 2.266 12.094 1 92.75 150 GLU B N 1
ATOM 2585 C CA . GLU B 1 150 ? -1.406 3.455 11.5 1 92.75 150 GLU B CA 1
ATOM 2586 C C . GLU B 1 150 ? -0.885 3.695 10.086 1 92.75 150 GLU B C 1
ATOM 2588 O O . GLU B 1 150 ? 0.172 3.182 9.711 1 92.75 150 GLU B O 1
ATOM 2593 N N . SER B 1 151 ? -1.721 4.422 9.305 1 94.5 151 SER B N 1
ATOM 2594 C CA . SER B 1 151 ? -1.421 4.668 7.895 1 94.5 151 SER B CA 1
ATOM 2595 C C . SER B 1 151 ? -1.282 6.16 7.609 1 94.5 151 SER B C 1
ATOM 2597 O O . SER B 1 151 ? -1.725 6.992 8.406 1 94.5 151 SER B O 1
ATOM 2599 N N . PHE B 1 152 ? -0.631 6.492 6.52 1 92.75 152 PHE B N 1
ATOM 2600 C CA . PHE B 1 152 ? -0.488 7.871 6.07 1 92.75 152 PHE B CA 1
ATOM 2601 C C . PHE B 1 152 ? -0.448 7.941 4.547 1 92.75 152 PHE B C 1
ATOM 2603 O O . PHE B 1 152 ? -0.175 6.941 3.881 1 92.75 152 PHE B O 1
ATOM 2610 N N . VAL B 1 153 ? -0.79 9.062 3.998 1 92.25 153 VAL B N 1
ATOM 2611 C CA . VAL B 1 153 ? -0.666 9.328 2.566 1 92.25 153 VAL B CA 1
ATOM 2612 C C . VAL B 1 153 ? 0.105 10.625 2.344 1 92.25 153 VAL B C 1
ATOM 2614 O O . VAL B 1 153 ? -0.178 11.641 2.984 1 92.25 153 VAL B O 1
ATOM 2617 N N . ILE B 1 154 ? 1.136 10.523 1.643 1 88 154 ILE B N 1
ATOM 2618 C CA . ILE B 1 154 ? 1.886 11.695 1.202 1 88 154 ILE B CA 1
ATOM 2619 C C . ILE B 1 154 ? 1.63 11.945 -0.282 1 88 154 ILE B C 1
ATOM 2621 O O . ILE B 1 154 ? 1.934 11.094 -1.122 1 88 154 ILE B O 1
ATOM 2625 N N . ARG B 1 155 ? 1.127 13.023 -0.5 1 80.19 155 ARG B N 1
ATOM 2626 C CA . ARG B 1 155 ? 0.723 13.359 -1.861 1 80.19 155 ARG B CA 1
ATOM 2627 C C . ARG B 1 155 ? 1.898 13.922 -2.658 1 80.19 155 ARG B C 1
ATOM 2629 O O . ARG B 1 155 ? 2.719 14.664 -2.125 1 80.19 155 ARG B O 1
ATOM 2636 N N . GLY B 1 156 ? 2.305 13.461 -3.822 1 66.5 156 GLY B N 1
ATOM 2637 C CA . GLY B 1 156 ? 3.451 13.773 -4.656 1 66.5 156 GLY B CA 1
ATOM 2638 C C . GLY B 1 156 ? 3.469 15.219 -5.133 1 66.5 156 GLY B C 1
ATOM 2639 O O . GLY B 1 156 ? 4.531 15.766 -5.434 1 66.5 156 GLY B O 1
ATOM 2640 N N . ALA B 1 157 ? 2.41 15.859 -5.293 1 59.16 157 ALA B N 1
ATOM 2641 C CA . ALA B 1 157 ? 2.375 17.141 -6 1 59.16 157 ALA B CA 1
ATOM 2642 C C . ALA B 1 157 ? 3.441 18.094 -5.465 1 59.16 157 ALA B C 1
ATOM 2644 O O . ALA B 1 157 ? 3.129 19.203 -5.039 1 59.16 157 ALA B O 1
ATOM 2645 N N . GLY B 1 158 ? 4.707 17.484 -5.602 1 57.59 158 GLY B N 1
ATOM 2646 C CA . GLY B 1 158 ? 5.77 18.375 -5.18 1 57.59 158 GLY B CA 1
ATOM 2647 C C . GLY B 1 158 ? 6.016 18.344 -3.682 1 57.59 158 GLY B C 1
ATOM 2648 O O . GLY B 1 158 ? 6.824 19.125 -3.166 1 57.59 158 GLY B O 1
ATOM 2649 N N . SER B 1 159 ? 5.363 17.484 -3.031 1 64.88 159 SER B N 1
ATOM 2650 C CA . SER B 1 159 ? 5.574 17.406 -1.589 1 64.88 159 SER B CA 1
ATOM 2651 C C . SER B 1 159 ? 6.918 16.75 -1.267 1 64.88 159 SER B C 1
ATOM 2653 O O . SER B 1 159 ? 7.438 15.961 -2.055 1 64.88 159 SER B O 1
ATOM 2655 N N . LEU B 1 160 ? 7.531 17.297 -0.248 1 64.75 160 LEU B N 1
ATOM 2656 C CA . LEU B 1 160 ? 8.797 16.781 0.268 1 64.75 160 LEU B CA 1
ATOM 2657 C C . LEU B 1 160 ? 8.57 15.961 1.528 1 64.75 160 LEU B C 1
ATOM 2659 O O . LEU B 1 160 ? 8.375 16.516 2.613 1 64.75 160 LEU B O 1
ATOM 2663 N N . PRO B 1 161 ? 8.633 14.625 1.396 1 74.38 161 PRO B N 1
ATOM 2664 C CA . PRO B 1 161 ? 8.383 13.766 2.555 1 74.38 161 PRO B CA 1
ATOM 2665 C C . PRO B 1 161 ? 9.586 13.672 3.488 1 74.38 161 PRO B C 1
ATOM 2667 O O . PRO B 1 161 ? 10.727 13.875 3.057 1 74.38 161 PRO B O 1
ATOM 2670 N N . VAL B 1 162 ? 9.344 13.586 4.723 1 73.81 162 VAL B N 1
ATOM 2671 C CA . VAL B 1 162 ? 10.367 13.297 5.73 1 73.81 162 VAL B CA 1
ATOM 2672 C C . VAL B 1 162 ? 9.82 12.289 6.742 1 73.81 162 VAL B C 1
ATOM 2674 O O . VAL B 1 162 ? 8.633 12.289 7.055 1 73.81 162 VAL B O 1
ATOM 2677 N N . GLN B 1 163 ? 10.664 11.398 7.129 1 77.69 163 GLN B N 1
ATOM 2678 C CA . GLN B 1 163 ? 10.383 10.477 8.227 1 77.69 163 GLN B CA 1
ATOM 2679 C C . GLN B 1 163 ? 11.523 10.461 9.234 1 77.69 163 GLN B C 1
ATOM 2681 O O . GLN B 1 163 ? 12.695 10.438 8.852 1 77.69 163 GLN B O 1
ATOM 2686 N N . ARG B 1 164 ? 11.141 10.602 10.539 1 76.06 164 ARG B N 1
ATOM 2687 C CA . ARG B 1 164 ? 12.148 10.609 11.586 1 76.06 164 ARG B CA 1
ATOM 2688 C C . ARG B 1 164 ? 11.703 9.773 12.789 1 76.06 164 ARG B C 1
ATOM 2690 O O . ARG B 1 164 ? 10.531 9.82 13.172 1 76.06 164 ARG B O 1
ATOM 2697 N N . ARG B 1 165 ? 12.617 8.945 13.211 1 78.38 165 ARG B N 1
ATOM 2698 C CA . ARG B 1 165 ? 12.367 8.273 14.484 1 78.38 165 ARG B CA 1
ATOM 2699 C C . ARG B 1 165 ? 13.062 9 15.633 1 78.38 165 ARG B C 1
ATOM 2701 O O . ARG B 1 165 ? 14.281 9.164 15.625 1 78.38 165 ARG B O 1
ATOM 2708 N N . ASP B 1 166 ? 12.133 9.594 16.578 1 67.94 166 ASP B N 1
ATOM 2709 C CA . ASP B 1 166 ? 12.695 10.32 17.703 1 67.94 166 ASP B CA 1
ATOM 2710 C C . ASP B 1 166 ? 13.531 9.398 18.594 1 67.94 166 ASP B C 1
ATOM 2712 O O . ASP B 1 166 ? 13.266 8.195 18.672 1 67.94 166 ASP B O 1
ATOM 2716 N N . GLY B 1 167 ? 14.609 9.867 19.141 1 53.41 167 GLY B N 1
ATOM 2717 C CA . GLY B 1 167 ? 15.492 9.156 20.062 1 53.41 167 GLY B CA 1
ATOM 2718 C C . GLY B 1 167 ? 14.789 8.664 21.312 1 53.41 167 GLY B C 1
ATOM 2719 O O . GLY B 1 167 ? 13.641 9.023 21.562 1 53.41 167 GLY B O 1
ATOM 2720 N N . GLU B 1 168 ? 15.32 7.746 22.188 1 43.38 168 GLU B N 1
ATOM 2721 C CA . GLU B 1 168 ? 14.922 7.34 23.531 1 43.38 168 GLU B CA 1
ATOM 2722 C C . GLU B 1 168 ? 14.609 8.555 24.406 1 43.38 168 GLU B C 1
ATOM 2724 O O . GLU B 1 168 ? 15.344 9.547 24.375 1 43.38 168 GLU B O 1
ATOM 2729 N N . CYS B 1 169 ? 13.367 8.844 24.703 1 35.97 169 CYS B N 1
ATOM 2730 C CA . CYS B 1 169 ? 13.211 9.648 25.922 1 35.97 169 CYS B CA 1
ATOM 2731 C C . CYS B 1 169 ? 14.031 9.07 27.062 1 35.97 169 CYS B C 1
ATOM 2733 O O . CYS B 1 169 ? 14.039 7.855 27.281 1 35.97 169 CYS B O 1
ATOM 2735 N N . GLY B 1 170 ? 15.133 9.664 27.766 1 31.52 170 GLY B N 1
ATOM 2736 C CA . GLY B 1 170 ? 15.852 9.406 29 1 31.52 170 GLY B CA 1
ATOM 2737 C C . GLY B 1 170 ? 14.93 9.289 30.203 1 31.52 170 GLY B C 1
ATOM 2738 O O . GLY B 1 170 ? 15.375 9.445 31.344 1 31.52 170 GLY B O 1
ATOM 2739 N N . GLY B 1 171 ? 13.664 9.586 30.625 1 30.78 171 GLY B N 1
ATOM 2740 C CA . GLY B 1 171 ? 13.352 9.469 32.031 1 30.78 171 GLY B CA 1
ATOM 2741 C C . GLY B 1 171 ? 13.781 8.148 32.625 1 30.78 171 GLY B C 1
ATOM 2742 O O . GLY B 1 171 ? 13.977 7.168 31.922 1 30.78 171 GLY B O 1
ATOM 2743 N N . ASP B 1 172 ? 14.32 8.125 34.156 1 27.8 172 ASP B N 1
ATOM 2744 C CA . ASP B 1 172 ? 14.82 7.262 35.219 1 27.8 172 ASP B CA 1
ATOM 2745 C C . ASP B 1 172 ? 14.047 5.949 35.281 1 27.8 172 ASP B C 1
ATOM 2747 O O . ASP B 1 172 ? 14.539 4.957 35.844 1 27.8 172 ASP B O 1
ATOM 2751 N N . HIS B 1 173 ? 12.758 5.945 35.844 1 28.59 173 HIS B N 1
ATOM 2752 C CA . HIS B 1 173 ? 12.477 4.922 36.844 1 28.59 173 HIS B CA 1
ATOM 2753 C C . HIS B 1 173 ? 12.977 3.555 36.375 1 28.59 173 HIS B C 1
ATOM 2755 O O . HIS B 1 173 ? 13.219 3.342 35.188 1 28.59 173 HIS B O 1
ATOM 2761 N N . GLY B 1 174 ? 12.648 2.344 37.344 1 27.75 174 GLY B N 1
ATOM 2762 C CA . GLY B 1 174 ? 13.031 0.969 37.625 1 27.75 174 GLY B CA 1
ATOM 2763 C C . GLY B 1 174 ? 13.172 0.125 36.375 1 27.75 174 GLY B C 1
ATOM 2764 O O . GLY B 1 174 ? 12.812 0.568 35.281 1 27.75 174 GLY B O 1
ATOM 2765 N N . VAL B 1 175 ? 12.977 -1.378 36.656 1 27.06 175 VAL B N 1
ATOM 2766 C CA . VAL B 1 175 ? 13.5 -2.631 36.125 1 27.06 175 VAL B CA 1
ATOM 2767 C C . VAL B 1 175 ? 13.102 -2.777 34.656 1 27.06 175 VAL B C 1
ATOM 2769 O O . VAL B 1 175 ? 13.352 -3.814 34.031 1 27.06 175 VAL B O 1
ATOM 2772 N N . ARG B 1 176 ? 12.07 -2.062 34.25 1 27.58 176 ARG B N 1
ATOM 2773 C CA . ARG B 1 176 ? 11.484 -2.924 33.25 1 27.58 176 ARG B CA 1
ATOM 2774 C C . ARG B 1 176 ? 12.43 -3.098 32.062 1 27.58 176 ARG B C 1
ATOM 2776 O O . ARG B 1 176 ? 13.258 -2.227 31.781 1 27.58 176 ARG B O 1
ATOM 2783 N N . GLN B 1 177 ? 12.688 -4.332 31.672 1 27.53 177 GLN B N 1
ATOM 2784 C CA . GLN B 1 177 ? 13.547 -4.918 30.641 1 27.53 177 GLN B CA 1
ATOM 2785 C C . GLN B 1 177 ? 13.594 -4.043 29.391 1 27.53 177 GLN B C 1
ATOM 2787 O O . GLN B 1 177 ? 12.547 -3.625 28.891 1 27.53 177 GLN B O 1
ATOM 2792 N N . PRO B 1 178 ? 14.75 -3.305 29.203 1 29.52 178 PRO B N 1
ATOM 2793 C CA . PRO B 1 178 ? 15.148 -2.428 28.094 1 29.52 178 PRO B CA 1
ATOM 2794 C C . PRO B 1 178 ? 14.547 -2.85 26.75 1 29.52 178 PRO B C 1
ATOM 2796 O O . PRO B 1 178 ? 14.812 -3.959 26.281 1 29.52 178 PRO B O 1
ATOM 2799 N N . ALA B 1 179 ? 13.359 -2.791 26.656 1 30.72 179 ALA B N 1
ATOM 2800 C CA . ALA B 1 179 ? 12.789 -3.312 25.422 1 30.72 179 ALA B CA 1
ATOM 2801 C C . ALA B 1 179 ? 13.68 -2.992 24.234 1 30.72 179 ALA B C 1
ATOM 2803 O O . ALA B 1 179 ? 14.156 -1.863 24.094 1 30.72 179 ALA B O 1
ATOM 2804 N N . ALA B 1 180 ? 14.539 -3.738 23.672 1 31.62 180 ALA B N 1
ATOM 2805 C CA . ALA B 1 180 ? 15.516 -3.67 22.578 1 31.62 180 ALA B CA 1
ATOM 2806 C C . ALA B 1 180 ? 15.172 -2.555 21.609 1 31.62 180 ALA B C 1
ATOM 2808 O O . ALA B 1 180 ? 14.008 -2.148 21.5 1 31.62 180 ALA B O 1
ATOM 2809 N N . GLY B 1 181 ? 16.188 -1.64 21.109 1 39.25 181 GLY B N 1
ATOM 2810 C CA . GLY B 1 181 ? 16.406 -0.631 20.094 1 39.25 181 GLY B CA 1
ATOM 2811 C C . GLY B 1 181 ? 15.516 -0.811 18.875 1 39.25 181 GLY B C 1
ATOM 2812 O O . GLY B 1 181 ? 15.961 -1.339 17.844 1 39.25 181 GLY B O 1
ATOM 2813 N N . ARG B 1 182 ? 14.375 -1.109 18.953 1 46.91 182 ARG B N 1
ATOM 2814 C CA . ARG B 1 182 ? 13.523 -1.773 17.969 1 46.91 182 ARG B CA 1
ATOM 2815 C C . ARG B 1 182 ? 13.328 -0.905 16.734 1 46.91 182 ARG B C 1
ATOM 2817 O O . ARG B 1 182 ? 13.07 0.294 16.844 1 46.91 182 ARG B O 1
ATOM 2824 N N . ARG B 1 183 ? 13.977 -1.159 15.656 1 48.81 183 ARG B N 1
ATOM 2825 C CA . ARG B 1 183 ? 13.852 -0.686 14.281 1 48.81 183 ARG B CA 1
ATOM 2826 C C . ARG B 1 183 ? 12.391 -0.466 13.914 1 48.81 183 ARG B C 1
ATOM 2828 O O . ARG B 1 183 ? 11.508 -1.196 14.375 1 48.81 183 ARG B O 1
ATOM 2835 N N . VAL B 1 184 ? 12.141 0.872 13.648 1 54.69 184 VAL B N 1
ATOM 2836 C CA . VAL B 1 184 ? 10.836 1.101 13.031 1 54.69 184 VAL B CA 1
ATOM 2837 C C . VAL B 1 184 ? 10.844 0.591 11.594 1 54.69 184 VAL B C 1
ATOM 2839 O O . VAL B 1 184 ? 11.836 0.752 10.883 1 54.69 184 VAL B O 1
ATOM 2842 N N . GLY B 1 185 ? 9.844 -0.203 11.289 1 59 185 GLY B N 1
ATOM 2843 C CA . GLY B 1 185 ? 9.602 -0.621 9.922 1 59 185 GLY B CA 1
ATOM 2844 C C . GLY B 1 185 ? 8.289 -0.1 9.367 1 59 185 GLY B C 1
ATOM 2845 O O . GLY B 1 185 ? 7.297 0.004 10.094 1 59 185 GLY B O 1
ATOM 2846 N N . ALA B 1 186 ? 8.398 0.587 8.148 1 59.91 186 ALA B N 1
ATOM 2847 C CA . ALA B 1 186 ? 7.199 0.993 7.414 1 59.91 186 ALA B CA 1
ATOM 2848 C C . ALA B 1 186 ? 7.195 0.409 6.004 1 59.91 186 ALA B C 1
ATOM 2850 O O . ALA B 1 186 ? 8.258 0.162 5.426 1 59.91 186 ALA B O 1
ATOM 2851 N N . VAL B 1 187 ? 6 0.061 5.602 1 63.56 187 VAL B N 1
ATOM 2852 C CA . VAL B 1 187 ? 5.859 -0.308 4.195 1 63.56 187 VAL B CA 1
ATOM 2853 C C . VAL B 1 187 ? 5.023 0.742 3.467 1 63.56 187 VAL B C 1
ATOM 2855 O O . VAL B 1 187 ? 4.047 1.256 4.016 1 63.56 187 VAL B O 1
ATOM 2858 N N . HIS B 1 188 ? 5.574 1.128 2.322 1 78.31 188 HIS B N 1
ATOM 2859 C CA . HIS B 1 188 ? 4.949 2.137 1.472 1 78.31 188 HIS B CA 1
ATOM 2860 C C . HIS B 1 188 ? 4.559 1.551 0.12 1 78.31 188 HIS B C 1
ATOM 2862 O O . HIS B 1 188 ? 5.379 0.924 -0.553 1 78.31 188 HIS B O 1
ATOM 2868 N N . ALA B 1 189 ? 3.328 1.742 -0.199 1 74.25 189 ALA B N 1
ATOM 2869 C CA . ALA B 1 189 ? 2.996 1.645 -1.618 1 74.25 189 ALA B CA 1
ATOM 2870 C C . ALA B 1 189 ? 3.178 2.988 -2.318 1 74.25 189 ALA B C 1
ATOM 2872 O O . ALA B 1 189 ? 2.746 4.023 -1.807 1 74.25 189 ALA B O 1
ATOM 2873 N N . VAL B 1 190 ? 3.939 2.971 -3.385 1 64.94 190 VAL B N 1
ATOM 2874 C CA . VAL B 1 190 ? 4.215 4.195 -4.125 1 64.94 190 VAL B CA 1
ATOM 2875 C C . VAL B 1 190 ? 3.576 4.121 -5.512 1 64.94 190 VAL B C 1
ATOM 2877 O O . VAL B 1 190 ? 3.771 3.143 -6.238 1 64.94 190 VAL B O 1
ATOM 2880 N N . ARG B 1 191 ? 2.742 5.023 -5.785 1 71.25 191 ARG B N 1
ATOM 2881 C CA . ARG B 1 191 ? 2.166 5.137 -7.121 1 71.25 191 ARG B CA 1
ATOM 2882 C C . ARG B 1 191 ? 2.799 6.285 -7.898 1 71.25 191 ARG B C 1
ATOM 2884 O O . ARG B 1 191 ? 2.838 7.422 -7.414 1 71.25 191 ARG B O 1
ATOM 2891 N N . VAL B 1 192 ? 3.359 5.91 -8.977 1 54.56 192 VAL B N 1
ATOM 2892 C CA . VAL B 1 192 ? 3.936 6.938 -9.844 1 54.56 192 VAL B CA 1
ATOM 2893 C C . VAL B 1 192 ? 2.994 7.219 -11.008 1 54.56 192 VAL B C 1
ATOM 2895 O O . VAL B 1 192 ? 2.428 6.293 -11.594 1 54.56 192 VAL B O 1
ATOM 2898 N N . ASP B 1 193 ? 2.539 8.453 -11.016 1 51.34 193 ASP B N 1
ATOM 2899 C CA . ASP B 1 193 ? 1.716 8.828 -12.156 1 51.34 193 ASP B CA 1
ATOM 2900 C C . ASP B 1 193 ? 2.471 8.633 -13.469 1 51.34 193 ASP B C 1
ATOM 2902 O O . ASP B 1 193 ? 3.701 8.695 -13.5 1 51.34 193 ASP B O 1
ATOM 2906 N N . ALA B 1 194 ? 1.749 8.156 -14.422 1 46.19 194 ALA B N 1
ATOM 2907 C CA . ALA B 1 194 ? 2.295 7.965 -15.766 1 46.19 194 ALA B CA 1
ATOM 2908 C C . ALA B 1 194 ? 3.148 9.156 -16.188 1 46.19 194 ALA B C 1
ATOM 2910 O O . ALA B 1 194 ? 2.816 10.305 -15.883 1 46.19 194 ALA B O 1
ATOM 2911 N N . GLY B 1 195 ? 4.465 8.875 -16.719 1 40.47 195 GLY B N 1
ATOM 2912 C CA . GLY B 1 195 ? 5.395 9.836 -17.281 1 40.47 195 GLY B CA 1
ATOM 2913 C C . GLY B 1 195 ? 6.57 10.141 -16.375 1 40.47 195 GLY B C 1
ATOM 2914 O O . GLY B 1 195 ? 7.461 10.906 -16.75 1 40.47 195 GLY B O 1
ATOM 2915 N N . ASP B 1 196 ? 6.426 9.945 -15.172 1 38.72 196 ASP B N 1
ATOM 2916 C CA . ASP B 1 196 ? 7.578 10.297 -14.352 1 38.72 196 ASP B CA 1
ATOM 2917 C C . ASP B 1 196 ? 8.609 9.172 -14.344 1 38.72 196 ASP B C 1
ATOM 2919 O O . ASP B 1 196 ? 8.258 8 -14.195 1 38.72 196 ASP B O 1
ATOM 2923 N N . PRO B 1 197 ? 9.75 9.422 -14.906 1 38.5 197 PRO B N 1
ATOM 2924 C CA . PRO B 1 197 ? 10.828 8.43 -14.875 1 38.5 197 PRO B CA 1
ATOM 2925 C C . PRO B 1 197 ? 11.164 7.969 -13.461 1 38.5 197 PRO B C 1
ATOM 2927 O O . PRO B 1 197 ? 11.086 8.758 -12.516 1 38.5 197 PRO B O 1
ATOM 2930 N N . GLU B 1 198 ? 10.828 6.805 -12.961 1 37.16 198 GLU B N 1
ATOM 2931 C CA . GLU B 1 198 ? 11.359 6.309 -11.695 1 37.16 198 GLU B CA 1
ATOM 2932 C C . GLU B 1 198 ? 12.844 6.637 -11.555 1 37.16 198 GLU B C 1
ATOM 2934 O O . GLU B 1 198 ? 13.57 6.676 -12.547 1 37.16 198 GLU B O 1
#

Solvent-accessible surface area (backbone atoms only — not comparable to full-atom values): 22489 Å² total; per-residue (Å²): 138,84,80,76,83,80,77,83,77,81,77,72,74,74,74,73,74,74,73,72,72,70,68,71,71,62,70,66,69,72,71,77,57,70,65,49,36,34,27,84,80,55,82,70,70,48,94,90,45,58,44,59,45,58,76,88,71,65,55,45,68,39,32,40,38,61,82,59,46,57,83,54,75,33,89,55,98,44,19,34,24,77,44,80,43,35,46,91,80,26,24,51,35,32,92,65,43,45,34,36,34,30,38,25,28,34,71,57,6,36,47,68,69,44,84,43,53,49,30,34,36,41,35,38,27,69,31,51,58,34,36,38,34,33,32,42,71,77,67,46,78,35,56,48,77,43,40,47,33,20,33,38,53,47,64,10,53,51,18,36,40,34,37,35,24,71,54,83,81,76,87,77,82,82,78,69,73,74,74,72,88,63,53,23,35,31,42,29,43,34,38,43,46,90,86,59,81,128,138,83,78,81,77,77,82,79,81,78,74,75,74,75,74,74,73,73,74,72,74,70,69,71,71,64,70,66,71,70,72,78,57,71,67,49,38,33,28,85,81,54,81,71,69,49,96,90,45,59,45,58,44,57,75,89,70,65,56,43,68,40,32,41,38,63,82,59,47,58,83,55,77,35,90,54,96,46,18,33,26,77,44,79,44,36,45,91,79,25,23,50,35,33,91,66,44,44,35,38,34,32,38,25,26,34,72,58,6,35,47,67,69,47,83,43,56,50,31,35,37,40,34,37,28,69,31,50,58,34,37,38,32,33,31,41,72,75,67,46,77,34,55,48,77,42,41,47,32,20,34,37,51,46,64,11,51,51,18,34,41,34,38,35,23,72,54,83,82,74,88,78,81,83,81,70,72,75,72,71,89,61,54,25,34,29,42,29,44,34,39,41,48,90,86,60,81,129